Protein AF-A0A956AUW5-F1 (afdb_monomer_lite)

Foldseek 3Di:
DFDDDDQFQWAWFFFDDDDDDDDDDDDDDDDDDDDDDDDDQPDDAAPQQKKKWAFPDPCSVVLVVVFFAFPADPVVRRITIGRGDPVSQVVSCPDNGTPDIGHPDDDDQAFADEWLQLVVVPLVVDDADPQPPQVQAAEEEEEALAACQPFPQCVPAAEEEDEFVPADDRNDRLQFPSNQVCFQAARAPPPGHFYGHSRNRRHHYYYYHQQHDNLSPDGDLVSVLVSLVVCVVVPHQEYEEADWDQDDDPVSLVSLVVCLVVRHAAEYEQFFQQEAGGTPPQQRLSYAYEFEADSVRHGDSRTHDYPSHDYYGHDPPGGGDGNQADWDQDRNDTHGHHYANQGHDDDADAAEDECEQQQAAALAARHEYEHEDDDDAPLSSVVSPVVNNHSIYMYTYPDPDDDDHHNPPHHHD

pLDDT: mean 78.19, std 21.6, range [20.88, 98.81]

Radius of gyration: 26.13 Å; chains: 1; bounding box: 59×57×76 Å

Structure (mmCIF, N/CA/C/O backbone):
data_AF-A0A956AUW5-F1
#
_entry.id   AF-A0A956AUW5-F1
#
loop_
_atom_site.group_PDB
_atom_site.id
_atom_site.type_symbol
_atom_site.label_atom_id
_atom_site.label_alt_id
_atom_site.label_comp_id
_atom_site.label_asym_id
_atom_site.label_entity_id
_atom_site.label_seq_id
_atom_site.pdbx_PDB_ins_code
_atom_site.Cartn_x
_atom_site.Cartn_y
_atom_site.Cartn_z
_atom_site.occupancy
_atom_site.B_iso_or_equiv
_atom_site.auth_seq_id
_atom_site.auth_comp_id
_atom_site.auth_asym_id
_atom_site.auth_atom_id
_atom_site.pdbx_PDB_model_num
ATOM 1 N N . MET A 1 1 ? 17.689 7.899 -35.435 1.00 27.19 1 MET A N 1
ATOM 2 C CA . MET A 1 1 ? 16.551 8.410 -34.655 1.00 27.19 1 MET A CA 1
ATOM 3 C C . MET A 1 1 ? 16.415 7.560 -33.418 1.00 27.19 1 MET A C 1
ATOM 5 O O . MET A 1 1 ? 16.235 6.358 -33.545 1.00 27.19 1 MET A O 1
ATOM 9 N N . SER A 1 2 ? 16.498 8.203 -32.266 1.00 30.31 2 SER A N 1
ATOM 10 C CA . SER A 1 2 ? 16.198 7.709 -30.937 1.00 30.31 2 SER A CA 1
ATOM 11 C C . SER A 1 2 ? 17.126 6.643 -30.362 1.00 30.31 2 SER A C 1
ATOM 13 O O . SER A 1 2 ? 17.173 5.496 -30.790 1.00 30.31 2 SER A O 1
ATOM 15 N N . ARG A 1 3 ? 17.816 7.025 -29.286 1.00 22.05 3 ARG A N 1
ATOM 16 C CA . ARG A 1 3 ? 18.393 6.113 -28.298 1.00 22.05 3 ARG A CA 1
ATOM 17 C C . ARG A 1 3 ? 17.275 5.458 -27.451 1.00 22.05 3 ARG A C 1
ATOM 19 O O . ARG A 1 3 ? 16.301 6.133 -27.139 1.00 22.05 3 ARG A O 1
ATOM 26 N N . ARG A 1 4 ? 17.566 4.233 -26.964 1.00 26.16 4 ARG A N 1
ATOM 27 C CA . ARG A 1 4 ? 17.075 3.506 -25.746 1.00 26.16 4 ARG A CA 1
ATOM 28 C C . ARG A 1 4 ? 15.766 2.668 -25.885 1.00 26.16 4 ARG A C 1
ATOM 30 O O . ARG A 1 4 ? 15.121 2.791 -26.920 1.00 26.16 4 ARG A O 1
ATOM 37 N N . PRO A 1 5 ? 15.339 1.845 -24.885 1.00 29.98 5 PRO A N 1
ATOM 38 C CA . PRO A 1 5 ? 15.997 1.390 -23.666 1.00 29.98 5 PRO A CA 1
ATOM 39 C C . PRO A 1 5 ? 16.138 -0.144 -23.554 1.00 29.98 5 PRO A C 1
ATOM 41 O O . PRO A 1 5 ? 15.321 -0.926 -24.034 1.00 29.98 5 PRO A O 1
ATOM 44 N N . ALA A 1 6 ? 17.149 -0.519 -22.775 1.00 23.06 6 ALA A N 1
ATOM 45 C CA . ALA A 1 6 ? 17.311 -1.765 -22.034 1.00 23.06 6 ALA A CA 1
ATOM 46 C C . ALA A 1 6 ? 16.151 -2.016 -21.049 1.00 23.06 6 ALA A C 1
ATOM 48 O O . ALA A 1 6 ? 15.722 -1.088 -20.369 1.00 23.06 6 ALA A O 1
ATOM 49 N N . MET A 1 7 ? 15.670 -3.246 -20.864 1.00 25.44 7 MET A N 1
ATOM 50 C CA . MET A 1 7 ? 14.680 -3.527 -19.810 1.00 25.44 7 MET A CA 1
ATOM 51 C C . MET A 1 7 ? 15.384 -3.779 -18.464 1.00 25.44 7 MET A C 1
ATOM 53 O O . MET A 1 7 ? 15.451 -4.898 -17.966 1.00 25.44 7 MET A O 1
ATOM 57 N N . PHE A 1 8 ? 15.927 -2.709 -17.877 1.00 26.61 8 PHE A N 1
ATOM 58 C CA . PHE A 1 8 ? 16.282 -2.654 -16.459 1.00 26.61 8 PHE A CA 1
ATOM 59 C C . PHE A 1 8 ? 14.992 -2.612 -15.627 1.00 26.61 8 PHE A C 1
ATOM 61 O O . PHE A 1 8 ? 14.163 -1.725 -15.835 1.00 26.61 8 PHE A O 1
ATOM 68 N N . ARG A 1 9 ? 14.827 -3.517 -14.654 1.00 27.12 9 ARG A N 1
ATOM 69 C CA . ARG A 1 9 ? 14.049 -3.181 -13.453 1.00 27.12 9 ARG A CA 1
ATOM 70 C C . ARG A 1 9 ? 15.006 -2.471 -12.508 1.00 27.12 9 ARG A C 1
ATOM 72 O O . ARG A 1 9 ? 15.821 -3.090 -11.826 1.00 27.12 9 ARG A O 1
ATOM 79 N N . SER A 1 10 ? 14.969 -1.154 -12.607 1.00 28.70 10 SER A N 1
ATOM 80 C CA . SER A 1 10 ? 15.685 -0.231 -11.748 1.00 28.70 10 SER A CA 1
ATOM 81 C C . SER A 1 10 ? 14.867 -0.006 -10.477 1.00 28.70 10 SER A C 1
ATOM 83 O O . SER A 1 10 ? 13.642 -0.011 -10.516 1.00 28.70 10 SER A O 1
ATOM 85 N N . VAL A 1 11 ? 15.533 0.202 -9.351 1.00 35.88 11 VAL A N 1
ATOM 86 C CA . VAL A 1 11 ? 14.944 0.784 -8.147 1.00 35.88 11 VAL A CA 1
ATOM 87 C C . VAL A 1 11 ? 15.495 2.201 -8.046 1.00 35.88 11 VAL A C 1
ATOM 89 O O . VAL A 1 11 ? 16.714 2.398 -8.072 1.00 35.88 11 VAL A O 1
ATOM 92 N N . LEU A 1 12 ? 14.607 3.190 -8.036 1.00 39.38 12 LEU A N 1
ATOM 93 C CA . LEU A 1 12 ? 14.953 4.606 -8.023 1.00 39.38 12 LEU A CA 1
ATOM 94 C C . LEU A 1 12 ? 15.006 5.114 -6.590 1.00 39.38 12 LEU A C 1
ATOM 96 O O . LEU A 1 12 ? 14.048 4.970 -5.838 1.00 39.38 12 LEU A O 1
ATOM 100 N N . VAL A 1 13 ? 16.111 5.754 -6.233 1.00 41.97 13 VAL A N 1
ATOM 101 C CA . VAL A 1 13 ? 16.242 6.481 -4.976 1.00 41.97 13 VAL A CA 1
ATOM 102 C C . VAL A 1 13 ? 16.483 7.945 -5.320 1.00 41.97 13 VAL A C 1
ATOM 104 O O . VAL A 1 13 ? 17.524 8.293 -5.891 1.00 41.97 13 VAL A O 1
ATOM 107 N N . PHE A 1 14 ? 15.502 8.805 -5.029 1.00 37.84 14 PHE A N 1
ATOM 108 C CA . PHE A 1 14 ? 15.699 10.248 -5.135 1.00 37.84 14 PHE A CA 1
ATOM 109 C C . PHE A 1 14 ? 16.420 10.758 -3.891 1.00 37.84 14 PHE A C 1
ATOM 111 O O . PHE A 1 14 ? 16.099 10.362 -2.773 1.00 37.84 14 PHE A O 1
ATOM 118 N N . ALA A 1 15 ? 17.371 11.660 -4.117 1.00 28.61 15 ALA A N 1
ATOM 119 C CA . ALA A 1 15 ? 17.938 12.514 -3.091 1.00 28.61 15 ALA A CA 1
ATOM 120 C C . ALA A 1 15 ? 17.665 13.977 -3.488 1.00 28.61 15 ALA A C 1
ATOM 122 O O . ALA A 1 15 ? 18.017 14.418 -4.584 1.00 28.61 15 ALA A O 1
ATOM 123 N N . GLY A 1 16 ? 16.938 14.690 -2.641 1.00 24.23 16 GLY A N 1
ATOM 124 C CA . GLY A 1 16 ? 16.482 16.061 -2.757 1.00 24.23 16 GLY A CA 1
ATOM 125 C C . GLY A 1 16 ? 17.543 17.120 -2.452 1.00 24.23 16 GLY A C 1
ATOM 126 O O . GLY A 1 16 ? 18.650 16.880 -1.977 1.00 24.23 16 GLY A O 1
ATOM 127 N N . ALA A 1 17 ? 17.163 18.342 -2.818 1.00 25.41 17 ALA A N 1
ATOM 128 C CA . ALA A 1 17 ? 18.013 19.489 -3.096 1.00 25.41 17 ALA A CA 1
ATOM 129 C C . ALA A 1 17 ? 18.776 20.077 -1.896 1.00 25.41 17 ALA A C 1
ATOM 131 O O . ALA A 1 17 ? 18.229 20.234 -0.805 1.00 25.41 17 ALA A O 1
ATOM 132 N N . LEU A 1 18 ? 19.988 20.583 -2.161 1.00 22.67 18 LEU A N 1
ATOM 133 C CA . LEU A 1 18 ? 20.572 21.660 -1.357 1.00 22.67 18 LEU A CA 1
ATOM 134 C C . LEU A 1 18 ? 20.241 23.036 -1.967 1.00 22.67 18 LEU A C 1
ATOM 136 O O . LEU A 1 18 ? 20.344 23.207 -3.185 1.00 22.67 18 LEU A O 1
ATOM 140 N N . PRO A 1 19 ? 19.890 24.038 -1.138 1.00 28.72 19 PRO A N 1
ATOM 141 C CA . PRO A 1 19 ? 19.728 25.416 -1.581 1.00 28.72 19 PRO A CA 1
ATOM 142 C C . PRO A 1 19 ? 21.114 26.033 -1.780 1.00 28.72 19 PRO A C 1
ATOM 144 O O . PRO A 1 19 ? 22.026 25.659 -1.052 1.00 28.72 19 PRO A O 1
ATOM 147 N N . LEU A 1 20 ? 21.275 26.991 -2.701 1.00 21.88 20 LEU A N 1
ATOM 148 C CA . LEU A 1 20 ? 22.154 28.160 -2.527 1.00 21.88 20 LEU A CA 1
ATOM 149 C C . LEU A 1 20 ? 22.080 29.119 -3.735 1.00 21.88 20 LEU A C 1
ATOM 151 O O . LEU A 1 20 ? 22.385 28.760 -4.864 1.00 21.88 20 LEU A O 1
ATOM 155 N N . LEU A 1 21 ? 21.702 30.357 -3.404 1.00 21.53 21 LEU A N 1
ATOM 156 C CA . LEU A 1 21 ? 22.228 31.644 -3.878 1.00 21.53 21 LEU A CA 1
ATOM 157 C C . LEU A 1 21 ? 22.344 31.961 -5.389 1.00 21.53 21 LEU A C 1
ATOM 159 O O . LEU A 1 21 ? 23.197 31.459 -6.108 1.00 21.53 21 LEU A O 1
ATOM 163 N N . ASN A 1 22 ? 21.546 32.966 -5.772 1.00 24.69 22 ASN A N 1
ATOM 164 C CA . ASN A 1 22 ? 21.741 33.994 -6.805 1.00 24.69 22 ASN A CA 1
ATOM 165 C C . ASN A 1 22 ? 23.095 34.016 -7.551 1.00 24.69 22 ASN A C 1
ATOM 167 O O . ASN A 1 22 ? 24.115 34.390 -6.973 1.00 24.69 22 ASN A O 1
ATOM 171 N N . ALA A 1 23 ? 23.040 33.844 -8.875 1.00 22.95 23 ALA A N 1
ATOM 172 C CA . ALA A 1 23 ? 23.852 34.611 -9.822 1.00 22.95 23 ALA A CA 1
ATOM 173 C C . ALA A 1 23 ? 23.195 34.603 -11.216 1.00 22.95 23 ALA A C 1
ATOM 175 O O . ALA A 1 23 ? 23.062 33.559 -11.850 1.00 22.95 23 ALA A O 1
ATOM 176 N N . CYS A 1 24 ? 22.783 35.783 -11.681 1.00 20.88 24 CYS A N 1
ATOM 177 C CA . CYS A 1 24 ? 22.437 36.053 -13.074 1.00 20.88 24 CYS A CA 1
ATOM 178 C C . CYS A 1 24 ? 23.688 35.966 -13.954 1.00 20.88 24 CYS A C 1
ATOM 180 O O . CYS A 1 24 ? 24.671 36.611 -13.600 1.00 20.88 24 CYS A O 1
ATOM 182 N N . ILE A 1 25 ? 23.610 35.321 -15.124 1.00 23.69 25 ILE A N 1
ATOM 183 C CA . ILE A 1 25 ? 24.287 35.760 -16.359 1.00 23.69 25 ILE A CA 1
ATOM 184 C C . ILE A 1 25 ? 23.356 35.449 -17.542 1.00 23.69 25 ILE A C 1
ATOM 186 O O . ILE A 1 25 ? 22.810 34.352 -17.647 1.00 23.69 25 ILE A O 1
ATOM 190 N N . GLU A 1 26 ? 23.145 36.471 -18.371 1.00 22.06 26 GLU A N 1
ATOM 191 C CA . GLU A 1 26 ? 22.309 36.493 -19.571 1.00 22.06 26 GLU A CA 1
ATOM 192 C C . GLU A 1 26 ? 22.902 35.711 -20.757 1.00 22.06 26 GLU A C 1
ATOM 194 O O . GLU A 1 26 ? 24.049 35.272 -20.761 1.00 22.06 26 GLU A O 1
ATOM 199 N N . ALA A 1 27 ? 22.031 35.552 -21.751 1.00 24.25 27 ALA A N 1
ATOM 200 C CA . ALA A 1 27 ? 22.087 34.730 -22.947 1.00 24.25 27 ALA A CA 1
ATOM 201 C C . ALA A 1 27 ? 23.272 34.947 -23.901 1.00 24.25 27 ALA A C 1
ATOM 203 O O . ALA A 1 27 ? 23.741 36.062 -24.086 1.00 24.25 27 ALA A O 1
ATOM 204 N N . GLU A 1 28 ? 23.561 33.899 -24.679 1.00 22.52 28 GLU A N 1
ATOM 205 C CA . GLU A 1 28 ? 23.775 34.029 -26.124 1.00 22.52 28 GLU A CA 1
ATOM 206 C C . GLU A 1 28 ? 23.342 32.738 -26.839 1.00 22.52 28 GLU A C 1
ATOM 208 O O . GLU A 1 28 ? 23.790 31.634 -26.533 1.00 22.52 28 GLU A O 1
ATOM 213 N N . SER A 1 29 ? 22.421 32.879 -27.789 1.00 27.06 29 SER A N 1
ATOM 214 C CA . SER A 1 29 ? 22.029 31.844 -28.748 1.00 27.06 29 SER A CA 1
ATOM 215 C C . SER A 1 29 ? 22.921 31.900 -29.989 1.00 27.06 29 SER A C 1
ATOM 217 O O . SER A 1 29 ? 23.161 32.999 -30.495 1.00 27.06 29 SER A O 1
ATOM 219 N N . PRO A 1 30 ? 23.248 30.746 -30.595 1.00 24.50 30 PRO A N 1
ATOM 220 C CA . PRO A 1 30 ? 23.106 30.657 -32.043 1.00 24.50 30 PRO A CA 1
ATOM 221 C C . PRO A 1 30 ? 22.332 29.415 -32.518 1.00 24.50 30 PRO A C 1
ATOM 223 O O . PRO A 1 30 ? 22.262 28.371 -31.877 1.00 24.50 30 PRO A O 1
ATOM 226 N N . THR A 1 31 ? 21.720 29.629 -33.676 1.00 23.36 31 THR A N 1
ATOM 227 C CA . THR A 1 31 ? 20.804 28.841 -34.513 1.00 23.36 31 THR A CA 1
ATOM 228 C C . THR A 1 31 ? 21.364 27.481 -35.005 1.00 23.36 31 THR A C 1
ATOM 230 O O . THR A 1 31 ? 22.554 27.208 -34.860 1.00 23.36 31 THR A O 1
ATOM 233 N N . PRO A 1 32 ? 20.512 26.598 -35.578 1.00 28.56 32 PRO A N 1
ATOM 234 C CA . PRO A 1 32 ? 20.684 25.147 -35.553 1.00 28.56 32 PRO A CA 1
ATOM 235 C C . PRO A 1 32 ? 21.574 24.610 -36.677 1.00 28.56 32 PRO A C 1
ATOM 237 O O . PRO A 1 32 ? 21.431 24.992 -37.838 1.00 28.56 32 PRO A O 1
ATOM 240 N N . ALA A 1 33 ? 22.404 23.623 -36.345 1.00 23.14 33 ALA A N 1
ATOM 241 C CA . ALA A 1 33 ? 22.992 22.705 -37.311 1.00 23.14 33 ALA A CA 1
ATOM 242 C C . ALA A 1 33 ? 22.365 21.317 -37.114 1.00 23.14 33 ALA A C 1
ATOM 244 O O . ALA A 1 33 ? 22.513 20.695 -36.063 1.00 23.14 33 ALA A O 1
ATOM 245 N N . GLN A 1 34 ? 21.630 20.853 -38.124 1.00 34.41 34 GLN A N 1
ATOM 246 C CA . GLN A 1 34 ? 21.229 19.456 -38.255 1.00 34.41 34 GLN A CA 1
ATOM 247 C C . GLN A 1 34 ? 22.477 18.611 -38.545 1.00 34.41 34 GLN A C 1
ATOM 249 O O . GLN A 1 34 ? 23.068 18.794 -39.606 1.00 34.41 34 GLN A O 1
ATOM 254 N N . THR A 1 35 ? 22.839 17.662 -37.673 1.00 23.09 35 THR A N 1
ATOM 255 C CA . THR A 1 35 ? 23.679 16.510 -38.055 1.00 23.09 35 THR A CA 1
ATOM 256 C C . THR A 1 35 ? 23.318 15.247 -37.271 1.00 23.09 35 THR A C 1
ATOM 258 O O . THR A 1 35 ? 23.319 15.240 -36.044 1.00 23.09 35 THR A O 1
ATOM 261 N N . ASP A 1 36 ? 23.016 14.218 -38.061 1.00 25.23 36 ASP A N 1
ATOM 262 C CA . ASP A 1 36 ? 23.008 12.767 -37.862 1.00 25.23 36 ASP A CA 1
ATOM 263 C C . ASP A 1 36 ? 22.809 12.129 -36.480 1.00 25.23 36 ASP A C 1
ATOM 265 O O . ASP A 1 36 ? 23.633 12.166 -35.568 1.00 25.23 36 ASP A O 1
ATOM 269 N N . GLU A 1 37 ? 21.731 11.354 -36.429 1.00 27.80 37 GLU A N 1
ATOM 270 C CA . GLU A 1 37 ? 21.385 10.405 -35.390 1.00 27.80 37 GLU A CA 1
ATOM 271 C C . GLU A 1 37 ? 21.903 8.988 -35.708 1.00 27.80 37 GLU A C 1
ATOM 273 O O . GLU A 1 37 ? 21.171 8.169 -36.268 1.00 27.80 37 GLU A O 1
ATOM 278 N N . ALA A 1 38 ? 23.131 8.661 -35.300 1.00 29.50 38 ALA A N 1
ATOM 279 C CA . ALA A 1 38 ? 23.615 7.279 -35.227 1.00 29.50 38 ALA A CA 1
ATOM 280 C C . ALA A 1 38 ? 24.816 7.175 -34.272 1.00 29.50 38 ALA A C 1
ATOM 282 O O . ALA A 1 38 ? 25.916 7.532 -34.666 1.00 29.50 38 ALA A O 1
ATOM 283 N N . GLN A 1 39 ? 24.603 6.717 -33.025 1.00 29.05 39 GLN A N 1
ATOM 284 C CA . GLN A 1 39 ? 25.587 6.028 -32.153 1.00 29.05 39 GLN A CA 1
ATOM 285 C C . GLN A 1 39 ? 25.052 5.896 -30.708 1.00 29.05 39 GLN A C 1
ATOM 287 O O . GLN A 1 39 ? 25.113 6.831 -29.902 1.00 29.05 39 GLN A O 1
ATOM 292 N N . SER A 1 40 ? 24.504 4.722 -30.363 1.00 29.62 40 SER A N 1
ATOM 293 C CA . SER A 1 40 ? 24.137 4.353 -28.977 1.00 29.62 40 SER A CA 1
ATOM 294 C C . SER A 1 40 ? 23.908 2.841 -28.776 1.00 29.62 40 SER A C 1
ATOM 296 O O . SER A 1 40 ? 23.081 2.446 -27.959 1.00 29.62 40 SER A O 1
ATOM 298 N N . GLY A 1 41 ? 24.613 1.984 -29.517 1.00 30.50 41 GLY A N 1
ATOM 299 C CA . GLY A 1 41 ? 24.552 0.519 -29.380 1.00 30.50 41 GLY A CA 1
ATOM 300 C C . GLY A 1 41 ? 25.679 -0.056 -28.519 1.00 30.50 41 GLY A C 1
ATOM 301 O O . GLY A 1 41 ? 26.307 -1.037 -28.911 1.00 30.50 41 GLY A O 1
ATOM 302 N N . LEU A 1 42 ? 26.006 0.576 -27.391 1.00 31.67 42 LEU A N 1
ATOM 303 C CA . LEU A 1 42 ? 27.076 0.100 -26.517 1.00 31.67 42 LEU A CA 1
ATOM 304 C C . LEU A 1 42 ? 26.478 -0.779 -25.403 1.00 31.67 42 LEU A C 1
ATOM 306 O O . LEU A 1 42 ? 25.759 -0.284 -24.545 1.00 31.67 42 LEU A O 1
ATOM 310 N N . THR A 1 43 ? 26.807 -2.078 -25.485 1.00 42.78 43 THR A N 1
ATOM 311 C CA . THR A 1 43 ? 26.937 -3.066 -24.385 1.00 42.78 43 THR A CA 1
ATOM 312 C C . THR A 1 43 ? 25.712 -3.762 -23.769 1.00 42.78 43 THR A C 1
ATOM 314 O O . THR A 1 43 ? 25.741 -4.044 -22.578 1.00 42.78 43 THR A O 1
ATOM 317 N N . GLU A 1 44 ? 24.698 -4.175 -24.535 1.00 49.09 44 GLU A N 1
ATOM 318 C CA . GLU A 1 44 ? 23.820 -5.272 -24.065 1.00 49.09 44 GLU A CA 1
ATOM 319 C C . GLU A 1 44 ? 24.264 -6.626 -24.642 1.00 49.09 44 GLU A C 1
ATOM 321 O O . GLU A 1 44 ? 24.450 -6.759 -25.861 1.00 49.09 44 GLU A O 1
ATOM 326 N N . THR A 1 45 ? 24.475 -7.607 -23.756 1.00 59.09 45 THR A N 1
ATOM 327 C CA . THR A 1 45 ? 24.715 -9.021 -24.076 1.00 59.09 45 THR A CA 1
ATOM 328 C C . THR A 1 45 ? 23.445 -9.835 -23.820 1.00 59.09 45 THR A C 1
ATOM 330 O O . THR A 1 45 ? 22.725 -9.598 -22.853 1.00 59.09 45 THR A O 1
ATOM 333 N N . SER A 1 46 ? 23.137 -10.777 -24.712 1.00 61.19 46 SER A N 1
ATOM 334 C CA . SER A 1 46 ? 21.966 -11.642 -24.600 1.00 61.19 46 SER A CA 1
ATOM 335 C C . SER A 1 46 ? 22.315 -12.875 -23.753 1.00 61.19 46 SER A C 1
ATOM 337 O O . SER A 1 46 ? 23.276 -13.565 -24.099 1.00 61.19 46 SER A O 1
ATOM 339 N N . PRO A 1 47 ? 21.564 -13.207 -22.682 1.00 57.59 47 PRO A N 1
ATOM 340 C CA . PRO A 1 47 ? 21.856 -14.364 -21.825 1.00 57.59 47 PRO A CA 1
ATOM 341 C C . PRO A 1 47 ? 21.840 -15.719 -22.547 1.00 57.59 47 PRO A C 1
ATOM 343 O O . PRO A 1 47 ? 22.439 -16.677 -22.069 1.00 57.59 47 PRO A O 1
ATOM 346 N N . ASP A 1 48 ? 21.142 -15.817 -23.680 1.00 73.88 48 ASP A N 1
ATOM 347 C CA . ASP A 1 48 ? 21.121 -16.995 -24.555 1.00 73.88 48 ASP A CA 1
ATOM 348 C C . ASP A 1 48 ? 21.844 -16.746 -25.891 1.00 73.88 48 ASP A C 1
ATOM 350 O O . ASP A 1 48 ? 21.779 -17.567 -26.802 1.00 73.88 48 ASP A O 1
ATOM 354 N N . GLY A 1 49 ? 22.557 -15.624 -26.019 1.00 82.81 49 GLY A N 1
ATOM 355 C CA . GLY A 1 49 ? 23.327 -15.270 -27.207 1.00 82.81 49 GLY A CA 1
ATOM 356 C C . GLY A 1 49 ? 22.471 -14.966 -28.437 1.00 82.81 49 GLY A C 1
ATOM 357 O O . GLY A 1 49 ? 22.987 -15.054 -29.551 1.00 82.81 49 GLY A O 1
ATOM 358 N N . ARG A 1 50 ? 21.170 -14.682 -28.278 1.00 87.25 50 ARG A N 1
ATOM 359 C CA . ARG A 1 50 ? 20.244 -14.410 -29.387 1.00 87.25 50 ARG A CA 1
ATOM 360 C C . ARG A 1 50 ? 20.078 -12.911 -29.658 1.00 87.25 50 ARG A C 1
ATOM 362 O O . ARG A 1 50 ? 19.820 -12.130 -28.741 1.00 87.25 50 ARG A O 1
ATOM 369 N N . TYR A 1 51 ? 20.199 -12.528 -30.926 1.00 90.06 51 TYR A N 1
ATOM 370 C CA . TYR A 1 51 ? 20.212 -11.142 -31.395 1.00 90.06 51 TYR A CA 1
ATOM 371 C C . TYR A 1 51 ? 19.394 -10.961 -32.672 1.00 90.06 51 TYR A C 1
ATOM 373 O O . TYR A 1 51 ? 19.246 -11.891 -33.467 1.00 90.06 51 TYR A O 1
ATOM 381 N N . ILE A 1 52 ? 18.936 -9.734 -32.900 1.00 89.69 52 ILE A N 1
ATOM 382 C CA . ILE A 1 52 ? 18.396 -9.265 -34.175 1.00 89.69 52 ILE A CA 1
ATOM 383 C C . ILE A 1 52 ? 19.463 -8.392 -34.846 1.00 89.69 52 ILE A C 1
ATOM 385 O O . ILE A 1 52 ? 19.998 -7.465 -34.235 1.00 89.69 52 ILE A O 1
ATOM 389 N N . VAL A 1 53 ? 19.789 -8.698 -36.103 1.00 93.56 53 VAL A N 1
ATOM 390 C CA . VAL A 1 53 ? 20.785 -7.988 -36.917 1.00 93.56 53 VAL A CA 1
ATOM 391 C C . VAL A 1 53 ? 20.087 -7.346 -38.107 1.00 93.56 53 VAL A C 1
ATOM 393 O O . VAL A 1 53 ? 19.717 -8.040 -39.054 1.00 93.56 53 VAL A O 1
ATOM 396 N N . GLY A 1 54 ? 19.913 -6.027 -38.062 1.00 91.94 54 GLY A N 1
ATOM 397 C CA . GLY A 1 54 ? 19.339 -5.245 -39.155 1.00 91.94 54 GLY A CA 1
ATOM 398 C C . GLY A 1 54 ? 20.379 -4.876 -40.206 1.00 91.94 54 GLY A C 1
ATOM 399 O O . GLY A 1 54 ? 21.516 -4.534 -39.879 1.00 91.94 54 GLY A O 1
ATOM 400 N N . TYR A 1 55 ? 20.010 -4.918 -41.481 1.00 93.81 55 TYR A N 1
ATOM 401 C CA . TYR A 1 55 ? 20.913 -4.638 -42.595 1.00 93.81 55 TYR A CA 1
ATOM 402 C C . TYR A 1 55 ? 20.852 -3.170 -43.008 1.00 93.81 55 TYR A C 1
ATOM 404 O O . TYR A 1 55 ? 19.775 -2.606 -43.173 1.00 93.81 55 TYR A O 1
ATOM 412 N N . ALA A 1 56 ? 22.012 -2.565 -43.258 1.00 86.88 56 ALA A N 1
ATOM 413 C CA . ALA A 1 56 ? 22.084 -1.221 -43.830 1.00 86.88 56 ALA A CA 1
ATOM 414 C C . ALA A 1 56 ? 21.927 -1.231 -45.359 1.00 86.88 56 ALA A C 1
ATOM 416 O O . ALA A 1 56 ? 21.540 -0.231 -45.958 1.00 86.88 56 ALA A O 1
ATOM 417 N N . ASN A 1 57 ? 22.259 -2.348 -46.012 1.00 90.56 57 ASN A N 1
ATOM 418 C CA . ASN A 1 57 ? 22.242 -2.479 -47.466 1.00 90.56 57 ASN A CA 1
ATOM 419 C C . ASN A 1 57 ? 22.141 -3.954 -47.904 1.00 90.56 57 ASN A C 1
ATOM 421 O O . ASN A 1 57 ? 22.095 -4.868 -47.078 1.00 90.56 57 ASN A O 1
ATOM 425 N N . SER A 1 58 ? 22.154 -4.199 -49.218 1.00 88.25 58 SER A N 1
ATOM 426 C CA . SER A 1 58 ? 22.046 -5.541 -49.814 1.00 88.25 58 SER A CA 1
ATOM 427 C C . SER A 1 58 ? 23.144 -6.524 -49.381 1.00 88.25 58 SER A C 1
ATOM 429 O O . SER A 1 58 ? 22.935 -7.733 -49.445 1.00 88.25 58 SER A O 1
ATOM 431 N N . ASN A 1 59 ? 24.297 -6.031 -48.918 1.00 90.75 59 ASN A N 1
ATOM 432 C CA . ASN A 1 59 ? 25.412 -6.852 -48.441 1.00 90.75 59 ASN A CA 1
ATOM 433 C C . ASN A 1 59 ? 25.301 -7.185 -46.944 1.00 90.75 59 ASN A C 1
ATOM 435 O O . ASN A 1 59 ? 26.034 -8.048 -46.449 1.00 90.75 59 ASN A O 1
ATOM 439 N N . GLY A 1 60 ? 24.392 -6.528 -46.216 1.00 89.38 60 GLY A N 1
ATOM 440 C CA . GLY A 1 60 ? 24.192 -6.725 -44.779 1.00 89.38 60 GLY A CA 1
ATOM 441 C C . GLY A 1 60 ? 23.786 -8.146 -44.432 1.00 89.38 60 GLY A C 1
ATOM 442 O O . GLY A 1 60 ? 24.311 -8.717 -43.483 1.00 89.38 60 GLY A O 1
ATOM 443 N N . ARG A 1 61 ? 22.967 -8.770 -45.281 1.00 91.00 61 ARG A N 1
ATOM 444 C CA . ARG A 1 61 ? 22.549 -10.164 -45.117 1.00 91.00 61 ARG A CA 1
ATOM 445 C C . ARG A 1 61 ? 23.713 -11.147 -45.125 1.00 91.00 61 ARG A C 1
ATOM 447 O O . ARG A 1 61 ? 23.852 -11.952 -44.211 1.00 91.00 61 ARG A O 1
ATOM 454 N N . ALA A 1 62 ? 24.565 -11.068 -46.145 1.00 91.12 62 ALA A N 1
ATOM 455 C CA . ALA A 1 62 ? 25.738 -11.935 -46.250 1.00 91.12 62 ALA A CA 1
ATOM 456 C C . ALA A 1 62 ? 26.740 -11.661 -45.117 1.00 91.12 62 ALA A C 1
ATOM 458 O O . ALA A 1 62 ? 27.340 -12.587 -44.579 1.00 91.12 62 ALA A O 1
ATOM 459 N N . THR A 1 63 ? 26.872 -10.390 -44.726 1.00 90.38 63 THR A N 1
ATOM 460 C CA . THR A 1 63 ? 27.724 -9.958 -43.612 1.00 90.38 63 THR A CA 1
ATOM 461 C C . THR A 1 63 ? 27.240 -10.535 -42.276 1.00 90.38 63 THR A C 1
ATOM 463 O O . THR A 1 63 ? 28.047 -11.061 -41.516 1.00 90.38 63 THR A O 1
ATOM 466 N N . ALA A 1 64 ? 25.933 -10.483 -42.004 1.00 88.38 64 ALA A N 1
ATOM 467 C CA . ALA A 1 64 ? 25.329 -11.040 -40.798 1.00 88.38 64 ALA A CA 1
ATOM 468 C C . ALA A 1 64 ? 25.478 -12.568 -40.766 1.00 88.38 64 ALA A C 1
ATOM 470 O O . ALA A 1 64 ? 25.989 -13.113 -39.791 1.00 88.38 64 ALA A O 1
ATOM 471 N N . ALA A 1 65 ? 25.146 -13.246 -41.871 1.00 88.81 65 ALA A N 1
ATOM 472 C CA . ALA A 1 65 ? 25.258 -14.700 -42.006 1.00 88.81 65 ALA A CA 1
ATOM 473 C C . ALA A 1 65 ? 26.687 -15.236 -41.793 1.00 88.81 65 ALA A C 1
ATOM 475 O O . ALA A 1 65 ? 26.854 -16.362 -41.336 1.00 88.81 65 ALA A O 1
ATOM 476 N N . ALA A 1 66 ? 27.717 -14.443 -42.102 1.00 89.50 66 ALA A N 1
ATOM 477 C CA . ALA A 1 66 ? 29.113 -14.817 -41.877 1.00 89.50 66 ALA A CA 1
ATOM 478 C C . ALA A 1 66 ? 29.566 -14.673 -40.411 1.00 89.50 66 ALA A C 1
ATOM 480 O O . ALA A 1 66 ? 30.609 -15.208 -40.039 1.00 89.50 66 ALA A O 1
ATOM 481 N N . ALA A 1 67 ? 28.813 -13.943 -39.587 1.00 87.31 67 ALA A N 1
ATOM 482 C CA . ALA A 1 67 ? 29.203 -13.571 -38.229 1.00 87.31 67 ALA A CA 1
ATOM 483 C C . ALA A 1 67 ? 28.566 -14.440 -37.129 1.00 87.31 67 ALA A C 1
ATOM 485 O O . ALA A 1 67 ? 28.945 -14.326 -35.964 1.00 87.31 67 ALA A O 1
ATOM 486 N N . GLY A 1 68 ? 27.624 -15.319 -37.476 1.00 89.50 68 GLY A N 1
ATOM 487 C CA . GLY A 1 68 ? 27.029 -16.265 -36.536 1.00 89.50 68 GLY A CA 1
ATOM 488 C C . GLY A 1 68 ? 25.974 -17.160 -37.175 1.00 89.50 68 GLY A C 1
ATOM 489 O O . GLY A 1 68 ? 25.834 -17.219 -38.395 1.00 89.50 68 GLY A O 1
ATOM 490 N N . GLN A 1 69 ? 25.220 -17.875 -36.345 1.00 93.44 69 GLN A N 1
ATOM 491 C CA . GLN A 1 69 ? 24.198 -18.804 -36.814 1.00 93.44 69 GLN A CA 1
ATOM 492 C C . GLN A 1 69 ? 22.878 -18.069 -37.045 1.00 93.44 69 GLN A C 1
ATOM 494 O O . GLN A 1 69 ? 22.270 -17.576 -36.098 1.00 93.44 69 GLN A O 1
ATOM 499 N N . VAL A 1 70 ? 22.395 -18.044 -38.288 1.00 92.69 70 VAL A N 1
ATOM 500 C CA . VAL A 1 70 ? 21.056 -17.521 -38.595 1.00 92.69 70 VAL A CA 1
ATOM 501 C C . VAL A 1 70 ? 20.004 -18.503 -38.083 1.00 92.69 70 VAL A C 1
ATOM 503 O O . VAL A 1 70 ? 20.032 -19.682 -38.432 1.00 92.69 70 VAL A O 1
ATOM 506 N N . LEU A 1 71 ? 19.076 -18.013 -37.263 1.00 90.94 71 LEU A N 1
ATOM 507 C CA . LEU A 1 71 ? 17.908 -18.762 -36.804 1.00 90.94 71 LEU A CA 1
ATOM 508 C C . LEU A 1 71 ? 16.767 -18.635 -37.814 1.00 90.94 71 LEU A C 1
ATOM 510 O O . LEU A 1 71 ? 16.245 -19.641 -38.287 1.00 90.94 71 LEU A O 1
ATOM 514 N N . PHE A 1 72 ? 16.395 -17.402 -38.165 1.00 93.31 72 PHE A N 1
ATOM 515 C CA . PHE A 1 72 ? 15.410 -17.105 -39.206 1.00 93.31 72 PHE A CA 1
ATOM 516 C C . PHE A 1 72 ? 15.529 -15.656 -39.688 1.00 93.31 72 PHE A C 1
ATOM 518 O O . PHE A 1 72 ? 16.195 -14.827 -39.072 1.00 93.31 72 PHE A O 1
ATOM 525 N N . GLU A 1 73 ? 14.868 -15.356 -40.804 1.00 93.69 73 GLU A N 1
ATOM 526 C CA . GLU A 1 73 ? 14.877 -14.034 -41.432 1.00 93.69 73 GLU A CA 1
ATOM 527 C C . GLU A 1 73 ? 13.610 -13.244 -41.099 1.00 93.69 73 GLU A C 1
ATOM 529 O O . GLU A 1 73 ? 12.513 -13.799 -41.014 1.00 93.69 73 GLU A O 1
ATOM 534 N N . LEU A 1 74 ? 13.756 -11.925 -41.011 1.00 86.56 74 LEU A N 1
ATOM 535 C CA . LEU A 1 74 ? 12.687 -10.935 -40.939 1.00 86.56 74 LEU A CA 1
ATOM 536 C C . LEU A 1 74 ? 12.675 -10.141 -42.259 1.00 86.56 74 LEU A C 1
ATOM 538 O O . LEU A 1 74 ? 13.116 -8.990 -42.298 1.00 86.56 74 LEU A O 1
ATOM 542 N N . PRO A 1 75 ? 12.205 -10.733 -43.376 1.00 85.31 75 PRO A N 1
ATOM 543 C CA . PRO A 1 75 ? 12.390 -10.169 -44.716 1.00 85.31 75 PRO A CA 1
ATOM 544 C C . PRO A 1 75 ? 11.722 -8.801 -44.896 1.00 85.31 75 PRO A C 1
ATOM 546 O O . PRO A 1 75 ? 12.288 -7.928 -45.546 1.00 85.31 75 PRO A O 1
ATOM 549 N N . ASN A 1 76 ? 10.569 -8.579 -44.259 1.00 86.62 76 ASN A N 1
ATOM 550 C CA . ASN A 1 76 ? 9.860 -7.294 -44.299 1.00 86.62 76 ASN A CA 1
ATOM 551 C C . ASN A 1 76 ? 10.565 -6.188 -43.498 1.00 86.62 76 ASN A C 1
ATOM 553 O O . ASN A 1 76 ? 10.223 -5.018 -43.640 1.00 86.62 76 ASN A O 1
ATOM 557 N N . HIS A 1 77 ? 11.527 -6.559 -42.654 1.00 86.56 77 HIS A N 1
ATOM 558 C CA . HIS A 1 77 ? 12.266 -5.651 -41.782 1.00 86.56 77 HIS A CA 1
ATOM 559 C C . HIS A 1 77 ? 13.755 -5.585 -42.139 1.00 86.56 77 HIS A C 1
ATOM 561 O O . HIS A 1 77 ? 14.502 -4.881 -41.471 1.00 86.56 77 HIS A O 1
ATOM 567 N N . GLY A 1 78 ? 14.190 -6.302 -43.185 1.00 89.81 78 GLY A N 1
ATOM 568 C CA . GLY A 1 78 ? 15.588 -6.324 -43.609 1.00 89.81 78 GLY A CA 1
ATOM 569 C C . GLY A 1 78 ? 16.538 -6.753 -42.490 1.00 89.81 78 GLY A C 1
ATOM 570 O O . GLY A 1 78 ? 17.555 -6.097 -42.284 1.00 89.81 78 GLY A O 1
ATOM 571 N N . ALA A 1 79 ? 16.195 -7.808 -41.747 1.00 94.62 79 ALA A N 1
ATOM 572 C CA . ALA A 1 79 ? 16.982 -8.272 -40.609 1.00 94.62 79 ALA A CA 1
ATOM 573 C C . ALA A 1 79 ? 17.028 -9.804 -40.513 1.00 94.62 79 ALA A C 1
ATOM 575 O O . ALA A 1 79 ? 16.118 -10.482 -40.989 1.00 94.62 79 ALA A O 1
ATOM 576 N N . SER A 1 80 ? 18.047 -10.339 -39.836 1.00 94.50 80 SER A N 1
ATOM 577 C CA . SER A 1 80 ? 18.085 -11.736 -39.377 1.00 94.50 80 SER A CA 1
ATOM 578 C C . SER A 1 80 ? 17.963 -11.813 -37.866 1.00 94.50 80 SER A C 1
ATOM 580 O O . SER A 1 80 ? 18.530 -10.990 -37.151 1.00 94.50 80 SER A O 1
ATOM 582 N N . VAL A 1 81 ? 17.331 -12.874 -37.379 1.00 94.44 81 VAL A N 1
ATOM 583 C CA . VAL A 1 81 ? 17.453 -13.319 -35.991 1.00 94.44 81 VAL A CA 1
ATOM 584 C C . VAL A 1 81 ? 18.536 -14.387 -35.931 1.00 94.44 81 VAL A C 1
ATOM 586 O O . VAL A 1 81 ? 18.515 -15.336 -36.717 1.00 94.44 81 VAL A O 1
ATOM 589 N N . MET A 1 82 ? 19.515 -14.225 -35.043 1.00 92.06 82 MET A N 1
ATOM 590 C CA . MET A 1 82 ? 20.753 -15.003 -35.055 1.00 92.06 82 MET A CA 1
ATOM 591 C C . MET A 1 82 ? 21.254 -15.329 -33.650 1.00 92.06 82 MET A C 1
ATOM 593 O O . MET A 1 82 ? 21.071 -14.537 -32.727 1.00 92.06 82 MET A O 1
ATOM 597 N N . HIS A 1 83 ? 21.969 -16.445 -33.510 1.00 92.62 83 HIS A N 1
ATOM 598 C CA . HIS A 1 83 ? 22.924 -16.605 -32.419 1.00 92.62 83 HIS A CA 1
ATOM 599 C C . HIS A 1 83 ? 24.269 -16.009 -32.820 1.00 92.62 83 HIS A C 1
ATOM 601 O O . HIS A 1 83 ? 24.849 -16.400 -33.839 1.00 92.62 83 HIS A O 1
ATOM 607 N N . LEU A 1 84 ? 24.770 -15.079 -32.010 1.00 85.44 84 LEU A N 1
ATOM 608 C CA . LEU A 1 84 ? 26.059 -14.431 -32.226 1.00 85.44 84 LEU A CA 1
ATOM 609 C C . LEU A 1 84 ? 26.987 -14.723 -31.045 1.00 85.44 84 LEU A C 1
ATOM 611 O O . LEU A 1 84 ? 26.566 -14.575 -29.899 1.00 85.44 84 LEU A O 1
ATOM 615 N N . PRO A 1 85 ? 28.252 -15.094 -31.292 1.00 81.25 85 PRO A N 1
ATOM 616 C CA . PRO A 1 85 ? 29.243 -15.122 -30.232 1.00 81.25 85 PRO A CA 1
ATOM 617 C C . PRO A 1 85 ? 29.630 -13.687 -29.836 1.00 81.25 85 PRO A C 1
ATOM 619 O O . PRO A 1 85 ? 29.687 -12.799 -30.688 1.00 81.25 85 PRO A O 1
ATOM 622 N N . ASP A 1 86 ? 29.962 -13.458 -28.563 1.00 71.50 86 ASP A N 1
ATOM 623 C CA . ASP A 1 86 ? 30.206 -12.108 -28.018 1.00 71.50 86 ASP A CA 1
ATOM 624 C C . ASP A 1 86 ? 31.246 -11.295 -28.808 1.00 71.50 86 ASP A C 1
ATOM 626 O O . ASP A 1 86 ? 31.102 -10.087 -29.004 1.00 71.50 86 ASP A O 1
ATOM 630 N N . HIS A 1 87 ? 32.277 -11.963 -29.333 1.00 77.94 87 HIS A N 1
ATOM 631 C CA . HIS A 1 87 ? 33.322 -11.320 -30.132 1.00 77.94 87 HIS A CA 1
ATOM 632 C C . HIS A 1 87 ? 32.819 -10.797 -31.492 1.00 77.94 87 HIS A C 1
ATOM 634 O O . HIS A 1 87 ? 33.403 -9.860 -32.038 1.00 77.94 87 HIS A O 1
ATOM 640 N N . ALA A 1 88 ? 31.735 -11.359 -32.037 1.00 82.19 88 ALA A N 1
ATOM 641 C CA . ALA A 1 88 ? 31.154 -10.939 -33.310 1.00 82.19 88 ALA A CA 1
ATOM 642 C C . ALA A 1 88 ? 30.288 -9.676 -33.179 1.00 82.19 88 ALA A C 1
ATOM 644 O O . ALA A 1 88 ? 30.104 -8.957 -34.162 1.00 82.19 88 ALA A O 1
ATOM 645 N N . LEU A 1 89 ? 29.801 -9.355 -31.975 1.00 77.75 89 LEU A N 1
ATOM 646 C CA . LEU A 1 89 ? 28.923 -8.203 -31.742 1.00 77.75 89 LEU A CA 1
ATOM 647 C C . LEU A 1 89 ? 29.608 -6.885 -32.089 1.00 77.75 89 LEU A C 1
ATOM 649 O O . LEU A 1 89 ? 29.039 -6.061 -32.799 1.00 77.75 89 LEU A O 1
ATOM 653 N N . ASN A 1 90 ? 30.846 -6.695 -31.629 1.00 78.00 90 ASN A N 1
ATOM 654 C CA . ASN A 1 90 ? 31.600 -5.473 -31.907 1.00 78.00 90 ASN A CA 1
ATOM 655 C C . ASN A 1 90 ? 31.995 -5.374 -33.385 1.00 78.00 90 ASN A C 1
ATOM 657 O O . ASN A 1 90 ? 32.002 -4.281 -33.944 1.00 78.00 90 ASN A O 1
ATOM 661 N N . ALA A 1 91 ? 32.288 -6.505 -34.032 1.00 83.06 91 ALA A N 1
ATOM 662 C CA . ALA A 1 91 ? 32.592 -6.531 -35.458 1.00 83.06 91 ALA A CA 1
ATOM 663 C C . ALA A 1 91 ? 31.365 -6.149 -36.301 1.00 83.06 91 ALA A C 1
ATOM 665 O O . ALA A 1 91 ? 31.483 -5.329 -37.207 1.00 83.06 91 ALA A O 1
ATOM 666 N N . LEU A 1 92 ? 30.186 -6.686 -35.973 1.00 84.25 92 LEU A N 1
ATOM 667 C CA . LEU A 1 92 ? 28.937 -6.370 -36.666 1.00 84.25 92 LEU A CA 1
ATOM 668 C C . LEU A 1 92 ? 28.464 -4.939 -36.399 1.00 84.25 92 LEU A C 1
ATOM 670 O O . LEU A 1 92 ? 28.098 -4.249 -37.343 1.00 84.25 92 LEU A O 1
ATOM 674 N N . ARG A 1 93 ? 28.525 -4.461 -35.150 1.00 82.56 93 ARG A N 1
ATOM 675 C CA . ARG A 1 93 ? 28.141 -3.083 -34.783 1.00 82.56 93 ARG A CA 1
ATOM 676 C C . ARG A 1 93 ? 28.968 -2.015 -35.502 1.00 82.56 93 ARG A C 1
ATOM 678 O O . ARG A 1 93 ? 28.475 -0.915 -35.717 1.00 82.56 93 ARG A O 1
ATOM 685 N N . ASN A 1 94 ? 30.205 -2.343 -35.870 1.00 82.62 94 ASN A N 1
ATOM 686 C CA . ASN A 1 94 ? 31.108 -1.450 -36.595 1.00 82.62 94 ASN A CA 1
ATOM 687 C C . ASN A 1 94 ? 31.125 -1.708 -38.114 1.00 82.62 94 ASN A C 1
ATOM 689 O O . ASN A 1 94 ? 31.905 -1.078 -38.829 1.00 82.62 94 ASN A O 1
ATOM 693 N N . ASN A 1 95 ? 30.317 -2.644 -38.625 1.00 88.31 95 ASN A N 1
ATOM 694 C CA . ASN A 1 95 ? 30.326 -2.999 -40.039 1.00 88.31 95 ASN A CA 1
ATOM 695 C C . ASN A 1 95 ? 29.380 -2.087 -40.846 1.00 88.31 95 ASN A C 1
ATOM 697 O O . ASN A 1 95 ? 28.193 -2.031 -40.534 1.00 88.31 95 ASN A O 1
ATOM 701 N N . PRO A 1 96 ? 29.843 -1.447 -41.937 1.00 89.25 96 PRO A N 1
ATOM 702 C CA . PRO A 1 96 ? 29.030 -0.512 -42.726 1.00 89.25 96 PRO A CA 1
ATOM 703 C C . PRO A 1 96 ? 27.835 -1.157 -43.449 1.00 89.25 96 PRO A C 1
ATOM 705 O O . PRO A 1 96 ? 26.970 -0.447 -43.958 1.00 89.25 96 PRO A O 1
ATOM 708 N N . ASN A 1 97 ? 27.772 -2.489 -43.523 1.00 91.25 97 ASN A N 1
ATOM 709 C CA . ASN A 1 97 ? 26.637 -3.211 -44.097 1.00 91.25 97 ASN A CA 1
ATOM 710 C C . ASN A 1 97 ? 25.546 -3.543 -43.068 1.00 91.25 97 ASN A C 1
ATOM 712 O O . ASN A 1 97 ? 24.478 -4.022 -43.450 1.00 91.25 97 ASN A O 1
ATOM 716 N N . ILE A 1 98 ? 25.791 -3.298 -41.781 1.00 92.75 98 ILE A N 1
ATOM 717 C CA . ILE A 1 98 ? 24.880 -3.603 -40.678 1.00 92.75 98 ILE A CA 1
ATOM 718 C C . ILE A 1 98 ? 24.326 -2.291 -40.128 1.00 92.75 98 ILE A C 1
ATOM 720 O O . ILE A 1 98 ? 25.074 -1.382 -39.790 1.00 92.75 98 ILE A O 1
ATOM 724 N N . ALA A 1 99 ? 23.001 -2.188 -40.066 1.00 81.00 99 ALA A N 1
ATOM 725 C CA . ALA A 1 99 ? 22.316 -1.013 -39.540 1.00 81.00 99 ALA A CA 1
ATOM 726 C C . ALA A 1 99 ? 22.290 -1.026 -38.008 1.00 81.00 99 ALA A C 1
ATOM 728 O O . ALA A 1 99 ? 22.493 0.007 -37.375 1.00 81.00 99 ALA A O 1
ATOM 729 N N . TYR A 1 100 ? 22.036 -2.193 -37.411 1.00 81.62 100 TYR A N 1
ATOM 730 C CA . TYR A 1 100 ? 21.998 -2.365 -35.962 1.00 81.62 100 TYR A CA 1
ATOM 731 C C . TYR A 1 100 ? 22.173 -3.832 -35.557 1.00 81.62 100 TYR A C 1
ATOM 733 O O . TYR A 1 100 ? 21.937 -4.750 -36.343 1.00 81.62 100 TYR A O 1
ATOM 741 N N . VAL A 1 101 ? 22.569 -4.031 -34.299 1.00 84.44 101 VAL A N 1
ATOM 742 C CA . VAL A 1 101 ? 22.572 -5.327 -33.611 1.00 84.44 101 VAL A CA 1
ATOM 743 C C . VAL A 1 101 ? 21.962 -5.118 -32.230 1.00 84.44 101 VAL A C 1
ATOM 745 O O . VAL A 1 101 ? 22.527 -4.372 -31.423 1.00 84.44 101 VAL A O 1
ATOM 748 N N . GLU A 1 102 ? 20.843 -5.777 -31.953 1.00 81.81 102 GLU A N 1
ATOM 749 C CA . GLU A 1 102 ? 20.097 -5.673 -30.692 1.00 81.81 102 GLU A CA 1
ATOM 750 C C . GLU A 1 102 ? 19.785 -7.053 -30.107 1.00 81.81 102 GLU A C 1
ATOM 752 O O . GLU A 1 102 ? 19.810 -8.056 -30.819 1.00 81.81 102 GLU A O 1
ATOM 757 N N . VAL A 1 103 ? 19.529 -7.121 -28.802 1.00 82.12 103 VAL A N 1
ATOM 758 C CA . VAL A 1 103 ? 19.115 -8.366 -28.139 1.00 82.12 103 VAL A CA 1
ATOM 759 C C . VAL A 1 103 ? 17.718 -8.761 -28.626 1.00 82.12 103 VAL A C 1
ATOM 761 O O . VAL A 1 103 ? 16.821 -7.921 -28.673 1.00 82.12 103 VAL A O 1
ATOM 764 N N . ASP A 1 104 ? 17.510 -10.041 -28.951 1.00 78.88 104 ASP A N 1
ATOM 765 C CA . ASP A 1 104 ? 16.164 -10.551 -29.243 1.00 78.88 104 ASP A CA 1
ATOM 766 C C . ASP A 1 104 ? 15.381 -10.718 -27.928 1.00 78.88 104 ASP A C 1
ATOM 768 O O . ASP A 1 104 ? 15.572 -11.675 -27.173 1.00 78.88 104 ASP A O 1
ATOM 772 N N . ALA A 1 105 ? 14.552 -9.724 -27.605 1.00 60.19 105 ALA A N 1
ATOM 773 C CA . ALA A 1 105 ? 13.901 -9.618 -26.306 1.00 60.19 105 ALA A CA 1
ATOM 774 C C . ALA A 1 105 ? 12.824 -10.698 -26.093 1.00 60.19 105 ALA A C 1
ATOM 776 O O . ALA A 1 105 ? 11.856 -10.811 -26.849 1.00 60.19 105 ALA A O 1
ATOM 777 N N . ARG A 1 106 ? 12.931 -11.436 -24.980 1.00 52.03 106 ARG A N 1
ATOM 778 C CA . ARG A 1 106 ? 11.903 -12.396 -24.548 1.00 52.03 106 ARG A CA 1
ATOM 779 C C . ARG A 1 106 ? 10.579 -11.685 -24.249 1.00 52.03 106 ARG A C 1
ATOM 781 O O . ARG A 1 106 ? 10.553 -10.593 -23.681 1.00 52.03 106 ARG A O 1
ATOM 788 N N . ARG A 1 107 ? 9.468 -12.342 -24.580 1.00 43.94 107 ARG A N 1
ATOM 789 C CA . ARG A 1 107 ? 8.108 -11.930 -24.207 1.00 43.94 107 ARG A CA 1
ATOM 790 C C . ARG A 1 107 ? 7.485 -13.018 -23.338 1.00 43.94 107 ARG A C 1
ATOM 792 O O . ARG A 1 107 ? 7.675 -14.200 -23.614 1.00 43.94 107 ARG A O 1
ATOM 799 N N . TYR A 1 108 ? 6.753 -12.610 -22.308 1.00 39.00 108 TYR A N 1
ATOM 800 C CA . TYR A 1 108 ? 6.039 -13.502 -21.396 1.00 39.00 108 TYR A CA 1
ATOM 801 C C . TYR A 1 108 ? 4.533 -13.219 -21.497 1.00 39.00 108 TYR A C 1
ATOM 803 O O . TYR A 1 108 ? 4.163 -12.071 -21.754 1.00 39.00 108 TYR A O 1
ATOM 811 N N . PRO A 1 109 ? 3.661 -14.224 -21.315 1.00 28.78 109 PRO A N 1
ATOM 812 C CA . PRO A 1 109 ? 2.232 -13.976 -21.164 1.00 28.78 109 PRO A CA 1
ATOM 813 C C . PRO A 1 109 ? 1.986 -13.137 -19.901 1.00 28.78 109 PRO A C 1
ATOM 815 O O . PRO A 1 109 ? 2.532 -13.437 -18.841 1.00 28.78 109 PRO A O 1
ATOM 818 N N . MET A 1 110 ? 1.181 -12.080 -20.016 1.00 40.12 110 MET A N 1
ATOM 819 C CA . MET A 1 110 ? 0.665 -11.340 -18.862 1.00 40.12 110 MET A CA 1
ATOM 820 C C . MET A 1 110 ? -0.523 -12.129 -18.312 1.00 40.12 110 MET A C 1
ATOM 822 O O . MET A 1 110 ? -1.479 -12.369 -19.046 1.00 40.12 110 MET A O 1
ATOM 826 N N . ALA A 1 111 ? -0.430 -12.585 -17.068 1.00 55.59 111 ALA A N 1
ATOM 827 C CA . ALA A 1 111 ? -1.506 -13.284 -16.382 1.00 55.59 111 ALA A CA 1
ATOM 828 C C . ALA A 1 111 ? -1.727 -12.639 -15.013 1.00 55.59 111 ALA A C 1
ATOM 830 O O . ALA A 1 111 ? -0.764 -12.290 -14.327 1.00 55.59 111 ALA A O 1
ATOM 831 N N . GLU A 1 112 ? -2.996 -12.504 -14.637 1.00 74.06 112 GLU A N 1
ATOM 832 C CA . GLU A 1 112 ? -3.422 -12.214 -13.268 1.00 74.06 112 GLU A CA 1
ATOM 833 C C . GLU A 1 112 ? -2.743 -13.198 -12.306 1.00 74.06 112 GLU A C 1
ATOM 835 O O . GLU A 1 112 ? -2.725 -14.412 -12.537 1.00 74.06 112 GLU A O 1
ATOM 840 N N . THR A 1 113 ? -2.135 -12.673 -11.247 1.00 77.12 113 THR A N 1
ATOM 841 C CA . THR A 1 113 ? -1.418 -13.471 -10.250 1.00 77.12 113 THR A CA 1
ATOM 842 C C . THR A 1 113 ? -2.184 -13.457 -8.941 1.00 77.12 113 THR A C 1
ATOM 844 O O . THR A 1 113 ? -2.477 -12.393 -8.414 1.00 77.12 113 THR A O 1
ATOM 847 N N . SER A 1 114 ? -2.448 -14.625 -8.355 1.00 83.88 114 SER A N 1
ATOM 848 C CA . SER A 1 114 ? -2.986 -14.687 -6.994 1.00 83.88 114 SER A CA 1
ATOM 849 C C . SER A 1 114 ? -1.852 -14.562 -5.972 1.00 83.88 114 SER A C 1
ATOM 851 O O . SER A 1 114 ? -1.014 -15.468 -5.916 1.00 83.88 114 SER A O 1
ATOM 853 N N . PRO A 1 115 ? -1.795 -13.498 -5.143 1.00 83.94 115 PRO A N 1
ATOM 854 C CA . PRO A 1 115 ? -0.829 -13.424 -4.050 1.00 83.94 115 PRO A CA 1
ATOM 855 C C . PRO A 1 115 ? -0.984 -14.612 -3.092 1.00 83.94 115 PRO A C 1
ATOM 857 O O . PRO A 1 115 ? -2.098 -15.085 -2.858 1.00 83.94 115 PRO A O 1
ATOM 860 N N . TYR A 1 116 ? 0.122 -15.078 -2.497 1.00 81.81 116 TYR A N 1
ATOM 861 C CA . TYR A 1 116 ? 0.120 -16.267 -1.625 1.00 81.81 116 TYR A CA 1
ATOM 862 C C . TYR A 1 116 ? -0.871 -16.143 -0.455 1.00 81.81 116 TYR A C 1
ATOM 864 O O . TYR A 1 116 ? -1.485 -17.126 -0.036 1.00 81.81 116 TYR A O 1
ATOM 872 N N . GLY A 1 117 ? -1.052 -14.915 0.046 1.00 88.25 117 GLY A N 1
ATOM 873 C CA . GLY A 1 117 ? -1.927 -14.625 1.171 1.00 88.25 117 GLY A CA 1
ATOM 874 C C . GLY A 1 117 ? -3.399 -14.938 0.903 1.00 88.25 117 GLY A C 1
ATOM 875 O O . GLY A 1 117 ? -4.096 -15.310 1.840 1.00 88.25 117 GLY A O 1
ATOM 876 N N . ILE A 1 118 ? -3.854 -14.876 -0.356 1.00 91.06 118 ILE A N 1
ATOM 877 C CA . ILE A 1 118 ? -5.248 -15.155 -0.741 1.00 91.06 118 ILE A CA 1
ATOM 878 C C . ILE A 1 118 ? -5.645 -16.585 -0.368 1.00 91.06 118 ILE A C 1
ATOM 880 O O . ILE A 1 118 ? -6.659 -16.785 0.298 1.00 91.06 118 ILE A O 1
ATOM 884 N N . GLY A 1 119 ? -4.815 -17.569 -0.726 1.00 91.62 119 GLY A N 1
ATOM 885 C CA . GLY A 1 119 ? -5.055 -18.969 -0.364 1.00 91.62 119 GLY A CA 1
ATOM 886 C C . GLY A 1 119 ? -4.843 -19.238 1.128 1.00 91.62 119 GLY A C 1
ATOM 887 O O . GLY A 1 119 ? -5.555 -20.043 1.725 1.00 91.62 119 GLY A O 1
ATOM 888 N N . MET A 1 120 ? -3.905 -18.530 1.766 1.00 92.38 120 MET A N 1
ATOM 889 C CA . MET A 1 120 ? -3.619 -18.691 3.197 1.00 92.38 120 MET A CA 1
ATOM 890 C C . MET A 1 120 ? -4.794 -18.267 4.085 1.00 92.38 120 MET A C 1
ATOM 892 O O . MET A 1 120 ? -5.074 -18.923 5.086 1.00 92.38 120 MET A O 1
ATOM 896 N N . VAL A 1 121 ? -5.511 -17.207 3.697 1.00 95.38 121 VAL A N 1
ATOM 897 C CA . VAL A 1 121 ? -6.748 -16.770 4.367 1.00 95.38 121 VAL A CA 1
ATOM 898 C C . VAL A 1 121 ? -8.004 -17.428 3.784 1.00 95.38 121 VAL A C 1
ATOM 900 O O . VAL A 1 121 ? -9.114 -17.057 4.159 1.00 95.38 121 VAL A O 1
ATOM 903 N N . GLN A 1 122 ? -7.836 -18.402 2.879 1.00 93.81 122 GLN A N 1
ATOM 904 C CA . GLN A 1 122 ? -8.909 -19.169 2.233 1.00 93.81 122 GLN A CA 1
ATOM 905 C C . GLN A 1 122 ? -9.927 -18.299 1.477 1.00 93.81 122 GLN A C 1
ATOM 907 O O . GLN A 1 122 ? -11.084 -18.688 1.307 1.00 93.81 122 GLN A O 1
ATOM 912 N N . ALA A 1 123 ? -9.520 -17.113 1.015 1.00 90.94 123 ALA A N 1
ATOM 913 C CA . ALA A 1 123 ? -10.405 -16.208 0.283 1.00 90.94 123 ALA A CA 1
ATOM 914 C C . ALA A 1 123 ? -10.855 -16.809 -1.060 1.00 90.94 123 ALA A C 1
ATOM 916 O O . ALA A 1 123 ? -11.986 -16.594 -1.487 1.00 90.94 123 ALA A O 1
ATOM 917 N N . ASP A 1 124 ? -10.009 -17.632 -1.677 1.00 86.81 124 ASP A N 1
ATOM 918 C CA . ASP A 1 124 ? -10.292 -18.403 -2.892 1.00 86.81 124 ASP A CA 1
ATOM 919 C C . ASP A 1 124 ? -11.363 -19.495 -2.703 1.00 86.81 124 ASP A C 1
ATOM 921 O O . ASP A 1 124 ? -11.926 -19.993 -3.679 1.00 86.81 124 ASP A O 1
ATOM 925 N N . GLN A 1 125 ? -11.676 -19.855 -1.455 1.00 89.69 125 GLN A N 1
ATOM 926 C CA . GLN A 1 125 ? -12.713 -20.833 -1.111 1.00 89.69 125 GLN A CA 1
ATOM 927 C C . GLN A 1 125 ? -14.068 -20.179 -0.825 1.00 89.69 125 GLN A C 1
ATOM 929 O O . GLN A 1 125 ? -15.086 -20.874 -0.742 1.00 89.69 125 GLN A O 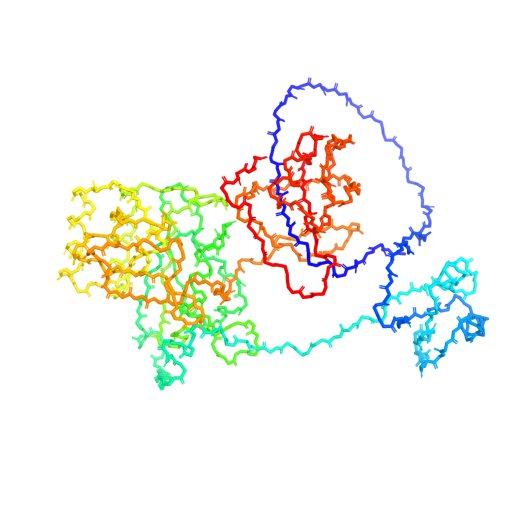1
ATOM 934 N N . VAL A 1 126 ? -14.106 -18.852 -0.671 1.00 84.62 126 VAL A N 1
ATOM 935 C CA . VAL A 1 126 ? -15.344 -18.110 -0.438 1.00 84.62 126 VAL A CA 1
ATOM 936 C C . VAL A 1 126 ? -16.026 -17.859 -1.786 1.00 84.62 126 VAL A C 1
ATOM 938 O O . VAL A 1 126 ? -15.423 -17.261 -2.678 1.00 84.62 126 VAL A O 1
ATOM 941 N N . PRO A 1 127 ? -17.292 -18.280 -1.974 1.00 74.31 127 PRO A N 1
ATOM 942 C CA . PRO A 1 127 ? -18.012 -18.003 -3.209 1.00 74.31 127 PRO A CA 1
ATOM 943 C C . PRO A 1 127 ? -18.070 -16.502 -3.491 1.00 74.31 127 PRO A C 1
ATOM 945 O O . PRO A 1 127 ? -18.302 -15.702 -2.581 1.00 74.31 127 PRO A O 1
ATOM 948 N N . ALA A 1 128 ? -17.922 -16.125 -4.762 1.00 68.50 128 ALA A N 1
ATOM 949 C CA . ALA A 1 128 ? -18.065 -14.735 -5.173 1.00 68.50 128 ALA A CA 1
ATOM 950 C C . ALA A 1 128 ? -19.412 -14.172 -4.691 1.00 68.50 128 ALA A C 1
ATOM 952 O O . ALA A 1 128 ? -20.460 -14.814 -4.831 1.00 68.50 128 ALA A O 1
ATOM 953 N N . ALA A 1 129 ? -19.379 -12.965 -4.118 1.00 66.62 129 ALA A N 1
ATOM 954 C CA . ALA A 1 129 ? -20.597 -12.281 -3.712 1.00 66.62 129 ALA A CA 1
ATOM 955 C C . ALA A 1 129 ? -21.540 -12.148 -4.926 1.00 66.62 129 ALA A C 1
ATOM 957 O O . ALA A 1 129 ? -21.070 -11.846 -6.027 1.00 66.62 129 ALA A O 1
ATOM 958 N N . PRO A 1 130 ? -22.862 -12.355 -4.760 1.00 59.31 130 PRO A N 1
ATOM 959 C CA . PRO A 1 130 ? -23.813 -12.152 -5.844 1.00 59.31 130 PRO A CA 1
ATOM 960 C C . PRO A 1 130 ? -23.639 -10.754 -6.440 1.00 59.31 130 PRO A C 1
ATOM 962 O O . PRO A 1 130 ? -23.452 -9.788 -5.698 1.00 59.31 130 PRO A O 1
ATOM 965 N N . ALA A 1 131 ? -23.733 -10.633 -7.766 1.00 53.69 131 ALA A N 1
ATOM 966 C CA . ALA A 1 131 ? -23.659 -9.356 -8.472 1.00 53.69 131 ALA A CA 1
ATOM 967 C C . ALA A 1 131 ? -24.842 -8.444 -8.073 1.00 53.69 131 ALA A C 1
ATOM 969 O O . ALA A 1 131 ? -25.873 -8.402 -8.736 1.00 53.69 131 ALA A O 1
ATOM 970 N N . GLY A 1 132 ? -24.717 -7.751 -6.941 1.00 49.81 132 GLY A N 1
ATOM 971 C CA . GLY A 1 132 ? -25.772 -6.961 -6.299 1.00 49.81 132 GLY A CA 1
ATOM 972 C C . GLY A 1 132 ? -25.598 -5.451 -6.445 1.00 49.81 132 GLY A C 1
ATOM 973 O O . GLY A 1 132 ? -26.051 -4.705 -5.577 1.00 49.81 132 GLY A O 1
ATOM 974 N N . GLY A 1 133 ? -24.901 -4.994 -7.493 1.00 59.44 133 GLY A N 1
ATOM 975 C CA . GLY A 1 133 ? -24.545 -3.583 -7.675 1.00 59.44 133 GLY A CA 1
ATOM 976 C C . GLY A 1 133 ? -23.825 -2.973 -6.460 1.00 59.44 133 GLY A C 1
ATOM 977 O O . GLY A 1 133 ? -23.415 -3.663 -5.528 1.00 59.44 133 GLY A O 1
ATOM 978 N N . ASP A 1 134 ? -23.685 -1.649 -6.434 1.00 61.69 134 ASP A N 1
ATOM 979 C CA . ASP A 1 134 ? -22.935 -0.964 -5.367 1.00 61.69 134 ASP A CA 1
ATOM 980 C C . ASP A 1 134 ? -23.640 -0.966 -4.006 1.00 61.69 134 ASP A C 1
ATOM 982 O O . ASP A 1 134 ? -22.998 -0.742 -2.979 1.00 61.69 134 ASP A O 1
ATOM 986 N N . ALA A 1 135 ? -24.956 -1.202 -3.982 1.00 61.62 135 ALA A N 1
ATOM 987 C CA . ALA A 1 135 ? -25.758 -1.242 -2.761 1.00 61.62 135 ALA A CA 1
ATOM 988 C C . ALA A 1 135 ? -25.601 -2.560 -1.983 1.00 61.62 135 ALA A C 1
ATOM 990 O O . ALA A 1 135 ? -25.765 -2.557 -0.765 1.00 61.62 135 ALA A O 1
ATOM 991 N N . GLY A 1 136 ? -25.255 -3.661 -2.662 1.00 71.88 136 GLY A N 1
ATOM 992 C CA . GLY A 1 136 ? -24.983 -4.957 -2.033 1.00 71.88 136 GLY A CA 1
ATOM 993 C C . GLY A 1 136 ? -23.568 -5.103 -1.463 1.00 71.88 136 GLY A C 1
ATOM 994 O O . GLY A 1 136 ? -23.295 -6.085 -0.781 1.00 71.88 136 GLY A O 1
ATOM 995 N N . ARG A 1 137 ? -22.669 -4.142 -1.728 1.00 85.25 137 ARG A N 1
ATOM 996 C CA . ARG A 1 137 ? -21.258 -4.193 -1.317 1.00 85.25 137 ARG A CA 1
ATOM 997 C C . ARG A 1 137 ? -21.029 -3.577 0.060 1.00 85.25 137 ARG A C 1
ATOM 999 O O . ARG A 1 137 ? -21.414 -2.430 0.319 1.00 85.25 137 ARG A O 1
ATOM 1006 N N . THR A 1 138 ? -20.309 -4.298 0.915 1.00 91.88 138 THR A N 1
ATOM 1007 C CA . THR A 1 138 ? -19.858 -3.782 2.213 1.00 91.88 138 THR A CA 1
ATOM 1008 C C . THR A 1 138 ? -18.880 -2.635 1.987 1.00 91.88 138 THR A C 1
ATOM 1010 O O . THR A 1 138 ? -17.924 -2.757 1.223 1.00 91.88 138 THR A O 1
ATOM 1013 N N . LYS A 1 139 ? -19.114 -1.488 2.630 1.00 95.31 139 LYS A N 1
ATOM 1014 C CA . LYS A 1 139 ? -18.189 -0.358 2.533 1.00 95.31 139 LYS A CA 1
ATOM 1015 C C . LYS A 1 139 ? -17.036 -0.547 3.518 1.00 95.31 139 LYS A C 1
ATOM 1017 O O . LYS A 1 139 ? -17.269 -0.571 4.728 1.00 95.31 139 LYS A O 1
ATOM 1022 N N . VAL A 1 140 ? -15.823 -0.644 2.983 1.00 98.06 140 VAL A N 1
ATOM 1023 C CA . VAL A 1 140 ? -14.570 -0.664 3.742 1.00 98.06 140 VAL A CA 1
ATOM 1024 C C . VAL A 1 140 ? -13.926 0.710 3.622 1.00 98.06 140 VAL A C 1
ATOM 1026 O O . VAL A 1 140 ? -13.737 1.215 2.516 1.00 98.06 140 VAL A O 1
ATOM 1029 N N . CYS A 1 141 ? -13.628 1.332 4.756 1.00 98.50 141 CYS A N 1
ATOM 1030 C CA . CYS A 1 141 ? -12.860 2.564 4.803 1.00 98.50 141 CYS A CA 1
ATOM 1031 C C . CYS A 1 141 ? -11.381 2.236 5.024 1.00 98.50 141 CYS A C 1
ATOM 1033 O O . CYS A 1 141 ? -11.067 1.453 5.917 1.00 98.50 141 CYS A O 1
ATOM 1035 N N . ILE A 1 142 ? -10.485 2.826 4.243 1.00 98.69 142 ILE A N 1
ATOM 1036 C CA . ILE A 1 142 ? -9.036 2.662 4.389 1.00 98.69 142 ILE A CA 1
ATOM 1037 C C . ILE A 1 142 ? -8.473 4.010 4.823 1.00 98.69 142 ILE A C 1
ATOM 1039 O O . ILE A 1 142 ? -8.564 4.978 4.068 1.00 98.69 142 ILE A O 1
ATOM 1043 N N . ILE A 1 143 ? -7.929 4.077 6.037 1.00 98.44 143 ILE A N 1
ATOM 1044 C CA . ILE A 1 143 ? -7.281 5.279 6.567 1.00 98.44 143 ILE A CA 1
ATOM 1045 C C . ILE A 1 143 ? -5.771 5.107 6.396 1.00 98.44 143 ILE A C 1
ATOM 1047 O O . ILE A 1 143 ? -5.150 4.371 7.159 1.00 98.44 143 ILE A O 1
ATOM 1051 N N . ASP A 1 144 ? -5.197 5.740 5.371 1.00 97.38 144 ASP A N 1
ATOM 1052 C CA . ASP A 1 144 ? -3.820 5.457 4.941 1.00 97.38 144 ASP A CA 1
ATOM 1053 C C . ASP A 1 144 ? -3.206 6.623 4.128 1.00 97.38 144 ASP A C 1
ATOM 1055 O O . ASP A 1 144 ? -3.544 7.789 4.341 1.00 97.38 144 ASP A O 1
ATOM 1059 N N . SER A 1 145 ? -2.287 6.350 3.203 1.00 93.75 145 SER A N 1
ATOM 1060 C CA . SER A 1 145 ? -1.589 7.322 2.361 1.00 93.75 145 SER A CA 1
ATOM 1061 C C . SER A 1 145 ? -2.345 7.727 1.102 1.00 93.75 145 SER A C 1
ATOM 1063 O O . SER A 1 145 ? -1.848 8.542 0.332 1.00 93.75 145 SER A O 1
ATOM 1065 N N . GLY A 1 146 ? -3.563 7.233 0.896 1.00 95.00 146 GLY A N 1
ATOM 1066 C CA . GLY A 1 146 ? -4.357 7.498 -0.300 1.00 95.00 146 GLY A CA 1
ATOM 1067 C C . GLY A 1 146 ? -4.458 6.278 -1.210 1.00 95.00 146 GLY A C 1
ATOM 1068 O O . GLY A 1 146 ? -4.251 5.148 -0.782 1.00 95.00 146 GLY A O 1
ATOM 1069 N N . LEU A 1 147 ? -4.834 6.521 -2.461 1.00 94.62 147 LEU A N 1
ATOM 1070 C CA . LEU A 1 147 ? -4.954 5.520 -3.508 1.00 94.62 147 LEU A CA 1
ATOM 1071 C C . LEU A 1 147 ? -4.520 6.104 -4.851 1.00 94.62 147 LEU A C 1
ATOM 1073 O O . LEU A 1 147 ? -5.010 7.159 -5.247 1.00 94.62 147 LEU A O 1
ATOM 1077 N N . ALA A 1 148 ? -3.712 5.374 -5.614 1.00 91.25 148 ALA A N 1
ATOM 1078 C CA . ALA A 1 148 ? -3.526 5.620 -7.039 1.00 91.25 148 ALA A CA 1
ATOM 1079 C C . ALA A 1 148 ? -4.811 5.254 -7.801 1.00 91.25 148 ALA A C 1
ATOM 1081 O O . ALA A 1 148 ? -4.941 4.171 -8.366 1.00 91.25 148 ALA A O 1
ATOM 1082 N N . ALA A 1 149 ? -5.798 6.153 -7.799 1.00 84.81 149 ALA A N 1
ATOM 1083 C CA . ALA A 1 149 ? -7.151 5.850 -8.275 1.00 84.81 149 ALA A CA 1
ATOM 1084 C C . ALA A 1 149 ? -7.231 5.502 -9.775 1.00 84.81 149 ALA A C 1
ATOM 1086 O O . ALA A 1 149 ? -8.226 4.935 -10.217 1.00 84.81 149 ALA A O 1
ATOM 1087 N N . ALA A 1 150 ? -6.202 5.851 -10.554 1.00 83.69 150 ALA A N 1
ATOM 1088 C CA . ALA A 1 150 ? -6.090 5.519 -11.974 1.00 83.69 150 ALA A CA 1
ATOM 1089 C C . ALA A 1 150 ? -5.436 4.149 -12.248 1.00 83.69 150 ALA A C 1
ATOM 1091 O O . ALA A 1 150 ? -5.268 3.797 -13.414 1.00 83.69 150 ALA A O 1
ATOM 1092 N N . HIS A 1 151 ? -5.047 3.397 -11.213 1.00 84.31 151 HIS A N 1
ATOM 1093 C CA . HIS A 1 151 ? -4.449 2.071 -11.365 1.00 84.31 151 HIS A CA 1
ATOM 1094 C C . HIS A 1 151 ? -5.438 1.115 -12.050 1.00 84.31 151 HIS A C 1
ATOM 1096 O O . HIS A 1 151 ? -6.601 0.994 -11.656 1.00 84.31 151 HIS A O 1
ATOM 1102 N N . GLU A 1 152 ? -4.965 0.431 -13.085 1.00 81.62 152 GLU A N 1
ATOM 1103 C CA . GLU A 1 152 ? -5.754 -0.409 -13.985 1.00 81.62 152 GLU A CA 1
ATOM 1104 C C . GLU A 1 152 ? -6.455 -1.561 -13.257 1.00 81.62 152 GLU A C 1
ATOM 1106 O O . GLU A 1 152 ? -7.570 -1.943 -13.607 1.00 81.62 152 GLU A O 1
ATOM 1111 N N . ASP A 1 153 ? -5.837 -2.051 -12.186 1.00 84.38 153 ASP A N 1
ATOM 1112 C CA . ASP A 1 153 ? -6.337 -3.166 -11.379 1.00 84.38 153 ASP A CA 1
ATOM 1113 C C . ASP A 1 153 ? -7.456 -2.779 -10.386 1.00 84.38 153 ASP A C 1
ATOM 1115 O O . ASP A 1 153 ? -7.993 -3.620 -9.669 1.00 84.38 153 ASP A O 1
ATOM 1119 N N . PHE A 1 154 ? -7.851 -1.498 -10.361 1.00 88.69 154 PHE A N 1
ATOM 1120 C CA . PHE A 1 154 ? -9.064 -1.019 -9.685 1.00 88.69 154 PHE A CA 1
ATOM 1121 C C . PHE A 1 154 ? -10.183 -0.642 -10.662 1.00 88.69 154 PHE A C 1
ATOM 1123 O O . PHE A 1 154 ? -11.230 -0.138 -10.243 1.00 88.69 154 PHE A O 1
ATOM 1130 N N . ALA A 1 155 ? -10.002 -0.867 -11.967 1.00 85.62 155 ALA A N 1
ATOM 1131 C CA . ALA A 1 155 ? -10.993 -0.493 -12.966 1.00 85.62 155 ALA A CA 1
ATOM 1132 C C . ALA A 1 155 ? -12.347 -1.180 -12.702 1.00 85.62 155 ALA A C 1
ATOM 1134 O O . ALA A 1 155 ? -12.465 -2.402 -12.696 1.00 85.62 155 ALA A O 1
ATOM 1135 N N . GLY A 1 156 ? -13.394 -0.375 -12.498 1.00 84.56 156 GLY A N 1
ATOM 1136 C CA . GLY A 1 156 ? -14.747 -0.864 -12.206 1.00 84.56 156 GLY A CA 1
ATOM 1137 C C . GLY A 1 156 ? -15.025 -1.172 -10.728 1.00 84.56 156 GLY A C 1
ATOM 1138 O O . GLY A 1 156 ? -16.173 -1.473 -10.389 1.00 84.56 156 GLY A O 1
ATOM 1139 N N . LEU A 1 157 ? -14.032 -1.044 -9.840 1.00 89.38 157 LEU A N 1
ATOM 1140 C CA . LEU A 1 157 ? -14.248 -1.064 -8.396 1.00 89.38 157 LEU A CA 1
ATOM 1141 C C . LEU A 1 157 ? -14.852 0.281 -7.942 1.00 89.38 157 LEU A C 1
ATOM 1143 O O . LEU A 1 157 ? -14.300 1.337 -8.259 1.00 89.38 157 LEU A O 1
ATOM 1147 N N . PRO A 1 158 ? -15.959 0.300 -7.177 1.00 92.00 158 PRO A N 1
ATOM 1148 C CA . PRO A 1 158 ? -16.498 1.545 -6.644 1.00 92.00 158 PRO A CA 1
ATOM 1149 C C . PRO A 1 158 ? -15.588 2.076 -5.537 1.00 92.00 158 PRO A C 1
ATOM 1151 O O . PRO A 1 158 ? -15.519 1.511 -4.440 1.00 92.00 158 PRO A O 1
ATOM 1154 N N . VAL A 1 159 ? -14.917 3.188 -5.827 1.00 94.75 159 VAL A N 1
ATOM 1155 C CA . VAL A 1 159 ? -14.030 3.879 -4.893 1.00 94.75 159 VAL A CA 1
ATOM 1156 C C . VAL A 1 159 ? -14.466 5.332 -4.728 1.00 94.75 159 VAL A C 1
ATOM 1158 O O . VAL A 1 159 ? -14.791 6.029 -5.686 1.00 94.75 159 VAL A O 1
ATOM 1161 N N . SER A 1 160 ? -14.464 5.790 -3.484 1.00 96.81 160 SER A N 1
ATOM 1162 C CA . SER A 1 160 ? -14.636 7.191 -3.095 1.00 96.81 160 SER A CA 1
ATOM 1163 C C . SER A 1 160 ? -13.528 7.573 -2.115 1.00 96.81 160 SER A C 1
ATOM 1165 O O . SER A 1 160 ? -12.833 6.689 -1.618 1.00 96.81 160 SER A O 1
ATOM 1167 N N . GLY A 1 161 ? -13.375 8.852 -1.783 1.00 96.94 161 GLY A N 1
ATOM 1168 C CA . GLY A 1 161 ? -12.431 9.222 -0.736 1.00 96.94 161 GLY A CA 1
ATOM 1169 C C . GLY A 1 161 ? -12.523 10.660 -0.258 1.00 96.94 161 GLY A C 1
ATOM 1170 O O . GLY A 1 161 ? -13.268 11.474 -0.809 1.00 96.94 161 GLY A O 1
ATOM 1171 N N . SER A 1 162 ? -11.762 10.923 0.799 1.00 96.88 162 SER A N 1
ATOM 1172 C CA . SER A 1 162 ? -11.678 12.175 1.544 1.00 96.88 162 SER A CA 1
ATOM 1173 C C . SER A 1 162 ? -10.230 12.455 1.951 1.00 96.88 162 SER A C 1
ATOM 1175 O O . SER A 1 162 ? -9.420 11.540 2.104 1.00 96.88 162 SER A O 1
ATOM 1177 N N . ASN A 1 163 ? -9.912 13.727 2.176 1.00 93.56 163 ASN A N 1
ATOM 1178 C CA . ASN A 1 163 ? -8.571 14.163 2.564 1.00 93.56 163 ASN A CA 1
ATOM 1179 C C . ASN A 1 163 ? -8.610 14.714 3.981 1.00 93.56 163 ASN A C 1
ATOM 1181 O O . ASN A 1 163 ? -9.491 15.523 4.290 1.00 93.56 163 ASN A O 1
ATOM 1185 N N . ASN A 1 164 ? -7.612 14.387 4.794 1.00 90.00 164 ASN A N 1
ATOM 1186 C CA . ASN A 1 164 ? -7.364 15.167 5.992 1.00 90.00 164 ASN A CA 1
ATOM 1187 C C . ASN A 1 164 ? -6.663 16.489 5.658 1.00 90.00 164 ASN A C 1
ATOM 1189 O O . ASN A 1 164 ? -6.050 16.680 4.604 1.00 90.00 164 ASN A O 1
ATOM 1193 N N . ALA A 1 165 ? -6.746 17.441 6.585 1.00 85.69 165 ALA A N 1
ATOM 1194 C CA . ALA A 1 165 ? -6.038 18.704 6.446 1.00 85.69 165 ALA A CA 1
ATOM 1195 C C . ALA A 1 165 ? -4.522 18.456 6.324 1.00 85.69 165 ALA A C 1
ATOM 1197 O O . ALA A 1 165 ? -3.922 17.811 7.179 1.00 85.69 165 ALA A O 1
ATOM 1198 N N . GLY A 1 166 ? -3.912 18.975 5.255 1.00 83.44 166 GLY A N 1
ATOM 1199 C CA . GLY A 1 166 ? -2.470 18.862 5.008 1.00 83.44 166 GLY A CA 1
ATOM 1200 C C . GLY A 1 166 ? -2.004 17.534 4.404 1.00 83.44 166 GLY A C 1
ATOM 1201 O O . GLY A 1 166 ? -0.826 17.417 4.087 1.00 83.44 166 GLY A O 1
ATOM 1202 N N . SER A 1 167 ? -2.894 16.559 4.184 1.00 85.44 167 SER A N 1
ATOM 1203 C CA . SER A 1 167 ? -2.502 15.256 3.634 1.00 85.44 167 SER A CA 1
ATOM 1204 C C . SER A 1 167 ? -2.325 15.264 2.112 1.00 85.44 167 SER A C 1
ATOM 1206 O O . SER A 1 167 ? -1.651 14.398 1.570 1.00 85.44 167 SER A O 1
ATOM 1208 N N . GLY A 1 168 ? -2.930 16.220 1.403 1.00 89.12 168 GLY A N 1
ATOM 1209 C CA . GLY A 1 168 ? -3.042 16.186 -0.060 1.00 89.12 168 GLY A CA 1
ATOM 1210 C C . GLY A 1 168 ? -4.242 15.360 -0.536 1.00 89.12 168 GLY A C 1
ATOM 1211 O O . GLY A 1 168 ? -5.089 14.971 0.268 1.00 89.12 168 GLY A O 1
ATOM 1212 N N . ALA A 1 169 ? -4.346 15.134 -1.847 1.00 92.62 169 ALA A N 1
ATOM 1213 C CA . ALA A 1 169 ? -5.507 14.485 -2.454 1.00 92.62 169 ALA A CA 1
ATOM 1214 C C . ALA A 1 169 ? -5.512 12.962 -2.232 1.00 92.62 169 ALA A C 1
ATOM 1216 O O . ALA A 1 169 ? -4.494 12.300 -2.391 1.00 92.62 169 ALA A O 1
ATOM 1217 N N . TRP A 1 170 ? -6.666 12.393 -1.880 1.00 95.69 170 TRP A N 1
ATOM 1218 C CA . TRP A 1 170 ? -6.820 10.972 -1.558 1.00 95.69 170 TRP A CA 1
ATOM 1219 C C . TRP A 1 170 ? -6.574 10.069 -2.755 1.00 95.69 170 TRP A C 1
ATOM 1221 O O . TRP A 1 170 ? -6.176 8.928 -2.571 1.00 95.69 170 TRP A O 1
ATOM 1231 N N . ASN A 1 171 ? -6.824 10.572 -3.961 1.00 93.19 171 ASN A N 1
ATOM 1232 C CA . ASN A 1 171 ? -6.643 9.865 -5.222 1.00 93.19 171 ASN A CA 1
ATOM 1233 C C . ASN A 1 171 ? -5.231 10.040 -5.810 1.00 93.19 171 ASN A C 1
ATOM 1235 O O . ASN A 1 171 ? -5.014 9.700 -6.974 1.00 93.19 171 ASN A O 1
ATOM 1239 N N . ASP A 1 172 ? -4.311 10.603 -5.026 1.00 88.06 172 ASP A N 1
ATOM 1240 C CA . ASP A 1 172 ? -2.906 10.795 -5.361 1.00 88.06 172 ASP A CA 1
ATOM 1241 C C . ASP A 1 172 ? -2.035 10.214 -4.238 1.00 88.06 172 ASP A C 1
ATOM 1243 O O . ASP A 1 172 ? -1.777 10.842 -3.203 1.00 88.06 172 ASP A O 1
ATOM 1247 N N . ASP A 1 173 ? -1.645 8.953 -4.404 1.00 87.19 173 ASP A N 1
ATOM 1248 C CA . ASP A 1 173 ? -0.826 8.228 -3.440 1.00 87.19 173 ASP A CA 1
ATOM 1249 C C . ASP A 1 173 ? 0.645 8.251 -3.846 1.00 87.19 173 ASP A C 1
ATOM 1251 O O . ASP A 1 173 ? 1.126 7.381 -4.564 1.00 87.19 173 ASP A O 1
ATOM 1255 N N . LEU A 1 174 ? 1.363 9.263 -3.363 1.00 80.38 174 LEU A N 1
ATOM 1256 C CA . LEU A 1 174 ? 2.791 9.442 -3.636 1.00 80.38 174 LEU A CA 1
ATOM 1257 C C . LEU A 1 174 ? 3.690 8.443 -2.892 1.00 80.38 174 LEU A C 1
ATOM 1259 O O . LEU A 1 174 ? 4.867 8.327 -3.213 1.00 80.38 174 LEU A O 1
ATOM 1263 N N . CYS A 1 175 ? 3.151 7.768 -1.881 1.00 80.75 175 CYS A N 1
ATOM 1264 C CA . CYS A 1 175 ? 3.880 6.837 -1.023 1.00 80.75 175 CYS A CA 1
ATOM 1265 C C . CYS A 1 175 ? 3.622 5.374 -1.407 1.00 80.75 175 CYS A C 1
ATOM 1267 O O . CYS A 1 175 ? 4.487 4.509 -1.276 1.00 80.75 175 CYS A O 1
ATOM 1269 N N . GLY A 1 176 ? 2.418 5.090 -1.896 1.00 84.00 176 GLY A N 1
ATOM 1270 C CA . GLY A 1 176 ? 2.010 3.797 -2.429 1.00 84.00 176 GLY A CA 1
ATOM 1271 C C . GLY A 1 176 ? 1.581 2.755 -1.410 1.00 84.00 176 GLY A C 1
ATOM 1272 O O . GLY A 1 176 ? 1.054 1.713 -1.802 1.00 84.00 176 GLY A O 1
ATOM 1273 N N . HIS A 1 177 ? 1.739 3.036 -0.120 1.00 88.38 177 HIS A N 1
ATOM 1274 C CA . HIS A 1 177 ? 1.324 2.134 0.946 1.00 88.38 177 HIS A CA 1
ATOM 1275 C C . HIS A 1 177 ? -0.199 1.910 0.951 1.00 88.38 177 HIS A C 1
ATOM 1277 O O . HIS A 1 177 ? -0.659 0.770 0.895 1.00 88.38 177 HIS A O 1
ATOM 1283 N N . GLY A 1 178 ? -0.997 2.977 0.898 1.00 93.88 178 GLY A N 1
ATOM 1284 C CA . GLY A 1 178 ? -2.457 2.894 0.857 1.00 93.88 178 GLY A CA 1
ATOM 1285 C C . GLY A 1 178 ? -2.982 2.198 -0.399 1.00 93.88 178 GLY A C 1
ATOM 1286 O O . GLY A 1 178 ? -3.926 1.410 -0.325 1.00 93.88 178 GLY A O 1
ATOM 1287 N N . THR A 1 179 ? -2.321 2.400 -1.540 1.00 93.69 179 THR A N 1
ATOM 1288 C CA . THR A 1 179 ? -2.611 1.671 -2.782 1.00 93.69 179 THR A CA 1
ATOM 1289 C C . THR A 1 179 ? -2.345 0.174 -2.639 1.00 93.69 179 THR A C 1
ATOM 1291 O O . THR A 1 179 ? -3.169 -0.635 -3.064 1.00 93.69 179 THR A O 1
ATOM 1294 N N . HIS A 1 180 ? -1.248 -0.214 -1.988 1.00 91.31 180 HIS A N 1
ATOM 1295 C CA . HIS A 1 180 ? -0.921 -1.615 -1.702 1.00 91.31 180 HIS A CA 1
ATOM 1296 C C . HIS A 1 180 ? -1.927 -2.271 -0.753 1.00 91.31 180 HIS A C 1
ATOM 1298 O O . HIS A 1 180 ? -2.430 -3.369 -1.032 1.00 91.31 180 HIS A O 1
ATOM 1304 N N . VAL A 1 181 ? -2.324 -1.561 0.302 1.00 95.56 181 VAL A N 1
ATOM 1305 C CA . VAL A 1 181 ? -3.379 -2.000 1.224 1.00 95.56 181 VAL A CA 1
ATOM 1306 C C . VAL A 1 181 ? -4.710 -2.185 0.487 1.00 95.56 181 VAL A C 1
ATOM 1308 O O . VAL A 1 181 ? -5.363 -3.220 0.636 1.00 95.56 181 VAL A O 1
ATOM 1311 N N . ALA A 1 182 ? -5.104 -1.230 -0.359 1.00 96.88 182 ALA A N 1
ATOM 1312 C CA . ALA A 1 182 ? -6.342 -1.308 -1.130 1.00 96.88 182 ALA A CA 1
ATOM 1313 C C . ALA A 1 182 ? -6.366 -2.496 -2.103 1.00 96.88 182 ALA A C 1
ATOM 1315 O O . ALA A 1 182 ? -7.393 -3.171 -2.204 1.00 96.88 182 ALA A O 1
ATOM 1316 N N . GLY A 1 183 ? -5.245 -2.794 -2.768 1.00 94.50 183 GLY A N 1
ATOM 1317 C CA . GLY A 1 183 ? -5.128 -3.952 -3.657 1.00 94.50 183 GLY A CA 1
ATOM 1318 C C . GLY A 1 183 ? -5.298 -5.276 -2.923 1.00 94.50 183 GLY A C 1
ATOM 1319 O O . GLY A 1 183 ? -6.062 -6.133 -3.362 1.00 94.50 183 GLY A O 1
ATOM 1320 N N . THR A 1 184 ? -4.696 -5.397 -1.739 1.00 94.56 184 THR A N 1
ATOM 1321 C CA . THR A 1 184 ? -4.807 -6.600 -0.902 1.00 94.56 184 THR A CA 1
ATOM 1322 C C . THR A 1 184 ? -6.266 -6.867 -0.529 1.00 94.56 184 THR A C 1
ATOM 1324 O O . THR A 1 184 ? -6.718 -8.011 -0.504 1.00 94.56 184 THR A O 1
ATOM 1327 N N . ILE A 1 185 ? -7.042 -5.809 -0.286 1.00 96.56 185 ILE A N 1
ATOM 1328 C CA . ILE A 1 185 ? -8.461 -5.918 0.057 1.00 96.56 185 ILE A CA 1
ATOM 1329 C C . ILE A 1 185 ? -9.318 -6.189 -1.189 1.00 96.56 185 ILE A C 1
ATOM 1331 O O . ILE A 1 185 ? -10.217 -7.029 -1.127 1.00 96.56 185 ILE A O 1
ATOM 1335 N N . ALA A 1 186 ? -9.092 -5.477 -2.298 1.00 95.00 186 ALA A N 1
ATOM 1336 C CA . ALA A 1 186 ? -10.092 -5.369 -3.362 1.00 95.00 186 ALA A CA 1
ATOM 1337 C C . ALA A 1 186 ? -9.559 -5.229 -4.801 1.00 95.00 186 ALA A C 1
ATOM 1339 O O . ALA A 1 186 ? -10.340 -4.823 -5.663 1.00 95.00 186 ALA A O 1
ATOM 1340 N N . ALA A 1 187 ? -8.292 -5.554 -5.094 1.00 91.31 187 ALA A N 1
ATOM 1341 C CA . ALA A 1 187 ? -7.821 -5.619 -6.484 1.00 91.31 187 ALA A CA 1
ATOM 1342 C C . ALA A 1 187 ? -8.730 -6.531 -7.320 1.00 91.31 187 ALA A C 1
ATOM 1344 O O . ALA A 1 187 ? -9.140 -7.598 -6.852 1.00 91.31 187 ALA A O 1
ATOM 1345 N N . VAL A 1 188 ? -9.119 -6.069 -8.506 1.00 89.81 188 VAL A N 1
ATOM 1346 C CA . VAL A 1 188 ? -10.224 -6.645 -9.278 1.00 89.81 188 VAL A CA 1
ATOM 1347 C C . VAL A 1 188 ? -9.873 -8.047 -9.770 1.00 89.81 188 VAL A C 1
ATOM 1349 O O . VAL A 1 188 ? -8.889 -8.240 -10.463 1.00 89.81 188 VAL A O 1
ATOM 1352 N N . SER A 1 189 ? -10.744 -9.019 -9.487 1.00 87.38 189 SER A N 1
ATOM 1353 C CA . SER A 1 189 ? -10.566 -10.386 -9.987 1.00 87.38 189 SER A CA 1
ATOM 1354 C C . SER A 1 189 ? -11.080 -10.571 -11.414 1.00 87.38 189 SER A C 1
ATOM 1356 O O . SER A 1 189 ? -12.165 -10.082 -11.749 1.00 87.38 189 SER A O 1
ATOM 1358 N N . GLY A 1 190 ? -10.375 -11.371 -12.215 1.00 82.31 190 GLY A N 1
ATOM 1359 C CA . GLY A 1 190 ? -10.834 -11.865 -13.514 1.00 82.31 190 GLY A CA 1
ATOM 1360 C C . GLY A 1 190 ? -10.662 -10.873 -14.664 1.00 82.31 190 GLY A C 1
ATOM 1361 O O . GLY A 1 190 ? -11.278 -11.044 -15.717 1.00 82.31 190 GLY A O 1
ATOM 1362 N N . ASN A 1 191 ? -9.845 -9.833 -14.477 1.00 78.62 191 ASN A N 1
ATOM 1363 C CA . ASN A 1 191 ? -9.486 -8.860 -15.515 1.00 78.62 191 ASN A CA 1
ATOM 1364 C C . ASN A 1 191 ? -8.255 -9.298 -16.346 1.00 78.62 191 ASN A C 1
ATOM 1366 O O . ASN A 1 191 ? -7.957 -8.678 -17.368 1.00 78.62 191 ASN A O 1
ATOM 1370 N N . GLY A 1 192 ? -7.569 -10.376 -15.943 1.00 74.81 192 GLY A N 1
ATOM 1371 C CA . GLY A 1 192 ? -6.413 -10.940 -16.645 1.00 74.81 192 GLY A CA 1
ATOM 1372 C C . GLY A 1 192 ? -5.100 -10.170 -16.460 1.00 74.81 192 GLY A C 1
ATOM 1373 O O . GLY A 1 192 ? -4.135 -10.456 -17.170 1.00 74.81 192 GLY A O 1
ATOM 1374 N N . ILE A 1 193 ? -5.045 -9.215 -15.532 1.00 78.12 193 ILE A N 1
ATOM 1375 C CA . ILE A 1 193 ? -3.869 -8.391 -15.232 1.00 78.12 193 ILE A CA 1
ATOM 1376 C C . ILE A 1 193 ? -3.613 -8.367 -13.720 1.00 78.12 193 ILE A C 1
ATOM 1378 O O . ILE A 1 193 ? -4.431 -8.849 -12.951 1.00 78.12 193 ILE A O 1
ATOM 1382 N N . GLY A 1 194 ? -2.466 -7.831 -13.300 1.00 80.12 194 GLY A N 1
ATOM 1383 C CA . GLY A 1 194 ? -2.226 -7.493 -11.895 1.00 80.12 194 GLY A CA 1
ATOM 1384 C C . GLY A 1 194 ? -2.397 -8.650 -10.905 1.00 80.12 194 GLY A C 1
ATOM 1385 O O . GLY A 1 194 ? -1.870 -9.751 -11.112 1.00 80.12 194 GLY A O 1
ATOM 1386 N N . VAL A 1 195 ? -3.079 -8.350 -9.802 1.00 86.00 195 VAL A N 1
ATOM 1387 C CA . VAL A 1 195 ? -3.328 -9.248 -8.674 1.00 86.00 195 VAL A CA 1
ATOM 1388 C C . VAL A 1 195 ? -4.814 -9.342 -8.342 1.00 86.00 195 VAL A C 1
ATOM 1390 O O . VAL A 1 195 ? -5.622 -8.535 -8.776 1.00 86.00 195 VAL A O 1
ATOM 1393 N N . VAL A 1 196 ? -5.171 -10.295 -7.481 1.00 89.19 196 VAL A N 1
ATOM 1394 C CA . VAL A 1 196 ? -6.518 -10.389 -6.910 1.00 89.19 196 VAL A CA 1
ATOM 1395 C C . VAL A 1 196 ? -6.524 -10.022 -5.427 1.00 89.19 196 VAL A C 1
ATOM 1397 O O . VAL A 1 196 ? -5.646 -10.447 -4.673 1.00 89.19 196 VAL A O 1
ATOM 1400 N N . GLY A 1 197 ? -7.520 -9.240 -5.008 1.00 92.69 197 GLY A N 1
ATOM 1401 C CA . GLY A 1 197 ? -7.765 -8.923 -3.601 1.00 92.69 197 GLY A CA 1
ATOM 1402 C C . GLY A 1 197 ? -8.545 -10.015 -2.864 1.00 92.69 197 GLY A C 1
ATOM 1403 O O . GLY A 1 197 ? -9.077 -10.945 -3.464 1.00 92.69 197 GL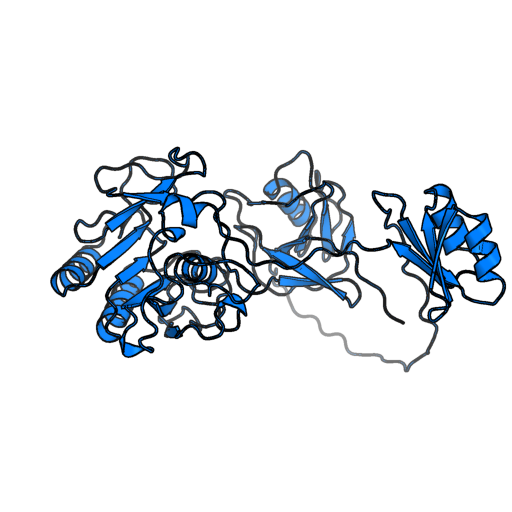Y A O 1
ATOM 1404 N N . VAL A 1 198 ? -8.670 -9.879 -1.543 1.00 94.81 198 VAL A N 1
ATOM 1405 C CA . VAL A 1 198 ? -9.447 -10.805 -0.696 1.00 94.81 198 VAL A CA 1
ATOM 1406 C C . VAL A 1 198 ? -10.949 -10.752 -0.999 1.00 94.81 198 VAL A C 1
ATOM 1408 O O . VAL A 1 198 ? -11.630 -11.773 -0.960 1.00 94.81 198 VAL A O 1
ATOM 1411 N N . ALA A 1 199 ? -11.491 -9.567 -1.288 1.00 92.06 199 ALA A N 1
ATOM 1412 C CA . ALA A 1 199 ? -12.931 -9.339 -1.407 1.00 92.06 199 ALA A CA 1
ATOM 1413 C C . ALA A 1 199 ? -13.328 -8.515 -2.656 1.00 92.06 199 ALA A C 1
ATOM 1415 O O . ALA A 1 199 ? -14.170 -7.616 -2.560 1.00 92.06 199 ALA A O 1
ATOM 1416 N N . PRO A 1 200 ? -12.803 -8.837 -3.853 1.00 86.75 200 PRO A N 1
ATOM 1417 C CA . PRO A 1 200 ? -12.773 -7.966 -5.037 1.00 86.75 200 PRO A CA 1
ATOM 1418 C C . PRO A 1 200 ? -14.150 -7.526 -5.549 1.00 86.75 200 PRO A C 1
ATOM 1420 O O . PRO A 1 200 ? -14.293 -6.484 -6.181 1.00 86.75 200 PRO A O 1
ATOM 1423 N N . GLN A 1 201 ? -15.190 -8.316 -5.280 1.00 81.69 201 GLN A N 1
ATOM 1424 C CA . GLN A 1 201 ? -16.559 -8.045 -5.729 1.00 81.69 201 GLN A CA 1
ATOM 1425 C C . GLN A 1 201 ? -17.523 -7.766 -4.570 1.00 81.69 201 GLN A C 1
ATOM 1427 O O . GLN A 1 201 ? -18.628 -7.270 -4.803 1.00 81.69 201 GLN A O 1
ATOM 1432 N N . ALA A 1 202 ? -17.107 -8.059 -3.334 1.00 87.31 202 ALA A N 1
ATOM 1433 C CA . ALA A 1 202 ? -17.936 -7.976 -2.135 1.00 87.31 202 ALA A CA 1
ATOM 1434 C C . ALA A 1 202 ? -17.847 -6.611 -1.438 1.00 87.31 202 ALA A C 1
ATOM 1436 O O . ALA A 1 202 ? -18.725 -6.273 -0.638 1.00 87.31 202 ALA A O 1
ATOM 1437 N N . VAL A 1 203 ? -16.813 -5.818 -1.742 1.00 92.75 203 VAL A N 1
ATOM 1438 C CA . VAL A 1 203 ? -16.582 -4.525 -1.094 1.00 92.75 203 VAL A CA 1
ATOM 1439 C C . VAL A 1 203 ? -16.576 -3.356 -2.067 1.00 92.75 203 VAL A C 1
ATOM 1441 O O . VAL A 1 203 ? -16.371 -3.494 -3.269 1.00 92.75 203 VAL A O 1
ATOM 1444 N N . ARG A 1 204 ? -16.814 -2.177 -1.503 1.00 94.00 204 ARG A N 1
ATOM 1445 C CA . ARG A 1 204 ? -16.531 -0.873 -2.105 1.00 94.00 204 ARG A CA 1
ATOM 1446 C C . ARG A 1 204 ? -15.656 -0.087 -1.142 1.00 94.00 204 ARG A C 1
ATOM 1448 O O . ARG A 1 204 ? -15.811 -0.240 0.074 1.00 94.00 204 ARG A O 1
ATOM 1455 N N . LEU A 1 205 ? -14.775 0.755 -1.666 1.00 96.81 205 LEU A N 1
ATOM 1456 C CA . LEU A 1 205 ? -13.769 1.432 -0.853 1.00 96.81 205 LEU A CA 1
ATOM 1457 C C . LEU A 1 205 ? -14.125 2.901 -0.600 1.00 96.81 205 LEU A C 1
ATOM 1459 O O . LEU A 1 205 ? -14.656 3.605 -1.466 1.00 96.81 205 LEU A O 1
ATOM 1463 N N . HIS A 1 206 ? -13.811 3.370 0.604 1.00 98.06 206 HIS A N 1
ATOM 1464 C CA . HIS A 1 206 ? -13.687 4.789 0.914 1.00 98.06 206 HIS A CA 1
ATOM 1465 C C . HIS A 1 206 ? -12.279 5.062 1.441 1.00 98.06 206 HIS A C 1
ATOM 1467 O O . HIS A 1 206 ? -11.892 4.514 2.465 1.00 98.06 206 HIS A O 1
ATOM 1473 N N . ILE A 1 207 ? -11.503 5.880 0.744 1.00 98.50 207 ILE A N 1
ATOM 1474 C CA . ILE A 1 207 ? -10.113 6.167 1.098 1.00 98.50 207 ILE A CA 1
ATOM 1475 C C . ILE A 1 207 ? -10.065 7.462 1.900 1.00 98.50 207 ILE A C 1
ATOM 1477 O O . ILE A 1 207 ? -10.548 8.486 1.428 1.00 98.50 207 ILE A O 1
ATOM 1481 N N . VAL A 1 208 ? -9.468 7.444 3.088 1.00 98.06 208 VAL A N 1
ATOM 1482 C CA . VAL A 1 208 ? -9.177 8.657 3.858 1.00 98.06 208 VAL A CA 1
ATOM 1483 C C . VAL A 1 208 ? -7.671 8.814 3.960 1.00 98.06 208 VAL A C 1
ATOM 1485 O O . VAL A 1 208 ? -7.001 8.059 4.661 1.00 98.06 208 VAL A O 1
ATOM 1488 N N . LYS A 1 209 ? -7.127 9.794 3.235 1.00 96.88 209 LYS A N 1
ATOM 1489 C CA . LYS A 1 209 ? -5.687 10.055 3.246 1.00 96.88 209 LYS A CA 1
ATOM 1490 C C . LYS A 1 209 ? -5.308 10.829 4.507 1.00 96.88 209 LYS A C 1
ATOM 1492 O O . LYS A 1 209 ? -5.807 11.932 4.720 1.00 96.88 209 LYS A O 1
ATOM 1497 N N . VAL A 1 210 ? -4.426 10.259 5.325 1.00 94.56 210 VAL A N 1
ATOM 1498 C CA . VAL A 1 210 ? -3.933 10.844 6.588 1.00 94.56 210 VAL A CA 1
ATOM 1499 C C . VAL A 1 210 ? -2.426 11.043 6.613 1.00 94.56 210 VAL A C 1
ATOM 1501 O O . VAL A 1 210 ? -1.952 11.911 7.349 1.00 94.56 210 VAL A O 1
ATOM 1504 N N . PHE A 1 211 ? -1.690 10.284 5.800 1.00 87.50 211 PHE A N 1
ATOM 1505 C CA . PHE A 1 211 ? -0.269 10.500 5.564 1.00 87.50 211 PHE A CA 1
ATOM 1506 C C . PHE A 1 211 ? -0.088 11.401 4.345 1.00 87.50 211 PHE A C 1
ATOM 1508 O O . PHE A 1 211 ? -0.604 11.115 3.262 1.00 87.50 211 PHE A O 1
ATOM 1515 N N . GLY A 1 212 ? 0.604 12.521 4.543 1.00 75.69 212 GLY A N 1
ATOM 1516 C CA . GLY A 1 212 ? 1.039 13.398 3.459 1.00 75.69 212 GLY A CA 1
ATOM 1517 C C . GLY A 1 212 ? 2.412 12.996 2.926 1.00 75.69 212 GLY A C 1
ATOM 1518 O O . GLY A 1 212 ? 3.110 12.197 3.543 1.00 75.69 212 GLY A O 1
ATOM 1519 N N . GLY A 1 213 ? 2.801 13.589 1.796 1.00 70.12 213 GLY A N 1
ATOM 1520 C CA . GLY A 1 213 ? 4.107 13.342 1.183 1.00 70.12 213 GLY A CA 1
ATOM 1521 C C . GLY A 1 213 ? 4.250 11.937 0.594 1.00 70.12 213 GLY A C 1
ATOM 1522 O O . GLY A 1 213 ? 3.290 11.170 0.522 1.00 70.12 213 GLY A O 1
ATOM 1523 N N . ALA A 1 214 ? 5.454 11.630 0.122 1.00 67.50 214 ALA A N 1
ATOM 1524 C CA . ALA A 1 214 ? 5.802 10.322 -0.429 1.00 67.50 214 ALA A CA 1
ATOM 1525 C C . ALA A 1 214 ? 6.495 9.403 0.590 1.00 67.50 214 ALA A C 1
ATOM 1527 O O . ALA A 1 214 ? 6.605 8.207 0.358 1.00 67.50 214 ALA A O 1
ATOM 1528 N N . ASP A 1 215 ? 6.966 9.955 1.708 1.00 66.06 215 ASP A N 1
ATOM 1529 C CA . ASP A 1 215 ? 7.644 9.212 2.772 1.00 66.06 215 ASP A CA 1
ATOM 1530 C C . ASP A 1 215 ? 6.667 8.556 3.759 1.00 66.06 215 ASP A C 1
ATOM 1532 O O . ASP A 1 215 ? 7.074 7.698 4.537 1.00 66.06 215 ASP A O 1
ATOM 1536 N N . CYS A 1 216 ? 5.389 8.958 3.749 1.00 75.75 216 CYS A N 1
ATOM 1537 C CA . CYS A 1 216 ? 4.374 8.493 4.695 1.00 75.75 216 CYS A CA 1
ATOM 1538 C C . CYS A 1 216 ? 4.772 8.630 6.173 1.00 75.75 216 CYS A C 1
ATOM 1540 O O . CYS A 1 216 ? 4.317 7.854 7.011 1.00 75.75 216 CYS A O 1
ATOM 1542 N N . ALA A 1 217 ? 5.623 9.598 6.519 1.00 74.25 217 ALA A N 1
ATOM 1543 C CA . ALA A 1 217 ? 6.401 9.496 7.751 1.00 74.25 217 ALA A CA 1
ATOM 1544 C C . ALA A 1 217 ? 5.556 9.408 9.035 1.00 74.25 217 ALA A C 1
ATOM 1546 O O . ALA A 1 217 ? 5.857 8.609 9.922 1.00 74.25 217 ALA A O 1
ATOM 1547 N N . TRP A 1 218 ? 4.529 10.252 9.177 1.00 85.12 218 TRP A N 1
ATOM 1548 C CA . TRP A 1 218 ? 3.702 10.291 10.384 1.00 85.12 218 TRP A CA 1
ATOM 1549 C C . TRP A 1 218 ? 2.371 11.028 10.168 1.00 85.12 218 TRP A C 1
ATOM 1551 O O . TRP A 1 218 ? 2.198 11.801 9.227 1.00 85.12 218 TRP A O 1
ATOM 1561 N N . THR A 1 219 ? 1.423 10.811 11.083 1.00 88.25 219 THR A N 1
ATOM 1562 C CA . THR A 1 219 ? 0.178 11.583 11.210 1.00 88.25 219 THR A CA 1
ATOM 1563 C C . THR A 1 219 ? -0.181 11.745 12.690 1.00 88.25 219 THR A C 1
ATOM 1565 O O . THR A 1 219 ? 0.328 11.013 13.541 1.00 88.25 219 THR A O 1
ATOM 1568 N N . TYR A 1 220 ? -1.026 12.718 13.036 1.00 93.62 220 TYR A N 1
ATOM 1569 C CA . TYR A 1 220 ? -1.448 12.922 14.427 1.00 93.62 220 TYR A CA 1
ATOM 1570 C C . TYR A 1 220 ? -2.625 12.014 14.796 1.00 93.62 220 TYR A C 1
ATOM 1572 O O . TYR A 1 220 ? -3.532 11.810 13.993 1.00 93.62 220 TYR A O 1
ATOM 1580 N N . SER A 1 221 ? -2.709 11.586 16.058 1.00 90.31 221 SER A N 1
ATOM 1581 C CA . SER A 1 221 ? -3.883 10.851 16.566 1.00 90.31 221 SER A CA 1
ATOM 1582 C C . SER A 1 221 ? -5.190 11.640 16.419 1.00 90.31 221 SER A C 1
ATOM 1584 O O . SER A 1 221 ? -6.239 11.066 16.156 1.00 90.31 221 SER A O 1
ATOM 1586 N N . SER A 1 222 ? -5.155 12.976 16.494 1.00 90.88 222 SER A N 1
ATOM 1587 C CA . SER A 1 222 ? -6.323 13.817 16.186 1.00 90.88 222 SER A CA 1
ATOM 1588 C C . SER A 1 222 ? -6.747 13.740 14.716 1.00 90.88 222 SER A C 1
ATOM 1590 O O . SER A 1 222 ? -7.936 13.811 14.420 1.00 90.88 222 SER A O 1
ATOM 1592 N N . SER A 1 223 ? -5.788 13.575 13.801 1.00 91.56 223 SER A N 1
ATOM 1593 C CA . SER A 1 223 ? -6.063 13.347 12.379 1.00 91.56 223 SER A CA 1
ATOM 1594 C C . SER A 1 223 ? -6.665 11.959 12.169 1.00 91.56 223 SER A C 1
ATOM 1596 O O . SER A 1 223 ? -7.615 11.823 11.403 1.00 91.56 223 SER A O 1
ATOM 1598 N N . LEU A 1 224 ? -6.188 10.950 12.903 1.00 93.81 224 LEU A N 1
ATOM 1599 C CA . LEU A 1 224 ? -6.780 9.614 12.880 1.00 93.81 224 LEU A CA 1
ATOM 1600 C C . LEU A 1 224 ? -8.229 9.612 13.393 1.00 93.81 224 LEU A C 1
ATOM 1602 O O . LEU A 1 224 ? -9.097 9.031 12.749 1.00 93.81 224 LEU A O 1
ATOM 1606 N N . VAL A 1 225 ? -8.518 10.327 14.485 1.00 95.19 225 VAL A N 1
ATOM 1607 C CA . VAL A 1 225 ? -9.894 10.504 14.988 1.00 95.19 225 VAL A CA 1
ATOM 1608 C C . VAL A 1 225 ? -10.783 11.198 13.954 1.00 95.19 225 VAL A C 1
ATOM 1610 O O . VAL A 1 225 ? -11.862 10.702 13.654 1.00 95.19 225 VAL A O 1
ATOM 1613 N N . ALA A 1 226 ? -10.321 12.289 13.337 1.00 93.44 226 ALA A N 1
ATOM 1614 C CA . ALA A 1 226 ? -11.096 12.966 12.293 1.00 93.44 226 ALA A CA 1
ATOM 1615 C C . ALA A 1 226 ? -11.353 12.064 11.070 1.00 93.44 226 ALA A C 1
ATOM 1617 O O . ALA A 1 226 ? -12.417 12.128 10.457 1.00 93.44 226 ALA A O 1
ATOM 1618 N N . ALA A 1 227 ? -10.395 11.204 10.717 1.00 97.25 227 ALA A N 1
ATOM 1619 C CA . ALA A 1 227 ? -10.558 10.238 9.637 1.00 97.25 227 ALA A CA 1
ATOM 1620 C C . ALA A 1 227 ? -11.569 9.134 9.990 1.00 97.25 227 ALA A C 1
ATOM 1622 O O . ALA A 1 227 ? -12.363 8.738 9.135 1.00 97.25 227 ALA A O 1
ATOM 1623 N N . LEU A 1 228 ? -11.583 8.680 11.247 1.00 97.88 228 LEU A N 1
ATOM 1624 C CA . LEU A 1 228 ? -12.584 7.746 11.762 1.00 97.88 228 LEU A CA 1
ATOM 1625 C C . LEU A 1 228 ? -14.000 8.332 11.648 1.00 97.88 228 LEU A C 1
ATOM 1627 O O . LEU A 1 228 ? -14.875 7.673 11.083 1.00 97.88 228 LEU A O 1
ATOM 1631 N N . ASP A 1 229 ? -14.192 9.590 12.059 1.00 96.62 229 ASP A N 1
ATOM 1632 C CA . ASP A 1 229 ? -15.477 10.294 11.940 1.00 96.62 229 ASP A CA 1
ATOM 1633 C C . ASP A 1 229 ? -15.957 10.345 10.475 1.00 96.62 229 ASP A C 1
ATOM 1635 O O . ASP A 1 229 ? -17.136 10.138 10.173 1.00 96.62 229 ASP A O 1
ATOM 1639 N N . VAL A 1 230 ? -15.036 10.581 9.531 1.00 97.12 230 VAL A N 1
ATOM 1640 C CA . VAL A 1 230 ? -15.328 10.557 8.089 1.00 97.12 230 VAL A CA 1
ATOM 1641 C C . VAL A 1 230 ? -15.758 9.162 7.633 1.00 97.12 230 VAL A C 1
ATOM 1643 O O . VAL A 1 230 ? -16.720 9.042 6.868 1.00 97.12 230 VAL A O 1
ATOM 1646 N N . CYS A 1 231 ? -15.087 8.104 8.090 1.00 97.81 231 CYS A N 1
ATOM 1647 C CA . CYS A 1 231 ? -15.464 6.730 7.769 1.00 97.81 231 CYS A CA 1
ATOM 1648 C C . CYS A 1 231 ? -16.875 6.388 8.277 1.00 97.81 231 CYS A C 1
ATOM 1650 O O . CYS A 1 231 ? -17.676 5.816 7.526 1.00 97.81 231 CYS A O 1
ATOM 1652 N N . GLU A 1 232 ? -17.207 6.777 9.511 1.00 96.44 232 GLU A N 1
ATOM 1653 C CA . GLU A 1 232 ? -18.536 6.589 10.103 1.00 96.44 232 GLU A CA 1
ATOM 1654 C C . GLU A 1 232 ? -19.614 7.365 9.343 1.00 96.44 232 GLU A C 1
ATOM 1656 O O . GLU A 1 232 ? -20.624 6.786 8.932 1.00 96.44 232 GLU A O 1
ATOM 1661 N N . ALA A 1 233 ? -19.375 8.650 9.064 1.00 95.25 233 ALA A N 1
ATOM 1662 C CA . ALA A 1 233 ? -20.303 9.500 8.321 1.00 95.25 233 ALA A CA 1
ATOM 1663 C C . ALA A 1 233 ? -20.563 8.984 6.895 1.00 95.25 233 ALA A C 1
ATOM 1665 O O . ALA A 1 233 ? -21.663 9.129 6.360 1.00 95.25 233 ALA A O 1
ATOM 1666 N N . ASN A 1 234 ? -19.572 8.329 6.285 1.00 93.94 234 ASN A N 1
ATOM 1667 C CA . ASN A 1 234 ? -19.715 7.684 4.983 1.00 93.94 234 ASN A CA 1
ATOM 1668 C C . ASN A 1 234 ? -20.394 6.305 5.053 1.00 93.94 234 ASN A C 1
ATOM 1670 O O . ASN A 1 234 ? -20.606 5.678 4.009 1.00 93.94 234 ASN A O 1
ATOM 1674 N N . GLY A 1 235 ? -20.764 5.821 6.240 1.00 94.62 235 GLY A N 1
ATOM 1675 C CA . GLY A 1 235 ? -21.458 4.550 6.434 1.00 94.62 235 GLY A CA 1
ATOM 1676 C C . GLY A 1 235 ? -20.569 3.332 6.195 1.00 94.62 235 GLY A C 1
ATOM 1677 O O . GLY A 1 235 ? -21.056 2.307 5.704 1.00 94.62 235 GLY A O 1
ATOM 1678 N N . ALA A 1 236 ? -19.268 3.447 6.475 1.00 96.94 236 ALA A N 1
ATOM 1679 C CA . ALA A 1 236 ? -18.377 2.296 6.495 1.00 96.94 236 ALA A CA 1
ATOM 1680 C C . ALA A 1 236 ? -18.844 1.265 7.534 1.00 96.94 236 ALA A C 1
ATOM 1682 O O . ALA A 1 236 ? -19.491 1.599 8.526 1.00 96.94 236 ALA A O 1
ATOM 1683 N N . LYS A 1 237 ? -18.543 -0.010 7.280 1.00 97.25 237 LYS A N 1
ATOM 1684 C CA . LYS A 1 237 ? -18.754 -1.109 8.238 1.00 97.25 237 LYS A CA 1
ATOM 1685 C C . LYS A 1 237 ? -17.447 -1.649 8.793 1.00 97.25 237 LYS A C 1
ATOM 1687 O O . LYS A 1 237 ? -17.429 -2.164 9.902 1.00 97.25 237 LYS A O 1
ATOM 1692 N N . VAL A 1 238 ? -16.369 -1.476 8.038 1.00 98.50 238 VAL A N 1
ATOM 1693 C CA . VAL A 1 238 ? -15.012 -1.845 8.429 1.00 98.50 238 VAL A CA 1
ATOM 1694 C C . VAL A 1 238 ? -14.112 -0.640 8.205 1.00 98.50 238 VAL A C 1
ATOM 1696 O O . VAL A 1 238 ? -14.254 0.044 7.188 1.00 98.50 238 VAL A O 1
ATOM 1699 N N . VAL A 1 239 ? -13.195 -0.393 9.134 1.00 98.62 239 VAL A N 1
ATOM 1700 C CA . VAL A 1 239 ? -12.092 0.556 8.975 1.00 98.62 239 VAL A CA 1
ATOM 1701 C C . VAL A 1 239 ? -10.788 -0.220 9.045 1.00 98.62 239 VAL A C 1
ATOM 1703 O O . VAL A 1 239 ? -10.550 -0.920 10.023 1.00 98.62 239 VAL A O 1
ATOM 1706 N N . SER A 1 240 ? -9.957 -0.089 8.018 1.00 98.62 240 SER A N 1
ATOM 1707 C CA . SER A 1 240 ? -8.624 -0.684 7.950 1.00 98.62 240 SER A CA 1
ATOM 1708 C C . SER A 1 240 ? -7.566 0.393 8.155 1.00 98.62 240 SER A C 1
ATOM 1710 O O . SER A 1 240 ? -7.600 1.428 7.486 1.00 98.62 240 SER A O 1
ATOM 1712 N N . MET A 1 241 ? -6.637 0.139 9.075 1.00 98.31 241 MET A N 1
ATOM 1713 C CA . MET A 1 241 ? -5.576 1.062 9.480 1.00 98.31 241 MET A CA 1
ATOM 1714 C C . MET A 1 241 ? -4.239 0.324 9.547 1.00 98.31 241 MET A C 1
ATOM 1716 O O . MET A 1 241 ? -3.876 -0.256 10.572 1.00 98.31 241 MET A O 1
ATOM 1720 N N . SER A 1 242 ? -3.467 0.367 8.468 1.00 94.94 242 SER A N 1
ATOM 1721 C CA . SER A 1 242 ? -2.120 -0.215 8.434 1.00 94.94 242 SER A CA 1
ATOM 1722 C C . SER A 1 242 ? -1.095 0.767 9.014 1.00 94.94 242 SER A C 1
ATOM 1724 O O . SER A 1 242 ? -0.136 1.167 8.369 1.00 94.94 242 SER A O 1
ATOM 1726 N N . LEU A 1 243 ? -1.336 1.210 10.248 1.00 90.88 243 LEU A N 1
ATOM 1727 C CA . LEU A 1 243 ? -0.563 2.244 10.931 1.00 90.88 243 LEU A CA 1
ATOM 1728 C C . LEU A 1 243 ? -0.514 1.995 12.436 1.00 90.88 243 LEU A C 1
ATOM 1730 O O . LEU A 1 243 ? -1.287 1.204 12.980 1.00 90.88 243 LEU A O 1
ATOM 1734 N N . GLY A 1 244 ? 0.378 2.705 13.122 1.00 92.06 244 GLY A N 1
ATOM 1735 C CA . GLY A 1 244 ? 0.467 2.629 14.569 1.00 92.06 244 GLY A CA 1
ATOM 1736 C C . GLY A 1 244 ? 1.393 3.667 15.192 1.00 92.06 244 GLY A C 1
ATOM 1737 O O . GLY A 1 244 ? 2.138 4.364 14.506 1.00 92.06 244 GLY A O 1
ATOM 1738 N N . GLY A 1 245 ? 1.346 3.755 16.517 1.00 87.75 245 GLY A N 1
ATOM 1739 C CA . GLY A 1 245 ? 2.179 4.642 17.315 1.00 87.75 245 GLY A CA 1
ATOM 1740 C C . GLY A 1 245 ? 2.327 4.157 18.755 1.00 87.75 245 GLY A C 1
ATOM 1741 O O . GLY A 1 245 ? 1.488 3.442 19.296 1.00 87.75 245 GLY A O 1
ATOM 1742 N N . SER A 1 246 ? 3.408 4.568 19.412 1.00 90.44 246 SER A N 1
ATOM 1743 C CA . SER A 1 246 ? 3.771 4.082 20.752 1.00 90.44 246 SER A CA 1
ATOM 1744 C C . SER A 1 246 ? 2.961 4.704 21.896 1.00 90.44 246 SER A C 1
ATOM 1746 O O . SER A 1 246 ? 3.020 4.230 23.033 1.00 90.44 246 SER A O 1
ATOM 1748 N N . THR A 1 247 ? 2.225 5.788 21.629 1.00 91.56 247 THR A N 1
ATOM 1749 C CA . THR A 1 247 ? 1.588 6.608 22.665 1.00 91.56 247 THR A CA 1
ATOM 1750 C C . THR A 1 247 ? 0.074 6.485 22.621 1.00 91.56 247 THR A C 1
ATOM 1752 O O . THR A 1 247 ? -0.559 6.830 21.631 1.00 91.56 247 THR A O 1
ATOM 1755 N N . LYS A 1 248 ? -0.505 6.070 23.749 1.00 93.56 248 LYS A N 1
ATOM 1756 C CA . LYS A 1 248 ? -1.951 6.022 23.959 1.00 93.56 248 LYS A CA 1
ATOM 1757 C C . LYS A 1 248 ? -2.543 7.432 24.045 1.00 93.56 248 LYS A C 1
ATOM 1759 O O . LYS A 1 248 ? -2.076 8.250 24.837 1.00 93.56 248 LYS A O 1
ATOM 1764 N N . SER A 1 249 ? -3.642 7.681 23.339 1.00 95.94 249 SER A N 1
ATOM 1765 C CA . SER A 1 249 ? -4.458 8.893 23.473 1.00 95.94 249 SER A CA 1
ATOM 1766 C C . SER A 1 249 ? -5.836 8.576 24.063 1.00 95.94 249 SER A C 1
ATOM 1768 O O . SER A 1 249 ? -6.505 7.634 23.642 1.00 95.94 249 SER A O 1
ATOM 1770 N N . ARG A 1 250 ? -6.281 9.368 25.051 1.00 94.06 250 ARG A N 1
ATOM 1771 C CA . ARG A 1 250 ? -7.621 9.219 25.656 1.00 94.06 250 ARG A CA 1
ATOM 1772 C C . ARG A 1 250 ? -8.729 9.600 24.674 1.00 94.06 250 ARG A C 1
ATOM 1774 O O . ARG A 1 250 ? -9.769 8.955 24.648 1.00 94.06 250 ARG A O 1
ATOM 1781 N N . THR A 1 251 ? -8.517 10.660 23.897 1.00 88.44 251 THR A N 1
ATOM 1782 C CA . THR A 1 251 ? -9.488 11.109 22.890 1.00 88.44 251 THR A CA 1
ATOM 1783 C C . THR A 1 251 ? -9.647 10.059 21.799 1.00 88.44 251 THR A C 1
ATOM 1785 O O . THR A 1 251 ? -10.767 9.727 21.436 1.00 88.44 251 THR A O 1
ATOM 1788 N N . GLU A 1 252 ? -8.529 9.496 21.344 1.00 93.81 252 GLU A N 1
ATOM 1789 C CA . GLU A 1 252 ? -8.505 8.439 20.334 1.00 93.81 252 GLU A CA 1
ATOM 1790 C C . GLU A 1 252 ? -9.179 7.157 20.834 1.00 93.81 252 GLU A C 1
ATOM 1792 O O . GLU A 1 252 ? -10.063 6.636 20.164 1.00 93.81 252 GLU A O 1
ATOM 1797 N N . GLU A 1 253 ? -8.869 6.712 22.057 1.00 97.31 253 GLU A N 1
ATOM 1798 C CA . GLU A 1 253 ? -9.530 5.555 22.680 1.00 97.31 253 GLU A CA 1
ATOM 1799 C C . GLU A 1 253 ? -11.050 5.734 22.765 1.00 97.31 253 GLU A C 1
ATOM 1801 O O . GLU A 1 253 ? -11.815 4.829 22.437 1.00 97.31 253 GLU A O 1
ATOM 1806 N N . ASN A 1 254 ? -11.500 6.914 23.201 1.00 93.12 254 ASN A N 1
ATOM 1807 C CA . ASN A 1 254 ? -12.923 7.214 23.305 1.00 93.12 254 ASN A CA 1
ATOM 1808 C C . ASN A 1 254 ? -13.610 7.201 21.935 1.00 93.12 254 ASN A C 1
ATOM 1810 O O . ASN A 1 254 ? -14.739 6.723 21.853 1.00 93.12 254 ASN A O 1
ATOM 1814 N N . ALA A 1 255 ? -12.945 7.698 20.889 1.00 94.94 255 ALA A N 1
ATOM 1815 C CA . ALA A 1 255 ? -13.474 7.691 19.529 1.00 94.94 255 ALA A CA 1
ATOM 1816 C C . ALA A 1 255 ? -13.616 6.257 18.992 1.00 94.94 255 ALA A C 1
ATOM 1818 O O . ALA A 1 255 ? -14.704 5.874 18.572 1.00 94.94 255 ALA A O 1
ATOM 1819 N N . PHE A 1 256 ? -12.581 5.416 19.118 1.00 98.38 256 PHE A N 1
ATOM 1820 C CA . PHE A 1 256 ? -12.666 4.009 18.700 1.00 98.38 256 PHE A CA 1
ATOM 1821 C C . PHE A 1 256 ? -13.715 3.219 19.489 1.00 98.38 256 PHE A C 1
ATOM 1823 O O . PHE A 1 256 ? -14.465 2.439 18.905 1.00 98.38 256 PHE A O 1
ATOM 1830 N N . ASN A 1 257 ? -13.850 3.471 20.795 1.00 97.12 257 ASN A N 1
ATOM 1831 C CA . ASN A 1 257 ? -14.914 2.865 21.597 1.00 97.12 257 ASN A CA 1
ATOM 1832 C C . ASN A 1 257 ? -16.312 3.288 21.121 1.00 97.12 257 ASN A C 1
ATOM 1834 O O . ASN A 1 257 ? -17.230 2.470 21.119 1.00 97.12 257 ASN A O 1
ATOM 1838 N N . GLN A 1 258 ? -16.500 4.555 20.741 1.00 96.81 258 GLN A N 1
ATOM 1839 C CA . GLN A 1 258 ? -17.776 5.045 20.210 1.00 96.81 258 GLN A CA 1
ATOM 1840 C C . GLN A 1 258 ? -18.094 4.408 18.857 1.00 96.81 258 GLN A C 1
ATOM 1842 O O . GLN A 1 258 ? -19.181 3.853 18.708 1.00 96.81 258 GLN A O 1
ATOM 1847 N N . ALA A 1 259 ? -17.129 4.396 17.937 1.00 96.50 259 ALA A N 1
ATOM 1848 C CA . ALA A 1 259 ? -17.272 3.790 16.620 1.00 96.50 259 ALA A CA 1
ATOM 1849 C C . ALA A 1 259 ? -17.597 2.289 16.699 1.00 96.50 259 ALA A C 1
ATOM 1851 O O . ALA A 1 259 ? -18.528 1.805 16.051 1.00 96.50 259 ALA A O 1
ATOM 1852 N N . TRP A 1 260 ? -16.893 1.553 17.565 1.00 97.75 260 TRP A N 1
ATOM 1853 C CA . TRP A 1 260 ? -17.183 0.145 17.843 1.00 97.75 260 TRP A CA 1
ATOM 1854 C C . TRP A 1 260 ? -18.612 -0.061 18.357 1.00 97.75 260 TRP A C 1
ATOM 1856 O O . TRP A 1 260 ? -19.362 -0.884 17.832 1.00 97.75 260 TRP A O 1
ATOM 1866 N N . ASN A 1 261 ? -19.034 0.733 19.347 1.00 97.19 261 ASN A N 1
ATOM 1867 C CA . ASN A 1 261 ? -20.389 0.657 19.900 1.00 97.19 261 ASN A CA 1
ATOM 1868 C C . ASN A 1 261 ? -21.475 1.055 18.884 1.00 97.19 261 ASN A C 1
ATOM 1870 O O . ASN A 1 261 ? -22.620 0.622 19.015 1.00 97.19 261 ASN A O 1
ATOM 1874 N N . ALA A 1 262 ? -21.129 1.846 17.866 1.00 95.69 262 ALA A N 1
ATOM 1875 C CA . ALA A 1 262 ? -21.996 2.179 16.737 1.00 95.69 262 ALA A CA 1
ATOM 1876 C C . ALA A 1 262 ? -22.050 1.073 15.657 1.00 95.69 262 ALA A C 1
ATOM 1878 O O . ALA A 1 262 ? -22.791 1.196 14.677 1.00 95.69 262 ALA A O 1
ATOM 1879 N N . GLY A 1 263 ? -21.315 -0.029 15.842 1.00 96.19 263 GLY A N 1
ATOM 1880 C CA . GLY A 1 263 ? -21.306 -1.188 14.948 1.00 96.19 263 GLY A CA 1
ATOM 1881 C C . GLY A 1 263 ? -20.283 -1.103 13.815 1.00 96.19 263 GLY A C 1
ATOM 1882 O O . GLY A 1 263 ? -20.445 -1.792 12.805 1.00 96.19 263 GLY A O 1
ATOM 1883 N N . LEU A 1 264 ? -19.263 -0.254 13.953 1.00 97.81 264 LEU A N 1
ATOM 1884 C CA . LEU A 1 264 ? -18.085 -0.261 13.091 1.00 97.81 264 LEU A CA 1
ATOM 1885 C C . LEU A 1 264 ? -17.093 -1.325 13.576 1.00 97.81 264 LEU A C 1
ATOM 1887 O O . LEU A 1 264 ? -16.944 -1.515 14.778 1.00 97.81 264 LEU A O 1
ATOM 1891 N N . LEU A 1 265 ? -16.389 -1.984 12.653 1.00 98.50 265 LEU A N 1
ATOM 1892 C CA . LEU A 1 265 ? -15.256 -2.864 12.953 1.00 98.50 265 LEU A CA 1
ATOM 1893 C C . LEU A 1 265 ? -13.935 -2.156 12.602 1.00 98.50 265 LEU A C 1
ATOM 1895 O O . LEU A 1 265 ? -13.573 -2.118 11.422 1.00 98.50 265 LEU A O 1
ATOM 1899 N N . PRO A 1 266 ? -13.208 -1.580 13.575 1.00 98.50 266 PRO A N 1
ATOM 1900 C CA . PRO A 1 266 ? -11.869 -1.053 13.358 1.00 98.50 266 PRO A CA 1
ATOM 1901 C C . PRO A 1 266 ? -10.839 -2.183 13.406 1.00 98.50 266 PRO A C 1
ATOM 1903 O O . PRO A 1 266 ? -10.864 -3.014 14.311 1.00 98.50 266 PRO A O 1
ATOM 1906 N N . ILE A 1 267 ? -9.915 -2.190 12.452 1.00 98.81 267 ILE A N 1
ATOM 1907 C CA . ILE A 1 267 ? -8.831 -3.166 12.334 1.00 98.81 267 ILE A CA 1
ATOM 1908 C C . ILE A 1 267 ? -7.526 -2.394 12.166 1.00 98.81 267 ILE A C 1
ATOM 1910 O O . ILE A 1 267 ? -7.453 -1.498 11.320 1.00 98.81 267 ILE A O 1
ATOM 1914 N N . ALA A 1 268 ? -6.503 -2.728 12.953 1.00 98.44 268 ALA A N 1
ATOM 1915 C CA . ALA A 1 268 ? -5.201 -2.080 12.863 1.00 98.44 268 ALA A CA 1
ATOM 1916 C C . ALA A 1 268 ? -4.020 -3.047 13.007 1.00 98.44 268 ALA A C 1
ATOM 1918 O O . ALA A 1 268 ? -4.113 -4.094 13.650 1.00 98.44 268 ALA A O 1
ATOM 1919 N N . ALA A 1 269 ? -2.886 -2.667 12.419 1.00 95.06 269 ALA A N 1
ATOM 1920 C CA . ALA A 1 269 ? -1.650 -3.436 12.500 1.00 95.06 269 ALA A CA 1
ATOM 1921 C C . ALA A 1 269 ? -1.077 -3.443 13.929 1.00 95.06 269 ALA A C 1
ATOM 1923 O O . ALA A 1 269 ? -0.928 -2.396 14.563 1.00 95.06 269 ALA A O 1
ATOM 1924 N N . ALA A 1 270 ? -0.679 -4.621 14.417 1.00 95.56 270 ALA A N 1
ATOM 1925 C CA . ALA A 1 270 ? -0.118 -4.798 15.757 1.00 95.56 270 ALA A CA 1
ATOM 1926 C C . ALA A 1 270 ? 1.178 -3.996 15.983 1.00 95.56 270 ALA A C 1
ATOM 1928 O O . ALA A 1 270 ? 1.498 -3.675 17.128 1.00 95.56 270 ALA A O 1
ATOM 1929 N N . GLY A 1 271 ? 1.902 -3.656 14.911 1.00 90.00 271 GLY A N 1
ATOM 1930 C CA . GLY A 1 271 ? 3.141 -2.871 14.892 1.00 90.00 271 GLY A CA 1
ATOM 1931 C C . GLY A 1 271 ? 4.357 -3.676 14.421 1.00 90.00 271 GLY A C 1
ATOM 1932 O O . GLY A 1 271 ? 4.332 -4.906 14.437 1.00 90.00 271 GLY A O 1
ATOM 1933 N N . ASN A 1 272 ? 5.425 -2.965 14.038 1.00 86.31 272 ASN A N 1
ATOM 1934 C CA . ASN A 1 272 ? 6.554 -3.512 13.268 1.00 86.31 272 ASN A CA 1
ATOM 1935 C C . ASN A 1 272 ? 7.919 -3.440 13.992 1.00 86.31 272 ASN A C 1
ATOM 1937 O O . ASN A 1 272 ? 8.966 -3.516 13.356 1.00 86.31 272 ASN A O 1
ATOM 1941 N N . ASP A 1 273 ? 7.931 -3.297 15.321 1.00 85.06 273 ASP A N 1
ATOM 1942 C CA . ASP A 1 273 ? 9.170 -3.127 16.098 1.00 85.06 273 ASP A CA 1
ATOM 1943 C C . ASP A 1 273 ? 9.743 -4.440 16.685 1.00 85.06 273 ASP A C 1
ATOM 1945 O O . ASP A 1 273 ? 10.662 -4.402 17.509 1.00 85.06 273 ASP A O 1
ATOM 1949 N N . GLY A 1 274 ? 9.174 -5.603 16.342 1.00 89.19 274 GLY A N 1
ATOM 1950 C CA . GLY A 1 274 ? 9.667 -6.932 16.745 1.00 89.19 274 GLY A CA 1
ATOM 1951 C C . GLY A 1 274 ? 9.710 -7.171 18.258 1.00 89.19 274 GLY A C 1
ATOM 1952 O O . GLY A 1 274 ? 10.527 -7.944 18.757 1.00 89.19 274 GLY A O 1
ATOM 1953 N N . ASN A 1 275 ? 8.877 -6.459 19.017 1.00 92.44 275 ASN A N 1
ATOM 1954 C CA . ASN A 1 275 ? 8.897 -6.473 20.476 1.00 92.44 275 ASN A CA 1
ATOM 1955 C C . ASN A 1 275 ? 7.485 -6.645 21.066 1.00 92.44 275 ASN A C 1
ATOM 1957 O O . ASN A 1 275 ? 6.504 -6.826 20.348 1.00 92.44 275 ASN A O 1
ATOM 1961 N N . THR A 1 276 ? 7.375 -6.617 22.394 1.00 97.00 276 THR A N 1
ATOM 1962 C CA . THR A 1 276 ? 6.113 -6.864 23.111 1.00 97.00 276 THR A CA 1
ATOM 1963 C C . THR A 1 276 ? 5.392 -5.589 23.558 1.00 97.00 276 THR A C 1
ATOM 1965 O O . THR A 1 276 ? 4.540 -5.630 24.449 1.00 97.00 276 THR A O 1
ATOM 1968 N N . ARG A 1 277 ? 5.762 -4.422 23.019 1.00 95.69 277 ARG A N 1
ATOM 1969 C CA . ARG A 1 277 ? 5.105 -3.151 23.335 1.00 95.69 277 ARG A CA 1
ATOM 1970 C C . ARG A 1 277 ? 3.762 -3.067 22.616 1.00 95.69 277 ARG A C 1
ATOM 1972 O O . ARG A 1 277 ? 3.513 -3.720 21.606 1.00 95.69 277 ARG A O 1
ATOM 1979 N N . LYS A 1 278 ? 2.882 -2.250 23.188 1.00 95.81 278 LYS A N 1
ATOM 1980 C CA . LYS A 1 278 ? 1.580 -1.915 22.612 1.00 95.81 278 LYS A CA 1
ATOM 1981 C C . LYS A 1 278 ? 1.755 -0.825 21.558 1.00 95.81 278 LYS A C 1
ATOM 1983 O O . LYS A 1 278 ? 2.444 0.160 21.818 1.00 95.81 278 LYS A O 1
ATOM 1988 N N . SER A 1 279 ? 1.105 -1.005 20.413 1.00 95.12 279 SER A N 1
ATOM 1989 C CA . SER A 1 279 ? 0.929 0.016 19.374 1.00 95.12 279 SER A CA 1
ATOM 1990 C C . SER A 1 279 ? -0.526 0.466 19.342 1.00 95.12 279 SER A C 1
ATOM 1992 O O . SER A 1 279 ? -1.430 -0.355 19.481 1.00 95.12 279 SER A O 1
ATOM 1994 N N . TYR A 1 280 ? -0.762 1.758 19.167 1.00 97.12 280 TYR A N 1
ATOM 1995 C CA . TYR A 1 280 ? -2.091 2.355 19.080 1.00 97.12 280 TYR A CA 1
ATOM 1996 C C . TYR A 1 280 ? -2.337 2.866 17.656 1.00 97.12 280 TYR A C 1
ATOM 1998 O O . TYR A 1 280 ? -1.418 3.431 17.067 1.00 97.12 280 TYR A O 1
ATOM 2006 N N . PRO A 1 281 ? -3.535 2.644 17.089 1.00 98.12 281 PRO A N 1
ATOM 2007 C CA . PRO A 1 281 ? -4.763 2.266 17.791 1.00 98.12 281 PRO A CA 1
ATOM 2008 C C . PRO A 1 281 ? -4.957 0.759 18.033 1.00 98.12 281 PRO A C 1
ATOM 2010 O O . PRO A 1 281 ? -5.857 0.397 18.781 1.00 98.12 281 PRO A O 1
ATOM 2013 N N . ALA A 1 282 ? -4.118 -0.117 17.472 1.00 98.00 282 ALA A N 1
ATOM 2014 C CA . ALA A 1 282 ? -4.309 -1.574 17.523 1.00 98.00 282 ALA A CA 1
ATOM 2015 C C . ALA A 1 282 ? -4.454 -2.169 18.933 1.00 98.00 282 ALA A C 1
ATOM 2017 O O . ALA A 1 282 ? -5.086 -3.195 19.104 1.00 98.00 282 ALA A O 1
ATOM 2018 N N . SER A 1 283 ? -3.896 -1.533 19.964 1.00 98.38 283 SER A N 1
ATOM 2019 C CA . SER A 1 283 ? -3.974 -2.027 21.345 1.00 98.38 283 SER A CA 1
ATOM 2020 C C . SER A 1 283 ? -5.162 -1.475 22.145 1.00 98.38 283 SER A C 1
ATOM 2022 O O . SER A 1 283 ? -5.211 -1.654 23.366 1.00 98.38 283 SER A O 1
ATOM 2024 N N . TYR A 1 284 ? -6.095 -0.764 21.505 1.00 98.44 284 TYR A N 1
ATOM 2025 C CA . TYR A 1 284 ? -7.391 -0.451 22.103 1.00 98.44 284 TYR A CA 1
ATOM 2026 C C . TYR A 1 284 ? -8.306 -1.670 22.025 1.00 98.44 284 TYR A C 1
ATOM 2028 O O . TYR A 1 284 ? -8.410 -2.293 20.982 1.00 98.44 284 TYR A O 1
ATOM 2036 N N . ALA A 1 285 ? -9.037 -1.971 23.102 1.00 98.06 285 ALA A N 1
ATOM 2037 C CA . ALA A 1 285 ? -9.930 -3.136 23.149 1.00 98.06 285 ALA A CA 1
ATOM 2038 C C . ALA A 1 285 ? -11.088 -3.095 22.127 1.00 98.06 285 ALA A C 1
ATOM 2040 O O . ALA A 1 285 ? -11.773 -4.091 21.936 1.00 98.06 285 ALA A O 1
ATOM 2041 N N . SER A 1 286 ? -11.340 -1.933 21.521 1.00 98.38 286 SER A N 1
ATOM 2042 C CA . SER A 1 286 ? -12.332 -1.705 20.464 1.00 98.38 286 SER A CA 1
ATOM 2043 C C . SER A 1 286 ? -11.760 -1.828 19.046 1.00 98.38 286 SER A C 1
ATOM 2045 O O . SER A 1 286 ? -12.472 -1.550 18.083 1.00 98.38 286 SER A O 1
ATOM 2047 N N . VAL A 1 287 ? -10.485 -2.201 18.903 1.00 98.69 287 VAL A N 1
ATOM 2048 C CA . VAL A 1 287 ? -9.777 -2.290 17.624 1.00 98.69 287 VAL A CA 1
ATOM 2049 C C . VAL A 1 287 ? -9.166 -3.676 17.495 1.00 98.69 287 VAL A C 1
ATOM 2051 O O . VAL A 1 287 ? -8.345 -4.066 18.316 1.00 98.69 287 VAL A O 1
ATOM 2054 N N . MET A 1 288 ? -9.517 -4.381 16.423 1.00 98.75 288 MET A N 1
ATOM 2055 C CA . MET A 1 288 ? -8.944 -5.686 16.123 1.00 98.75 288 MET A CA 1
ATOM 2056 C C . MET A 1 288 ? -7.474 -5.540 15.730 1.00 98.75 288 MET A C 1
ATOM 2058 O O . MET A 1 288 ? -7.150 -4.960 14.690 1.00 98.75 288 MET A O 1
ATOM 2062 N N . SER A 1 289 ? -6.588 -6.085 16.557 1.00 98.62 289 SER A N 1
ATOM 2063 C CA . SER A 1 289 ? -5.140 -6.062 16.343 1.00 98.62 289 SER A CA 1
ATOM 2064 C C . SER A 1 289 ? -4.668 -7.244 15.496 1.00 98.62 289 SER A C 1
ATOM 2066 O O . SER A 1 289 ? -4.944 -8.402 15.829 1.00 98.62 289 SER A O 1
ATOM 2068 N N . VAL A 1 290 ? -3.919 -6.957 14.426 1.00 98.56 290 VAL A N 1
ATOM 2069 C CA . VAL A 1 290 ? -3.459 -7.958 13.449 1.00 98.56 290 VAL A CA 1
ATOM 2070 C C . VAL A 1 290 ? -1.932 -8.058 13.424 1.00 98.56 290 VAL A C 1
ATOM 2072 O O . VAL A 1 290 ? -1.245 -7.089 13.098 1.00 98.56 290 VAL A O 1
ATOM 2075 N N . ALA A 1 291 ? -1.398 -9.236 13.746 1.00 97.94 291 ALA A N 1
ATOM 2076 C CA . ALA A 1 291 ? 0.019 -9.584 13.603 1.00 97.94 291 ALA A CA 1
ATOM 2077 C C . ALA A 1 291 ? 0.364 -10.075 12.184 1.00 97.94 291 ALA A C 1
ATOM 2079 O O . ALA A 1 291 ? -0.514 -10.484 11.423 1.00 97.94 291 ALA A O 1
ATOM 2080 N N . ALA A 1 292 ? 1.653 -10.068 11.839 1.00 88.19 292 ALA A N 1
ATOM 2081 C CA . ALA A 1 292 ? 2.148 -10.475 10.524 1.00 88.19 292 ALA A CA 1
ATOM 2082 C C . ALA A 1 292 ? 2.759 -11.887 10.536 1.00 88.19 292 ALA A C 1
ATOM 2084 O O . ALA A 1 292 ? 3.582 -12.216 11.394 1.00 88.19 292 ALA A O 1
ATOM 2085 N N . LEU A 1 293 ? 2.390 -12.690 9.537 1.00 88.06 293 LEU A N 1
ATOM 2086 C CA . LEU A 1 293 ? 2.943 -14.012 9.236 1.00 88.06 293 LEU A CA 1
ATOM 2087 C C . LEU A 1 293 ? 3.688 -14.007 7.899 1.00 88.06 293 LEU A C 1
ATOM 2089 O O . LEU A 1 293 ? 3.332 -13.272 6.970 1.00 88.06 293 LEU A O 1
ATOM 2093 N N . ASP A 1 294 ? 4.685 -14.873 7.774 1.00 78.94 294 ASP A N 1
ATOM 2094 C CA . ASP A 1 294 ? 5.295 -15.196 6.490 1.00 78.94 294 ASP A CA 1
ATOM 2095 C C . ASP A 1 294 ? 4.498 -16.256 5.706 1.00 78.94 294 ASP A C 1
ATOM 2097 O O . ASP A 1 294 ? 3.422 -16.696 6.115 1.00 78.94 294 ASP A O 1
ATOM 2101 N N . ALA A 1 295 ? 5.010 -16.656 4.539 1.00 80.00 295 ALA A N 1
ATOM 2102 C CA . ALA A 1 295 ? 4.365 -17.652 3.684 1.00 80.00 295 ALA A CA 1
ATOM 2103 C C . ALA A 1 295 ? 4.348 -19.079 4.270 1.00 80.00 295 ALA A C 1
ATOM 2105 O O . ALA A 1 295 ? 3.587 -19.916 3.785 1.00 80.00 295 ALA A O 1
ATOM 2106 N N . ASN A 1 296 ? 5.154 -19.363 5.298 1.00 86.81 296 ASN A N 1
ATOM 2107 C CA . ASN A 1 296 ? 5.169 -20.645 6.004 1.00 86.81 296 ASN A CA 1
ATOM 2108 C C . ASN A 1 296 ? 4.201 -20.663 7.198 1.00 86.81 296 ASN A C 1
ATOM 2110 O O . ASN A 1 296 ? 3.968 -21.722 7.779 1.00 86.81 296 ASN A O 1
ATOM 2114 N N . GLY A 1 297 ? 3.613 -19.515 7.549 1.00 88.75 297 GLY A N 1
ATOM 2115 C CA . GLY A 1 297 ? 2.782 -19.365 8.744 1.00 88.75 297 GLY A CA 1
ATOM 2116 C C . GLY A 1 297 ? 3.580 -19.058 10.003 1.00 88.75 297 GLY A C 1
ATOM 2117 O O . GLY A 1 297 ? 3.005 -19.071 11.091 1.00 88.75 297 GLY A O 1
ATOM 2118 N N . ASP A 1 298 ? 4.869 -18.751 9.866 1.00 92.00 298 ASP A N 1
ATOM 2119 C CA . ASP A 1 298 ? 5.702 -18.323 10.977 1.00 92.00 298 ASP A CA 1
ATOM 2120 C C . ASP A 1 298 ? 5.496 -16.827 11.243 1.00 92.00 298 ASP A C 1
ATOM 2122 O O . ASP A 1 298 ? 5.276 -16.029 10.329 1.00 92.00 298 ASP A O 1
ATOM 2126 N N . ILE A 1 299 ? 5.564 -16.427 12.515 1.00 92.38 299 ILE A N 1
ATOM 2127 C CA . ILE A 1 299 ? 5.445 -15.016 12.904 1.00 92.38 299 ILE A CA 1
ATOM 2128 C C . ILE A 1 299 ? 6.630 -14.236 12.327 1.00 92.38 299 ILE A C 1
ATOM 2130 O O . ILE A 1 299 ? 7.789 -14.590 12.552 1.00 92.38 299 ILE A O 1
ATOM 2134 N N . ALA A 1 300 ? 6.340 -13.142 11.621 1.00 80.25 300 ALA A N 1
ATOM 2135 C CA . ALA A 1 300 ? 7.365 -12.275 11.058 1.00 80.25 300 ALA A CA 1
ATOM 2136 C C . ALA A 1 300 ? 8.232 -11.666 12.171 1.00 80.25 300 ALA A C 1
ATOM 2138 O O . ALA A 1 300 ? 7.717 -11.217 13.196 1.00 80.25 300 ALA A O 1
ATOM 2139 N N . SER A 1 301 ? 9.547 -11.585 11.956 1.00 81.62 301 SER A N 1
ATOM 2140 C CA . SER A 1 301 ? 10.499 -11.106 12.973 1.00 81.62 301 SER A CA 1
ATOM 2141 C C . SER A 1 301 ? 10.210 -9.686 13.475 1.00 81.62 301 SER A C 1
ATOM 2143 O O . SER A 1 301 ? 10.500 -9.373 14.627 1.00 81.62 301 SER A O 1
ATOM 2145 N N . PHE A 1 302 ? 9.621 -8.836 12.631 1.00 82.56 302 PHE A N 1
ATOM 2146 C CA . PHE A 1 302 ? 9.226 -7.471 12.974 1.00 82.56 302 PHE A CA 1
ATOM 2147 C C . PHE A 1 302 ? 7.841 -7.380 13.632 1.00 82.56 302 PHE A C 1
ATOM 2149 O O . PHE A 1 302 ? 7.513 -6.344 14.203 1.00 82.56 302 PHE A O 1
ATOM 2156 N N . SER A 1 303 ? 7.011 -8.426 13.586 1.00 87.62 303 SER A N 1
ATOM 2157 C CA . SER A 1 303 ? 5.650 -8.365 14.127 1.00 87.62 303 SER A CA 1
ATOM 2158 C C . SER A 1 303 ? 5.686 -8.188 15.644 1.00 87.62 303 SER A C 1
ATOM 2160 O O . SER A 1 303 ? 6.267 -9.010 16.358 1.00 87.62 303 SER A O 1
ATOM 2162 N N . GLN A 1 304 ? 5.028 -7.148 16.162 1.00 92.62 304 GLN A N 1
ATOM 2163 C CA . GLN A 1 304 ? 4.863 -7.008 17.607 1.00 92.62 304 GLN A CA 1
ATOM 2164 C C . GLN A 1 304 ? 3.980 -8.124 18.175 1.00 92.62 304 GLN A C 1
ATOM 2166 O O . GLN A 1 304 ? 2.989 -8.534 17.571 1.00 92.62 304 GLN A O 1
ATOM 2171 N N . GLN A 1 305 ? 4.353 -8.599 19.362 1.00 94.88 305 GLN A N 1
ATOM 2172 C CA . GLN A 1 305 ? 3.717 -9.720 20.055 1.00 94.88 305 GLN A CA 1
ATOM 2173 C C . GLN A 1 305 ? 3.322 -9.276 21.461 1.00 94.88 305 GLN A C 1
ATOM 2175 O O . GLN A 1 305 ? 4.124 -9.306 22.394 1.00 94.88 305 GLN A O 1
ATOM 2180 N N . ASN A 1 306 ? 2.088 -8.809 21.614 1.00 96.50 306 ASN A N 1
ATOM 2181 C CA . ASN A 1 306 ? 1.559 -8.335 22.889 1.00 96.50 306 ASN A CA 1
ATOM 2182 C C . ASN A 1 306 ? 0.177 -8.946 23.169 1.00 96.50 306 ASN A C 1
ATOM 2184 O O . ASN A 1 306 ? -0.417 -9.600 22.317 1.00 96.50 306 ASN A O 1
ATOM 2188 N N . ASP A 1 307 ? -0.322 -8.733 24.382 1.00 97.44 307 ASP A N 1
ATOM 2189 C CA . ASP A 1 307 ? -1.594 -9.264 24.886 1.00 97.44 307 ASP A CA 1
ATOM 2190 C C . ASP A 1 307 ? -2.846 -8.665 24.220 1.00 97.44 307 ASP A C 1
ATOM 2192 O O . ASP A 1 307 ? -3.950 -9.107 24.525 1.00 97.44 307 ASP A O 1
ATOM 2196 N N . ALA A 1 308 ? -2.698 -7.666 23.343 1.00 97.44 308 ALA A N 1
ATOM 2197 C CA . ALA A 1 308 ? -3.797 -7.094 22.569 1.00 97.44 308 ALA A CA 1
ATOM 2198 C C . ALA A 1 308 ? -3.905 -7.671 21.147 1.00 97.44 308 ALA A C 1
ATOM 2200 O O . ALA A 1 308 ? -4.876 -7.368 20.468 1.00 97.44 308 ALA A O 1
ATOM 2201 N N . VAL A 1 309 ? -2.934 -8.467 20.677 1.00 98.19 309 VAL A N 1
ATOM 2202 C CA . VAL A 1 309 ? -3.004 -9.127 19.360 1.00 98.19 309 VAL A CA 1
ATOM 2203 C C . VAL A 1 309 ? -4.143 -10.148 19.349 1.00 98.19 309 VAL A C 1
ATOM 2205 O O . VAL A 1 309 ? -4.171 -11.044 20.191 1.00 98.19 309 VAL A O 1
ATOM 2208 N N . GLU A 1 310 ? -5.055 -10.037 18.382 1.00 98.25 310 GLU A N 1
ATOM 2209 C CA . GLU A 1 310 ? -6.231 -10.914 18.276 1.00 98.25 310 GLU A CA 1
ATOM 2210 C C . GLU A 1 310 ? -6.065 -11.988 17.203 1.00 98.25 310 GLU A C 1
ATOM 2212 O O . GLU A 1 310 ? -6.408 -13.150 17.425 1.00 98.25 310 GLU A O 1
ATOM 2217 N N . ILE A 1 311 ? -5.536 -11.607 16.039 1.00 97.94 311 ILE A N 1
ATOM 2218 C CA . ILE A 1 311 ? -5.332 -12.501 14.896 1.00 97.94 311 ILE A CA 1
ATOM 2219 C C . ILE A 1 311 ? -3.982 -12.233 14.228 1.00 97.94 311 ILE A C 1
ATOM 2221 O O . ILE A 1 311 ? -3.332 -11.219 14.483 1.00 97.94 311 ILE A O 1
ATOM 2225 N N . ALA A 1 312 ? -3.569 -13.136 13.342 1.00 97.44 312 ALA A N 1
ATOM 2226 C CA . ALA A 1 312 ? -2.399 -12.956 12.495 1.00 97.44 312 ALA A CA 1
ATOM 2227 C C . ALA A 1 312 ? -2.757 -13.238 11.030 1.00 97.44 312 ALA A C 1
ATOM 2229 O O . ALA A 1 312 ? -3.600 -14.091 10.747 1.00 97.44 312 ALA A O 1
ATOM 2230 N N . ALA A 1 313 ? -2.136 -12.505 10.110 1.00 97.06 313 ALA A N 1
ATOM 2231 C CA . ALA A 1 313 ? -2.407 -12.567 8.678 1.00 97.06 313 ALA A CA 1
ATOM 2232 C C . ALA A 1 313 ? -1.101 -12.481 7.862 1.00 97.06 313 ALA A C 1
ATOM 2234 O O . ALA A 1 313 ? -0.077 -12.050 8.396 1.00 97.06 313 ALA A O 1
ATOM 2235 N N . PRO A 1 314 ? -1.108 -12.873 6.574 1.00 92.25 314 PRO A N 1
ATOM 2236 C CA . PRO A 1 314 ? 0.040 -12.716 5.680 1.00 92.25 314 PRO A CA 1
ATOM 2237 C C . PRO A 1 314 ? 0.570 -11.274 5.662 1.00 92.25 314 PRO A C 1
ATOM 2239 O O . PRO A 1 314 ? -0.180 -10.348 5.363 1.00 92.25 314 PRO A O 1
ATOM 2242 N N . GLY A 1 315 ? 1.857 -11.082 5.958 1.00 82.62 315 GLY A N 1
ATOM 2243 C CA . GLY A 1 315 ? 2.482 -9.756 6.043 1.00 82.62 315 GLY A CA 1
ATOM 2244 C C . GLY A 1 315 ? 3.935 -9.685 5.564 1.00 82.62 315 GLY A C 1
ATOM 2245 O O . GLY A 1 315 ? 4.552 -8.632 5.685 1.00 82.62 315 GLY A O 1
ATOM 2246 N N . VAL A 1 316 ? 4.499 -10.765 5.007 1.00 70.12 316 VAL A N 1
ATOM 2247 C CA . VAL A 1 3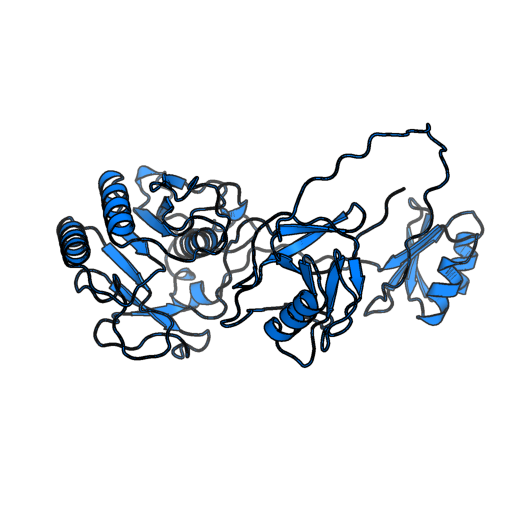16 ? 5.878 -10.792 4.484 1.00 70.12 316 VAL A CA 1
ATOM 2248 C C . VAL A 1 316 ? 5.867 -11.099 2.993 1.00 70.12 316 VAL A C 1
ATOM 2250 O O . VAL A 1 316 ? 5.428 -12.164 2.577 1.00 70.12 316 VAL A O 1
ATOM 2253 N N . GLY A 1 317 ? 6.387 -10.185 2.170 1.00 71.31 317 GLY A N 1
ATOM 2254 C CA . GLY A 1 317 ? 6.447 -10.400 0.719 1.00 71.31 317 GLY A CA 1
ATOM 2255 C C . GLY A 1 317 ? 5.066 -10.479 0.058 1.00 71.31 317 GLY A C 1
ATOM 2256 O O . GLY A 1 317 ? 4.880 -11.218 -0.908 1.00 71.31 317 GLY A O 1
ATOM 2257 N N . VAL A 1 318 ? 4.084 -9.744 0.590 1.00 78.00 318 VAL A N 1
ATOM 2258 C CA . VAL A 1 318 ? 2.724 -9.683 0.041 1.00 78.00 318 VAL A CA 1
ATOM 2259 C C . VAL A 1 318 ? 2.738 -8.863 -1.249 1.00 78.00 318 VAL A C 1
ATOM 2261 O O . VAL A 1 318 ? 3.009 -7.662 -1.236 1.00 78.00 318 VAL A O 1
ATOM 2264 N N . LEU A 1 319 ? 2.462 -9.518 -2.377 1.00 79.31 319 LEU A N 1
ATOM 2265 C CA . LEU A 1 319 ? 2.296 -8.850 -3.666 1.00 79.31 319 LEU A CA 1
ATOM 2266 C C . LEU A 1 319 ? 0.930 -8.153 -3.717 1.00 79.31 319 LEU A C 1
ATOM 2268 O O . LEU A 1 319 ? -0.074 -8.765 -3.362 1.00 79.31 319 LEU A O 1
ATOM 2272 N N . SER A 1 320 ? 0.895 -6.903 -4.175 1.00 86.06 320 SER A N 1
ATOM 2273 C CA . SER A 1 320 ? -0.335 -6.126 -4.349 1.00 86.06 320 SER A CA 1
ATOM 2274 C C . SER A 1 320 ? -0.155 -5.045 -5.425 1.00 86.06 320 SER A C 1
ATOM 2276 O O . SER A 1 320 ? 0.930 -4.907 -5.993 1.00 86.06 320 SER A O 1
ATOM 2278 N N . THR A 1 321 ? -1.208 -4.274 -5.694 1.00 84.88 321 THR A N 1
ATOM 2279 C CA . THR A 1 321 ? -1.165 -3.056 -6.515 1.00 84.88 321 THR A CA 1
ATOM 2280 C C . THR A 1 321 ? -0.261 -2.001 -5.886 1.00 84.88 321 THR A C 1
ATOM 2282 O O . THR A 1 321 ? -0.187 -1.885 -4.669 1.00 84.88 321 THR A O 1
ATOM 2285 N N . TYR A 1 322 ? 0.382 -1.169 -6.691 1.00 84.31 322 TYR A N 1
ATOM 2286 C CA . TYR A 1 322 ? 1.229 -0.076 -6.210 1.00 84.31 322 TYR A CA 1
ATOM 2287 C C . TYR A 1 322 ? 1.097 1.087 -7.200 1.00 84.31 322 TYR A C 1
ATOM 2289 O O . TYR A 1 322 ? 0.862 0.810 -8.376 1.00 84.31 322 TYR A O 1
ATOM 2297 N N . PRO A 1 323 ? 1.177 2.371 -6.794 1.00 76.12 323 PRO A N 1
ATOM 2298 C CA . PRO A 1 323 ? 1.070 3.479 -7.738 1.00 76.12 323 PRO A CA 1
ATOM 2299 C C . PRO A 1 323 ? 2.048 3.265 -8.882 1.00 76.12 323 PRO A C 1
ATOM 2301 O O . PRO A 1 323 ? 3.180 2.844 -8.639 1.00 76.12 323 PRO A O 1
ATOM 2304 N N . TYR A 1 324 ? 1.596 3.524 -10.113 1.00 62.06 324 TYR A N 1
ATOM 2305 C CA . TYR A 1 324 ? 2.419 3.360 -11.307 1.00 62.06 324 TYR A CA 1
ATOM 2306 C C . TYR A 1 324 ? 3.841 3.856 -11.057 1.00 62.06 324 TYR A C 1
ATOM 2308 O O . TYR A 1 324 ? 4.051 5.001 -10.655 1.00 62.06 324 TYR A O 1
ATOM 2316 N N . ALA A 1 325 ? 4.789 2.949 -11.277 1.00 53.53 325 ALA A N 1
ATOM 2317 C CA . ALA A 1 325 ? 6.182 3.125 -10.930 1.00 53.53 325 ALA A CA 1
ATOM 2318 C C . ALA A 1 325 ? 6.765 4.439 -11.438 1.00 53.53 325 ALA A C 1
ATOM 2320 O O . ALA A 1 325 ? 6.476 4.899 -12.548 1.00 53.53 325 ALA A O 1
ATOM 2321 N N . ASN A 1 326 ? 7.669 4.988 -10.632 1.00 59.84 326 ASN A N 1
ATOM 2322 C CA . ASN A 1 326 ? 8.487 6.123 -11.009 1.00 59.84 326 ASN A CA 1
ATOM 2323 C C . ASN A 1 326 ? 9.173 5.816 -12.345 1.00 59.84 326 ASN A C 1
ATOM 2325 O O . ASN A 1 326 ? 9.968 4.881 -12.470 1.00 59.84 326 ASN A O 1
ATOM 2329 N N . VAL A 1 327 ? 8.840 6.593 -13.373 1.00 59.91 327 VAL A N 1
ATOM 2330 C CA . VAL A 1 327 ? 9.404 6.391 -14.704 1.00 59.91 327 VAL A CA 1
ATOM 2331 C C . VAL A 1 327 ? 10.818 6.952 -14.722 1.00 59.91 327 VAL A C 1
ATOM 2333 O O . VAL A 1 327 ? 11.028 8.165 -14.747 1.00 59.91 327 VAL A O 1
ATOM 2336 N N . LEU A 1 328 ? 11.811 6.070 -14.777 1.00 66.00 328 LEU A N 1
ATOM 2337 C CA . LEU A 1 328 ? 13.177 6.465 -15.086 1.00 66.00 328 LEU A CA 1
ATOM 2338 C C . LEU A 1 328 ? 13.287 6.666 -16.595 1.00 66.00 328 LEU A C 1
ATOM 2340 O O . LEU A 1 328 ? 13.294 5.702 -17.355 1.00 66.00 328 LEU A O 1
ATOM 2344 N N . THR A 1 329 ? 13.394 7.916 -17.045 1.00 65.38 329 THR A N 1
ATOM 2345 C CA . THR A 1 329 ? 13.635 8.196 -18.466 1.00 65.38 329 THR A CA 1
ATOM 2346 C C . THR A 1 329 ? 15.120 8.347 -18.727 1.00 65.38 329 THR A C 1
ATOM 2348 O O . THR A 1 329 ? 15.789 9.269 -18.269 1.00 65.38 329 THR A O 1
ATOM 2351 N N . VAL A 1 330 ? 15.648 7.421 -19.507 1.00 69.19 330 VAL A N 1
ATOM 2352 C CA . VAL A 1 330 ? 17.063 7.281 -19.799 1.00 69.19 330 VAL A CA 1
ATOM 2353 C C . VAL A 1 330 ? 17.105 7.481 -21.315 1.00 69.19 330 VAL A C 1
ATOM 2355 O O . VAL A 1 330 ? 16.563 6.704 -22.084 1.00 69.19 330 VAL A O 1
ATOM 2358 N N . GLY A 1 331 ? 17.725 8.583 -21.756 1.00 68.69 331 GLY A N 1
ATOM 2359 C CA . GLY A 1 331 ? 18.051 8.824 -23.167 1.00 68.69 331 GLY A CA 1
ATOM 2360 C C . GLY A 1 331 ? 16.831 8.835 -24.082 1.00 68.69 331 GLY A C 1
ATOM 2361 O O . GLY A 1 331 ? 16.938 8.383 -25.213 1.00 68.69 331 GLY A O 1
ATOM 2362 N N . GLY A 1 332 ? 15.702 9.329 -23.571 1.00 60.06 332 GLY A N 1
ATOM 2363 C CA . GLY A 1 332 ? 14.429 9.397 -24.284 1.00 60.06 332 GLY A CA 1
ATOM 2364 C C . GLY A 1 332 ? 13.503 8.211 -24.049 1.00 60.06 332 GLY A C 1
ATOM 2365 O O . GLY A 1 332 ? 12.388 8.235 -24.555 1.00 60.06 332 GLY A O 1
ATOM 2366 N N . MET A 1 333 ? 13.921 7.195 -23.289 1.00 54.81 333 MET A N 1
ATOM 2367 C CA . MET A 1 333 ? 13.110 5.996 -23.124 1.00 54.81 333 MET A CA 1
ATOM 2368 C C . MET A 1 333 ? 12.889 5.619 -21.671 1.00 54.81 333 MET A C 1
ATOM 2370 O O . MET A 1 333 ? 13.774 5.745 -20.825 1.00 54.81 333 MET A O 1
ATOM 2374 N N . ALA A 1 334 ? 11.659 5.194 -21.418 1.00 59.84 334 ALA A N 1
ATOM 2375 C CA . ALA A 1 334 ? 11.121 4.931 -20.103 1.00 59.84 334 ALA A CA 1
ATOM 2376 C C . ALA A 1 334 ? 11.515 3.537 -19.609 1.00 59.84 334 ALA A C 1
ATOM 2378 O O . ALA A 1 334 ? 11.379 2.543 -20.322 1.00 59.84 334 ALA A O 1
ATOM 2379 N N . HIS A 1 335 ? 11.953 3.483 -18.360 1.00 61.97 335 HIS A N 1
ATOM 2380 C CA . HIS A 1 335 ? 12.169 2.271 -17.590 1.00 61.97 335 HIS A CA 1
ATOM 2381 C C . HIS A 1 335 ? 11.264 2.294 -16.362 1.00 61.97 335 HIS A C 1
ATOM 2383 O O . HIS A 1 335 ? 11.004 3.355 -15.790 1.00 61.97 335 HIS A O 1
ATOM 2389 N N . HIS A 1 336 ? 10.824 1.111 -15.946 1.00 56.81 336 HIS A N 1
ATOM 2390 C CA . HIS A 1 336 ? 10.077 0.942 -14.708 1.00 56.81 336 HIS A CA 1
ATOM 2391 C C . HIS A 1 336 ? 11.030 1.064 -13.517 1.00 56.81 336 HIS A C 1
ATOM 2393 O O . HIS A 1 336 ? 12.022 0.330 -13.446 1.00 56.81 336 HIS A O 1
ATOM 2399 N N . GLY A 1 337 ? 10.731 2.000 -12.619 1.00 62.28 337 GLY A N 1
ATOM 2400 C CA . GLY A 1 337 ? 11.485 2.264 -11.403 1.00 62.28 337 GLY A CA 1
ATOM 2401 C C . GLY A 1 337 ? 10.624 2.082 -10.159 1.00 62.28 337 GLY A C 1
ATOM 2402 O O . GLY A 1 337 ? 9.735 2.892 -9.920 1.00 62.28 337 GLY A O 1
ATOM 2403 N N . GLU A 1 338 ? 10.901 1.073 -9.337 1.00 62.34 338 GLU A N 1
ATOM 2404 C CA . GLU A 1 338 ? 10.276 1.005 -8.005 1.00 62.34 338 GLU A CA 1
ATOM 2405 C C . GLU A 1 338 ? 11.026 1.938 -7.049 1.00 62.34 338 GLU A C 1
ATOM 2407 O O . GLU A 1 338 ? 12.254 1.982 -7.113 1.00 62.34 338 GLU A O 1
ATOM 2412 N N . PRO A 1 339 ? 10.371 2.708 -6.174 1.00 64.94 339 PRO A N 1
ATOM 2413 C CA . PRO A 1 339 ? 11.069 3.339 -5.064 1.00 64.94 339 PRO A CA 1
ATOM 2414 C C . PRO A 1 339 ? 11.494 2.286 -4.029 1.00 64.94 339 PRO A C 1
ATOM 2416 O O . PRO A 1 339 ? 10.841 1.261 -3.845 1.00 64.94 339 PRO A O 1
ATOM 2419 N N . MET A 1 340 ? 12.608 2.539 -3.347 1.00 66.31 340 MET A N 1
ATOM 2420 C CA . MET A 1 340 ? 13.045 1.750 -2.192 1.00 66.31 340 MET A CA 1
ATOM 2421 C C . MET A 1 340 ? 12.462 2.385 -0.915 1.00 66.31 340 MET A C 1
ATOM 2423 O O . MET A 1 340 ? 12.441 3.610 -0.810 1.00 66.31 340 MET A O 1
ATOM 2427 N N . GLU A 1 341 ? 12.001 1.591 0.057 1.00 59.59 341 GLU A N 1
ATOM 2428 C CA . GLU A 1 341 ? 11.568 2.105 1.374 1.00 59.59 341 GLU A CA 1
ATOM 2429 C C . GLU A 1 341 ? 12.660 3.018 1.969 1.00 59.59 341 GLU A C 1
ATOM 2431 O O . GLU A 1 341 ? 13.819 2.615 1.980 1.00 59.59 341 GLU A O 1
ATOM 2436 N N . GLY A 1 342 ? 12.325 4.244 2.400 1.00 53.69 342 GLY A N 1
ATOM 2437 C CA . GLY A 1 342 ? 13.293 5.248 2.889 1.00 53.69 342 GLY A CA 1
ATOM 2438 C C . GLY A 1 342 ? 13.946 6.139 1.814 1.00 53.69 342 GLY A C 1
ATOM 2439 O O . GLY A 1 342 ? 14.769 7.004 2.144 1.00 53.69 342 GLY A O 1
ATOM 2440 N N . ALA A 1 343 ? 13.597 5.957 0.535 1.00 63.16 343 ALA A N 1
ATOM 2441 C CA . ALA A 1 343 ? 13.997 6.854 -0.547 1.00 63.16 343 ALA A CA 1
ATOM 2442 C C . ALA A 1 343 ? 13.349 8.242 -0.407 1.00 63.16 343 ALA A C 1
ATOM 2444 O O . ALA A 1 343 ? 12.167 8.349 -0.077 1.00 63.16 343 ALA A O 1
ATOM 2445 N N . GLY A 1 344 ? 14.100 9.302 -0.718 1.00 60.03 344 GLY A N 1
ATOM 2446 C CA . GLY A 1 344 ? 13.515 10.626 -0.908 1.00 60.03 344 GLY A CA 1
ATOM 2447 C C . GLY A 1 344 ? 12.541 10.638 -2.092 1.00 60.03 344 GLY A C 1
ATOM 2448 O O . GLY A 1 344 ? 12.511 9.719 -2.917 1.00 60.03 344 GLY A O 1
ATOM 2449 N N . SER A 1 345 ? 11.748 11.704 -2.208 1.00 61.88 345 SER A N 1
ATOM 2450 C CA . SER A 1 345 ? 10.795 11.887 -3.307 1.00 61.88 345 SER A CA 1
ATOM 2451 C C . SER A 1 345 ? 10.987 13.214 -4.013 1.00 61.88 345 SER A C 1
ATOM 2453 O O . SER A 1 345 ? 11.086 14.259 -3.368 1.00 61.88 345 SER A O 1
ATOM 2455 N N . GLY A 1 346 ? 10.966 13.194 -5.339 1.00 63.69 346 GLY A N 1
ATOM 2456 C CA . GLY A 1 346 ? 11.048 14.399 -6.147 1.00 63.69 346 GLY A CA 1
ATOM 2457 C C . GLY A 1 346 ? 11.284 14.072 -7.610 1.00 63.69 346 GLY A C 1
ATOM 2458 O O . GLY A 1 346 ? 11.207 12.923 -8.019 1.00 63.69 346 GLY A O 1
ATOM 2459 N N . ASN A 1 347 ? 11.598 15.097 -8.396 1.00 71.31 347 ASN A N 1
ATOM 2460 C CA . ASN A 1 347 ? 12.060 14.936 -9.768 1.00 71.31 347 ASN A CA 1
ATOM 2461 C C . ASN A 1 347 ? 13.514 15.389 -9.829 1.00 71.31 347 ASN A C 1
ATOM 2463 O O . ASN A 1 347 ? 13.812 16.543 -9.520 1.00 71.31 347 ASN A O 1
ATOM 2467 N N . VAL A 1 348 ? 14.410 14.503 -10.255 1.00 71.94 348 VAL A N 1
ATOM 2468 C CA . VAL A 1 348 ? 15.816 14.841 -10.494 1.00 71.94 348 VAL A CA 1
ATOM 2469 C C . VAL A 1 348 ? 16.159 14.563 -11.945 1.00 71.94 348 VAL A C 1
ATOM 2471 O O . VAL A 1 348 ? 15.739 13.564 -12.526 1.00 71.94 348 VAL A O 1
ATOM 2474 N N . ASN A 1 349 ? 16.914 15.477 -12.544 1.00 79.94 349 ASN A N 1
ATOM 2475 C CA . ASN A 1 349 ? 17.425 15.335 -13.895 1.00 79.94 349 ASN A CA 1
ATOM 2476 C C . ASN A 1 349 ? 18.932 15.565 -13.855 1.00 79.94 349 ASN A C 1
ATOM 2478 O O . ASN A 1 349 ? 19.400 16.566 -13.317 1.00 79.94 349 ASN A O 1
ATOM 2482 N N . GLY A 1 350 ? 19.688 14.629 -14.411 1.00 81.69 350 GLY A N 1
ATOM 2483 C CA . GLY A 1 350 ? 21.137 14.675 -14.392 1.00 81.69 350 GLY A CA 1
ATOM 2484 C C . GLY A 1 350 ? 21.751 13.656 -15.333 1.00 81.69 350 GLY A C 1
ATOM 2485 O O . GLY A 1 350 ? 21.101 12.718 -15.797 1.00 81.69 350 GLY A O 1
ATOM 2486 N N . ALA A 1 351 ? 23.039 13.841 -15.611 1.00 86.50 351 ALA A N 1
ATOM 2487 C CA . ALA A 1 351 ? 23.804 12.854 -16.355 1.00 86.50 351 ALA A CA 1
ATOM 2488 C C . ALA A 1 351 ? 23.938 11.563 -15.534 1.00 86.50 351 ALA A C 1
ATOM 2490 O O . ALA A 1 351 ? 24.186 11.615 -14.328 1.00 86.50 351 ALA A O 1
ATOM 2491 N N . LEU A 1 352 ? 23.821 10.413 -16.200 1.00 84.06 352 LEU A N 1
ATOM 2492 C CA . LEU A 1 352 ? 24.109 9.124 -15.577 1.00 84.06 352 LEU A CA 1
ATOM 2493 C C . LEU A 1 352 ? 25.618 8.955 -15.365 1.00 84.0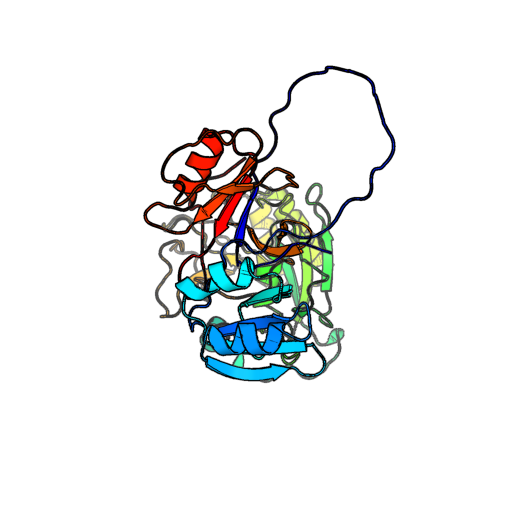6 352 LEU A C 1
ATOM 2495 O O . LEU A 1 352 ? 26.416 9.254 -16.257 1.00 84.06 352 LEU A O 1
ATOM 2499 N N . ALA A 1 353 ? 25.998 8.436 -14.205 1.00 88.38 353 ALA A N 1
ATOM 2500 C CA . ALA A 1 353 ? 27.330 7.924 -13.920 1.00 88.38 353 ALA A CA 1
ATOM 2501 C C . ALA A 1 353 ? 27.251 6.427 -13.622 1.00 88.38 353 ALA A C 1
ATOM 2503 O O . ALA A 1 353 ? 26.335 5.982 -12.936 1.00 88.38 353 ALA A O 1
ATOM 2504 N N . ASP A 1 354 ? 28.221 5.662 -14.113 1.00 89.06 354 ASP A N 1
ATOM 2505 C CA . ASP A 1 354 ? 28.389 4.267 -13.712 1.00 89.06 354 ASP A CA 1
ATOM 2506 C C . ASP A 1 354 ? 29.116 4.222 -12.362 1.00 89.06 354 ASP A C 1
ATOM 2508 O O . ASP A 1 354 ? 30.246 4.707 -12.240 1.00 89.06 354 ASP A O 1
ATOM 2512 N N . GLY A 1 355 ? 28.434 3.710 -11.339 1.00 86.12 355 GLY A N 1
ATOM 2513 C CA . GLY A 1 355 ? 28.973 3.530 -9.995 1.00 86.12 355 GLY A CA 1
ATOM 2514 C C . GLY A 1 355 ? 29.489 2.117 -9.724 1.00 86.12 355 GLY A C 1
ATOM 2515 O O . GLY A 1 355 ? 29.975 1.851 -8.621 1.00 86.12 355 GLY A O 1
ATOM 2516 N N . GLY A 1 356 ? 29.388 1.192 -10.686 1.00 89.81 356 GLY A N 1
ATOM 2517 C CA . GLY A 1 356 ? 29.699 -0.219 -10.478 1.00 89.81 356 GLY A CA 1
ATOM 2518 C C . GLY A 1 356 ? 28.880 -0.796 -9.322 1.00 89.81 356 GLY A C 1
ATOM 2519 O O . GLY A 1 356 ? 27.660 -0.677 -9.296 1.00 89.81 356 GLY A O 1
ATOM 2520 N N . LEU A 1 357 ? 29.543 -1.397 -8.331 1.00 86.81 357 LEU A N 1
ATOM 2521 C CA . LEU A 1 357 ? 28.888 -1.913 -7.121 1.00 86.81 357 LEU A CA 1
ATOM 2522 C C . LEU A 1 357 ? 28.562 -0.829 -6.075 1.00 86.81 357 LEU A C 1
ATOM 2524 O O . LEU A 1 357 ? 27.928 -1.151 -5.070 1.00 86.81 357 LEU A O 1
ATOM 2528 N N . CYS A 1 358 ? 28.993 0.421 -6.279 1.00 89.31 358 CYS A N 1
ATOM 2529 C CA . CYS A 1 358 ? 28.854 1.530 -5.327 1.00 89.31 358 CYS A CA 1
ATOM 2530 C C . CYS A 1 358 ? 29.421 1.233 -3.927 1.00 89.31 358 CYS A C 1
ATOM 2532 O O . CYS A 1 358 ? 28.866 1.668 -2.926 1.00 89.31 358 CYS A O 1
ATOM 2534 N N . THR A 1 359 ? 30.536 0.497 -3.846 1.00 87.56 359 THR A N 1
ATOM 2535 C CA . THR A 1 359 ? 31.2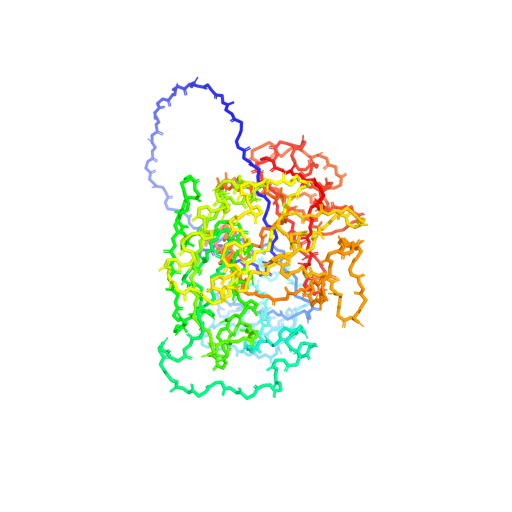06 0.159 -2.573 1.00 87.56 359 THR A CA 1
ATOM 2536 C C . THR A 1 359 ? 32.066 1.281 -1.989 1.00 87.56 359 THR A C 1
ATOM 2538 O O . THR A 1 359 ? 32.546 1.163 -0.864 1.00 87.56 359 THR A O 1
ATOM 2541 N N . ALA A 1 360 ? 32.270 2.370 -2.731 1.00 87.12 360 ALA A N 1
ATOM 2542 C CA . ALA A 1 360 ? 33.004 3.554 -2.296 1.00 87.12 360 ALA A CA 1
ATOM 2543 C C . ALA A 1 360 ? 32.439 4.806 -2.979 1.00 87.12 360 ALA A C 1
ATOM 2545 O O . ALA A 1 360 ? 31.817 4.706 -4.039 1.00 87.12 360 ALA A O 1
ATOM 2546 N N . SER A 1 361 ? 32.666 5.981 -2.389 1.00 82.25 361 SER A N 1
ATOM 2547 C CA . SER A 1 361 ? 32.256 7.252 -2.989 1.00 82.25 361 SER A CA 1
ATOM 2548 C C . SER A 1 361 ? 33.119 7.605 -4.206 1.00 82.25 361 SER A C 1
ATOM 2550 O O . SER A 1 361 ? 34.347 7.496 -4.181 1.00 82.25 361 SER A O 1
ATOM 2552 N N . GLY A 1 362 ? 32.466 8.037 -5.286 1.00 81.56 362 GLY A N 1
ATOM 2553 C CA . GLY A 1 362 ? 33.108 8.571 -6.489 1.00 81.56 362 GLY A CA 1
ATOM 2554 C C . GLY A 1 362 ? 32.898 10.078 -6.651 1.00 81.56 362 GLY A C 1
ATOM 2555 O O . GLY A 1 362 ? 32.173 10.708 -5.888 1.00 81.56 362 GLY A O 1
ATOM 2556 N N . ALA A 1 363 ? 33.510 10.678 -7.675 1.00 86.44 363 ALA A N 1
ATOM 2557 C CA . ALA A 1 363 ? 33.265 12.076 -8.043 1.00 86.44 363 ALA A CA 1
ATOM 2558 C C . ALA A 1 363 ? 31.959 12.197 -8.854 1.00 86.44 363 ALA A C 1
ATOM 2560 O O . ALA A 1 363 ? 31.976 12.283 -10.085 1.00 86.44 363 ALA A O 1
ATOM 2561 N N . TRP A 1 364 ? 30.819 12.162 -8.163 1.00 91.56 364 TRP A N 1
ATOM 2562 C CA . TRP A 1 364 ? 29.480 12.084 -8.759 1.00 91.56 364 TRP A CA 1
ATOM 2563 C C . TRP A 1 364 ? 28.628 13.339 -8.557 1.00 91.56 364 TRP A C 1
ATOM 2565 O O . TRP A 1 364 ? 27.425 13.306 -8.803 1.00 91.56 364 TRP A O 1
ATOM 2575 N N . ALA A 1 365 ? 29.255 14.451 -8.169 1.00 90.94 365 ALA A N 1
ATOM 2576 C CA . ALA A 1 365 ? 28.617 15.754 -8.014 1.00 90.94 365 ALA A CA 1
ATOM 2577 C C . ALA A 1 365 ? 27.646 16.070 -9.170 1.00 90.94 365 ALA A C 1
ATOM 2579 O O . ALA A 1 365 ? 28.056 16.148 -10.332 1.00 90.94 365 ALA A O 1
ATOM 2580 N N . GLY A 1 366 ? 26.356 16.235 -8.854 1.00 84.38 366 GLY A N 1
ATOM 2581 C CA . GLY A 1 366 ? 25.325 16.605 -9.833 1.00 84.38 366 GLY A CA 1
ATOM 2582 C C . GLY A 1 366 ? 24.870 15.480 -10.773 1.00 84.38 366 GLY A C 1
ATOM 2583 O O . GLY A 1 366 ? 24.197 15.755 -11.766 1.00 84.38 366 GLY A O 1
ATOM 2584 N N . ARG A 1 367 ? 25.248 14.221 -10.512 1.00 88.50 367 ARG A N 1
ATOM 2585 C CA . ARG A 1 367 ? 24.917 13.067 -11.366 1.00 88.50 367 ARG A CA 1
ATOM 2586 C C . ARG A 1 367 ? 23.940 12.105 -10.708 1.00 88.50 367 ARG A C 1
ATOM 2588 O O . ARG A 1 367 ? 23.851 12.032 -9.486 1.00 88.50 367 ARG A O 1
ATOM 2595 N N . ILE A 1 368 ? 23.246 11.342 -11.547 1.00 88.50 368 ILE A N 1
ATOM 2596 C CA . ILE A 1 368 ? 22.453 10.184 -11.132 1.00 88.50 368 ILE A CA 1
ATOM 2597 C C . ILE A 1 368 ? 23.356 8.954 -11.260 1.00 88.50 368 ILE A C 1
ATOM 2599 O O . ILE A 1 368 ? 23.852 8.669 -12.349 1.00 88.50 368 ILE A O 1
ATOM 2603 N N . VAL A 1 369 ? 23.619 8.244 -10.167 1.00 89.88 369 VAL A N 1
ATOM 2604 C CA . VAL A 1 369 ? 24.586 7.134 -10.148 1.00 89.88 369 VAL A CA 1
ATOM 2605 C C . VAL A 1 369 ? 23.870 5.799 -10.299 1.00 89.88 369 VAL A C 1
ATOM 2607 O O . VAL A 1 369 ? 22.923 5.516 -9.575 1.00 89.88 369 VAL A O 1
ATOM 2610 N N . LEU A 1 370 ? 24.331 4.966 -11.228 1.00 88.94 370 LEU A N 1
ATOM 2611 C CA . LEU A 1 370 ? 23.839 3.609 -11.429 1.00 88.94 370 LEU A CA 1
ATOM 2612 C C . LEU A 1 370 ? 24.668 2.628 -10.586 1.00 88.94 370 LEU A C 1
ATOM 2614 O O . LEU A 1 370 ? 25.872 2.496 -10.792 1.00 88.94 370 LEU A O 1
ATOM 2618 N N . CYS A 1 371 ? 24.014 1.935 -9.659 1.00 87.06 371 CYS A N 1
ATOM 2619 C CA . CYS A 1 371 ? 24.612 0.987 -8.727 1.00 87.06 371 CYS A CA 1
ATOM 2620 C C . CYS A 1 371 ? 24.094 -0.431 -8.993 1.00 87.06 371 CYS A C 1
ATOM 2622 O O . CYS A 1 371 ? 22.906 -0.712 -8.863 1.00 87.06 371 CYS A O 1
ATOM 2624 N N . ALA A 1 372 ? 24.982 -1.357 -9.322 1.00 84.06 372 ALA A N 1
ATOM 2625 C CA . ALA A 1 372 ? 24.647 -2.767 -9.438 1.00 84.06 372 ALA A CA 1
ATOM 2626 C C . ALA A 1 372 ? 24.425 -3.393 -8.054 1.00 84.06 372 ALA A C 1
ATOM 2628 O O . ALA A 1 372 ? 25.114 -3.062 -7.076 1.00 84.06 372 ALA A O 1
ATOM 2629 N N . ARG A 1 373 ? 23.493 -4.347 -7.971 1.00 80.38 373 ARG A N 1
ATOM 2630 C CA . ARG A 1 373 ? 23.391 -5.261 -6.827 1.00 80.38 373 ARG A CA 1
ATOM 2631 C C . ARG A 1 373 ? 24.726 -5.993 -6.599 1.00 80.38 373 ARG A C 1
ATOM 2633 O O . ARG A 1 373 ? 25.478 -6.261 -7.533 1.00 80.38 373 ARG A O 1
ATOM 2640 N N . GLY A 1 374 ? 25.041 -6.252 -5.329 1.00 82.06 374 GLY A N 1
ATOM 2641 C CA . GLY A 1 374 ? 26.260 -6.950 -4.917 1.00 82.06 374 GLY A CA 1
ATOM 2642 C C . GLY A 1 374 ? 26.449 -6.929 -3.402 1.00 82.06 374 GLY A C 1
ATOM 2643 O O . GLY A 1 374 ? 25.470 -6.852 -2.669 1.00 82.06 374 GLY A O 1
ATOM 2644 N N . ASP A 1 375 ? 27.705 -6.930 -2.965 1.00 81.62 375 ASP A N 1
ATOM 2645 C CA . ASP A 1 375 ? 28.134 -7.414 -1.638 1.00 81.62 375 ASP A CA 1
ATOM 2646 C C . ASP A 1 375 ? 27.809 -6.530 -0.423 1.00 81.62 375 ASP A C 1
ATOM 2648 O O . ASP A 1 375 ? 28.020 -6.948 0.713 1.00 81.62 375 ASP A O 1
ATOM 2652 N N . ILE A 1 376 ? 27.324 -5.310 -0.643 1.00 78.75 376 ILE A N 1
ATOM 2653 C CA . ILE A 1 376 ? 26.976 -4.360 0.422 1.00 78.75 376 ILE A CA 1
ATOM 2654 C C . ILE A 1 376 ? 25.484 -4.047 0.391 1.00 78.75 376 ILE A C 1
ATOM 2656 O O . ILE A 1 376 ? 24.828 -4.208 -0.647 1.00 78.75 376 ILE A O 1
ATOM 2660 N N . SER A 1 377 ? 24.951 -3.568 1.513 1.00 79.81 377 SER A N 1
ATOM 2661 C CA . SER A 1 377 ? 23.538 -3.208 1.611 1.00 79.81 377 SER A CA 1
ATOM 2662 C C . SER A 1 377 ? 23.168 -2.102 0.619 1.00 79.81 377 SER A C 1
ATOM 2664 O O . SER A 1 377 ? 23.998 -1.283 0.212 1.00 79.81 377 SER A O 1
ATOM 2666 N N . PHE A 1 378 ? 21.895 -2.049 0.222 1.00 79.94 378 PHE A N 1
ATOM 2667 C CA . PHE A 1 378 ? 21.412 -0.981 -0.655 1.00 79.94 378 PHE A CA 1
ATOM 2668 C C . PHE A 1 378 ? 21.555 0.401 -0.006 1.00 79.94 378 PHE A C 1
ATOM 2670 O O . PHE A 1 378 ? 21.932 1.351 -0.689 1.00 79.94 378 PHE A O 1
ATOM 2677 N N . ALA A 1 379 ? 21.386 0.484 1.318 1.00 75.50 379 ALA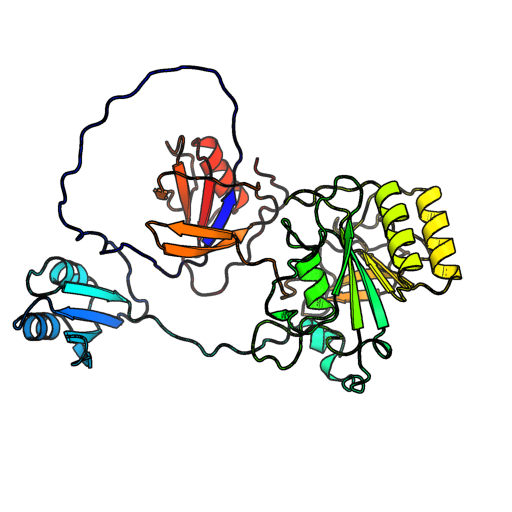 A N 1
ATOM 2678 C CA . ALA A 1 379 ? 21.643 1.693 2.090 1.00 75.50 379 ALA A CA 1
ATOM 2679 C C . ALA A 1 379 ? 23.092 2.181 1.950 1.00 75.50 379 ALA A C 1
ATOM 2681 O O . ALA A 1 379 ? 23.314 3.346 1.627 1.00 75.50 379 ALA A O 1
ATOM 2682 N N . GLU A 1 380 ? 24.076 1.294 2.114 1.00 81.56 380 GLU A N 1
ATOM 2683 C CA . GLU A 1 380 ? 25.495 1.642 1.966 1.00 81.56 380 GLU A CA 1
ATOM 2684 C C . GLU A 1 380 ? 25.825 2.110 0.540 1.00 81.56 380 GLU A C 1
ATOM 2686 O O . GLU A 1 380 ? 26.585 3.064 0.368 1.00 81.56 380 GLU A O 1
ATOM 2691 N N . LYS A 1 381 ? 25.210 1.508 -0.489 1.00 87.75 381 LYS A N 1
ATOM 2692 C CA . LYS A 1 381 ? 25.389 1.937 -1.890 1.00 87.75 381 LYS A CA 1
ATOM 2693 C C . LYS A 1 381 ? 24.916 3.368 -2.104 1.00 87.75 381 LYS A C 1
ATOM 2695 O O . LYS A 1 381 ? 25.617 4.174 -2.716 1.00 87.75 381 LYS A O 1
ATOM 2700 N N . VAL A 1 382 ? 23.721 3.687 -1.614 1.00 84.44 382 VAL A N 1
ATOM 2701 C CA . VAL A 1 382 ? 23.145 5.023 -1.785 1.00 84.44 382 VAL A CA 1
ATOM 2702 C C . VAL A 1 382 ? 23.887 6.051 -0.932 1.00 84.44 382 VAL A C 1
ATOM 2704 O O . VAL A 1 382 ? 24.143 7.153 -1.408 1.00 84.44 382 VAL A O 1
ATOM 2707 N N . GLN A 1 383 ? 24.324 5.692 0.278 1.00 83.69 383 GLN A N 1
ATOM 2708 C CA . GLN A 1 383 ? 25.172 6.558 1.103 1.00 83.69 383 GLN A CA 1
ATOM 2709 C C . GLN A 1 383 ? 26.510 6.861 0.420 1.00 83.69 383 GLN A C 1
ATOM 2711 O O . GLN A 1 383 ? 26.956 8.008 0.436 1.00 83.69 383 GLN A O 1
ATOM 2716 N N . ALA A 1 384 ? 27.130 5.876 -0.235 1.00 86.69 384 ALA A N 1
ATOM 2717 C CA . ALA A 1 384 ? 28.332 6.099 -1.034 1.00 86.69 384 ALA A CA 1
ATOM 2718 C C . ALA A 1 384 ? 28.062 7.045 -2.217 1.00 86.69 384 ALA A C 1
ATOM 2720 O O . ALA A 1 384 ? 28.869 7.942 -2.484 1.00 86.69 384 ALA A O 1
ATOM 2721 N N . ALA A 1 385 ? 26.917 6.890 -2.895 1.00 87.50 385 ALA A N 1
ATOM 2722 C CA . ALA A 1 385 ? 26.482 7.792 -3.960 1.00 87.50 385 ALA A CA 1
ATOM 2723 C C . ALA A 1 385 ? 26.310 9.234 -3.452 1.00 87.50 385 ALA A C 1
ATOM 2725 O O . ALA A 1 385 ? 26.876 10.169 -4.024 1.00 87.50 385 ALA A O 1
ATOM 2726 N N . GLN A 1 386 ? 25.606 9.402 -2.333 1.00 85.69 386 GLN A N 1
ATOM 2727 C CA . GLN A 1 386 ? 25.360 10.692 -1.695 1.00 85.69 386 GLN A CA 1
ATOM 2728 C C . GLN A 1 386 ? 26.659 11.349 -1.212 1.00 85.69 386 GLN A C 1
ATOM 2730 O O . GLN A 1 386 ? 26.894 12.525 -1.485 1.00 85.69 386 GLN A O 1
ATOM 2735 N N . ALA A 1 387 ? 27.552 10.590 -0.572 1.00 85.00 387 ALA A N 1
ATOM 2736 C CA . ALA A 1 387 ? 28.871 11.068 -0.159 1.00 85.00 387 ALA A CA 1
ATOM 2737 C C . ALA A 1 387 ? 29.741 11.498 -1.357 1.00 85.00 387 ALA A C 1
ATOM 2739 O O . ALA A 1 387 ? 30.595 12.371 -1.219 1.00 85.00 387 ALA A O 1
ATOM 2740 N N . GLY A 1 388 ? 29.505 10.916 -2.537 1.00 86.44 388 GLY A N 1
ATOM 2741 C CA . GLY A 1 388 ? 30.107 11.330 -3.805 1.00 86.44 388 GLY A CA 1
ATOM 2742 C C . GLY A 1 388 ? 29.476 12.571 -4.453 1.00 86.44 388 GLY A C 1
ATOM 2743 O O . GLY A 1 388 ? 29.931 13.003 -5.514 1.00 86.44 388 GLY A O 1
ATOM 2744 N N . GLY A 1 389 ? 28.434 13.149 -3.846 1.00 87.38 389 GLY A N 1
ATOM 2745 C CA . GLY A 1 389 ? 27.700 14.313 -4.351 1.00 87.38 389 GLY A CA 1
ATOM 2746 C C . GLY A 1 389 ? 26.626 13.988 -5.396 1.00 87.38 389 GLY A C 1
ATOM 2747 O O . GLY A 1 389 ? 26.189 14.889 -6.119 1.00 87.38 389 GLY A O 1
ATOM 2748 N N . ALA A 1 390 ? 26.219 12.722 -5.519 1.00 88.94 390 ALA A N 1
ATOM 2749 C CA . ALA A 1 390 ? 25.141 12.337 -6.422 1.00 88.94 390 ALA A CA 1
ATOM 2750 C C . ALA A 1 390 ? 23.824 13.035 -6.053 1.00 88.94 390 ALA A C 1
ATOM 2752 O O . ALA A 1 390 ? 23.509 13.210 -4.879 1.00 88.94 390 ALA A O 1
ATOM 2753 N N . ILE A 1 391 ? 23.037 13.382 -7.071 1.00 84.25 391 ILE A N 1
ATOM 2754 C CA . ILE A 1 391 ? 21.679 13.941 -6.929 1.00 84.25 391 ILE A CA 1
ATOM 2755 C C . ILE A 1 391 ? 20.593 12.862 -7.051 1.00 84.25 391 ILE A C 1
ATOM 2757 O O . ILE A 1 391 ? 19.407 13.155 -7.075 1.00 84.25 391 ILE A O 1
ATOM 2761 N N . GLY A 1 392 ? 20.995 11.602 -7.201 1.00 84.62 392 GLY A N 1
ATOM 2762 C CA . GLY A 1 392 ? 20.106 10.451 -7.268 1.00 84.62 392 GLY A CA 1
ATOM 2763 C C . GLY A 1 392 ? 20.904 9.165 -7.430 1.00 84.62 392 GLY A C 1
ATOM 2764 O O . GLY A 1 392 ? 22.018 9.179 -7.963 1.00 84.62 392 GLY A O 1
ATOM 2765 N N . ALA A 1 393 ? 20.335 8.051 -6.986 1.00 86.94 393 ALA A N 1
ATOM 2766 C CA . ALA A 1 393 ? 20.923 6.731 -7.150 1.00 86.94 393 ALA A CA 1
ATOM 2767 C C . ALA A 1 393 ? 19.895 5.772 -7.753 1.00 86.94 393 ALA A C 1
ATOM 2769 O O . ALA A 1 393 ? 18.720 5.782 -7.399 1.00 86.94 393 ALA A O 1
ATOM 2770 N N . VAL A 1 394 ? 20.345 4.934 -8.680 1.00 85.31 394 VAL A N 1
ATOM 2771 C CA . VAL A 1 394 ? 19.536 3.893 -9.306 1.00 85.31 394 VAL A CA 1
ATOM 2772 C C . VAL A 1 394 ? 20.183 2.561 -8.999 1.00 85.31 394 VAL A C 1
ATOM 2774 O O . VAL A 1 394 ? 21.261 2.270 -9.514 1.00 85.31 394 VAL A O 1
ATOM 2777 N N . VAL A 1 395 ? 19.536 1.741 -8.179 1.00 82.06 395 VAL A N 1
ATOM 2778 C CA . VAL A 1 395 ? 20.017 0.387 -7.904 1.00 82.06 395 VAL A CA 1
ATOM 2779 C C . VAL A 1 395 ? 19.364 -0.570 -8.888 1.00 82.06 395 VAL A C 1
ATOM 2781 O O . VAL A 1 395 ? 18.147 -0.567 -9.027 1.00 82.06 395 VAL A O 1
ATOM 2784 N N . TYR A 1 396 ? 20.138 -1.390 -9.590 1.00 75.25 396 TYR A N 1
ATOM 2785 C CA . TYR A 1 396 ? 19.586 -2.341 -10.555 1.00 75.25 396 TYR A CA 1
ATOM 2786 C C . TYR A 1 396 ? 20.001 -3.776 -10.248 1.00 75.25 396 TYR A C 1
ATOM 2788 O O . TYR A 1 396 ? 21.079 -4.038 -9.706 1.00 75.25 396 TYR A O 1
ATOM 2796 N N . ASN A 1 397 ? 19.129 -4.714 -10.617 1.00 77.88 397 ASN A N 1
ATOM 2797 C CA . ASN A 1 397 ? 19.436 -6.133 -10.519 1.00 77.88 397 ASN A CA 1
ATOM 2798 C C . ASN A 1 397 ? 20.321 -6.552 -11.694 1.00 77.88 397 ASN A C 1
ATOM 2800 O O . ASN A 1 397 ? 19.914 -6.437 -12.848 1.00 77.88 397 ASN A O 1
ATOM 2804 N N . ASN A 1 398 ? 21.515 -7.049 -11.396 1.00 76.44 398 ASN A N 1
ATOM 2805 C CA . ASN A 1 398 ? 22.440 -7.660 -12.352 1.00 76.44 398 ASN A CA 1
ATOM 2806 C C . ASN A 1 398 ? 22.404 -9.201 -12.298 1.00 76.44 398 ASN A C 1
ATOM 2808 O O . ASN A 1 398 ? 23.208 -9.855 -12.957 1.00 76.44 398 ASN A O 1
ATOM 2812 N N . GLU A 1 399 ? 21.476 -9.777 -11.530 1.00 68.25 399 GLU A N 1
ATOM 2813 C CA . GLU A 1 399 ? 21.236 -11.217 -11.429 1.00 68.25 399 GLU A CA 1
ATOM 2814 C C . GLU A 1 399 ? 19.859 -11.599 -11.990 1.00 68.25 399 GLU A C 1
ATOM 2816 O O . GLU A 1 399 ? 18.964 -10.762 -12.132 1.00 68.25 399 GLU A O 1
ATOM 2821 N N . ALA A 1 400 ? 19.667 -12.887 -12.285 1.00 48.97 400 ALA A N 1
ATOM 2822 C CA . ALA A 1 400 ? 18.370 -13.413 -12.698 1.00 48.97 400 ALA A CA 1
ATOM 2823 C C . ALA A 1 400 ? 17.364 -13.409 -11.531 1.00 48.97 400 ALA A C 1
ATOM 2825 O O . ALA A 1 400 ? 17.685 -13.841 -10.426 1.00 48.97 400 ALA A O 1
ATOM 2826 N N . GLY A 1 401 ? 16.127 -12.986 -11.804 1.00 47.16 401 GLY A N 1
ATOM 2827 C CA . GLY A 1 401 ? 15.023 -12.975 -10.837 1.00 47.16 401 GLY A CA 1
ATOM 2828 C C . GLY A 1 401 ? 14.567 -11.569 -10.421 1.00 47.16 401 GLY A C 1
ATOM 2829 O O . GLY A 1 401 ? 15.132 -10.568 -10.871 1.00 47.16 401 GLY A O 1
ATOM 2830 N N . PRO A 1 402 ? 13.500 -11.471 -9.607 1.00 45.91 402 PRO A N 1
ATOM 2831 C CA . PRO A 1 402 ? 13.037 -10.200 -9.059 1.00 45.91 402 PRO A CA 1
ATOM 2832 C C . PRO A 1 402 ? 14.041 -9.625 -8.049 1.00 45.91 402 PRO A C 1
ATOM 2834 O O . PRO A 1 402 ? 14.719 -10.363 -7.337 1.00 45.91 402 PRO A O 1
ATOM 2837 N N . LEU A 1 403 ? 14.106 -8.294 -7.974 1.00 57.59 403 LEU A N 1
ATOM 2838 C CA . LEU A 1 403 ? 14.842 -7.571 -6.940 1.00 57.59 403 LEU A CA 1
ATOM 2839 C C . LEU A 1 403 ? 13.851 -7.049 -5.905 1.00 57.59 403 LEU A C 1
ATOM 2841 O O . LEU A 1 403 ? 13.114 -6.109 -6.185 1.00 57.59 403 LEU A O 1
ATOM 2845 N N . TYR A 1 404 ? 13.846 -7.661 -4.725 1.00 59.06 404 TYR A N 1
ATOM 2846 C CA . TYR A 1 404 ? 13.156 -7.139 -3.548 1.00 59.06 404 TYR A CA 1
ATOM 2847 C C . TYR A 1 404 ? 14.181 -6.385 -2.702 1.00 59.06 404 TYR A C 1
ATOM 2849 O O . TYR A 1 404 ? 15.217 -6.950 -2.346 1.00 59.06 404 TYR A O 1
ATOM 2857 N N . ALA A 1 405 ? 13.937 -5.103 -2.437 1.00 56.97 405 ALA A N 1
ATOM 2858 C CA . ALA A 1 405 ? 14.926 -4.221 -1.829 1.00 56.97 405 ALA A CA 1
ATOM 2859 C C . ALA A 1 405 ? 14.293 -3.268 -0.808 1.00 56.97 405 ALA A C 1
ATOM 2861 O O . ALA A 1 405 ? 13.262 -2.663 -1.078 1.00 56.97 405 ALA A O 1
ATOM 2862 N N . THR A 1 406 ? 14.951 -3.115 0.342 1.00 52.03 406 THR A N 1
ATOM 2863 C CA . THR A 1 406 ? 14.657 -2.109 1.377 1.00 52.03 406 THR A CA 1
ATOM 2864 C C . THR A 1 406 ? 15.957 -1.381 1.728 1.00 52.03 406 THR A C 1
ATOM 2866 O O . THR A 1 406 ? 17.041 -1.972 1.647 1.00 52.03 406 THR A O 1
ATOM 2869 N N . MET A 1 407 ? 15.866 -0.108 2.118 1.00 59.16 407 MET A N 1
ATOM 2870 C CA . MET A 1 407 ? 16.989 0.625 2.718 1.00 59.16 407 MET A CA 1
ATOM 2871 C C . MET A 1 407 ? 17.162 0.300 4.211 1.00 59.16 407 MET A C 1
ATOM 2873 O O . MET A 1 407 ? 18.062 0.833 4.864 1.00 59.16 407 MET A O 1
ATOM 2877 N N . GLY A 1 408 ? 16.319 -0.571 4.774 1.00 59.59 408 GLY A N 1
ATOM 2878 C CA . GLY A 1 408 ? 16.269 -0.811 6.211 1.00 59.59 408 GLY A CA 1
ATOM 2879 C C . GLY A 1 408 ? 15.839 0.459 6.946 1.00 59.59 408 GLY A C 1
ATOM 2880 O O . GLY A 1 408 ? 14.857 1.090 6.581 1.00 59.59 408 GLY A O 1
ATOM 2881 N N . THR A 1 409 ? 16.588 0.864 7.972 1.00 50.97 409 THR A N 1
ATOM 2882 C CA . THR A 1 409 ? 16.301 2.082 8.755 1.00 50.97 409 THR A CA 1
ATOM 2883 C C . THR A 1 409 ? 16.916 3.359 8.171 1.00 50.97 409 THR A C 1
ATOM 2885 O O . THR A 1 409 ? 16.807 4.424 8.781 1.00 50.97 409 THR A O 1
ATOM 2888 N N . ALA A 1 410 ? 17.615 3.275 7.034 1.00 47.81 410 ALA A N 1
ATOM 2889 C CA . ALA A 1 410 ? 18.284 4.421 6.434 1.00 47.81 410 ALA A CA 1
ATOM 2890 C C . ALA A 1 410 ? 17.295 5.282 5.636 1.00 47.81 410 ALA A C 1
ATOM 2892 O O . ALA A 1 410 ? 16.668 4.806 4.693 1.00 47.81 410 ALA A O 1
ATOM 2893 N N . THR A 1 411 ? 17.209 6.568 5.977 1.00 52.78 411 THR A N 1
ATOM 2894 C CA . THR A 1 411 ? 16.491 7.575 5.190 1.00 52.78 411 THR A CA 1
ATOM 2895 C C . THR A 1 411 ? 17.462 8.362 4.323 1.00 52.78 411 THR A C 1
ATOM 2897 O O . THR A 1 411 ? 18.573 8.697 4.739 1.00 52.78 411 THR A O 1
ATOM 2900 N N . THR A 1 412 ? 17.044 8.649 3.095 1.00 56.03 412 THR A N 1
ATOM 2901 C CA . THR A 1 412 ? 17.805 9.467 2.144 1.00 56.03 412 THR A CA 1
ATOM 2902 C C . THR A 1 412 ? 17.022 10.738 1.858 1.00 56.03 412 THR A C 1
ATOM 2904 O O . THR A 1 412 ? 15.797 10.705 1.773 1.00 56.03 412 THR A O 1
ATOM 2907 N N . THR A 1 413 ? 17.723 11.868 1.821 1.00 47.50 413 THR A N 1
ATOM 2908 C CA . THR A 1 413 ? 17.119 13.201 1.681 1.00 47.50 413 THR A CA 1
ATOM 2909 C C . THR A 1 413 ? 17.105 13.640 0.256 1.00 47.50 413 THR A C 1
ATOM 2911 O O . THR A 1 413 ? 18.205 13.588 -0.341 1.00 47.50 413 THR A O 1
#

Sequence (413 aa):
MSRRPAMFRSVLVFAGALPLLNACIEAESPTPAQTDEAQSGLTETSPDGRYIVGYANSNGRATAAAAGQVLFELPNHGASVMHLPDHALNALRNNPNIAYVEVDARRYPMAETSPYGIGMVQADQVPAAPAGGDAGRTKVCIIDSGLAAAHEDFAGLPVSGSNNAGSGAWNDDLCGHGTHVAGTIAAVSGNGIGVVGVAPQAVRLHIVKVFGGADCAWTYSSSLVAALDVCEANGAKVVSMSLGGSTKSRTEENAFNQAWNAGLLPIAAAGNDGNTRKSYPASYASVMSVAALDANGDIASFSQQNDAVEIAAPGVGVLSTYPYANVLTVGGMAHHGEPMEGAGSGNVNGALADGGLCTASGAWAGRIVLCARGDISFAEKVQAAQAGGAIGAVVYNNEAGPLYATMGTATTT

Secondary structure (DSSP, 8-state):
---------EEEEE-PPPP------------------------PPPTT-EEEEEESSTTHHHHHHTTSEEEEEEGGGTEEEEE--HHHHHHHHT-TTEEEEEE---------B--HHHHHTTGGGSPPPP--TTTSSEEEEEEES---TT-GGGTT--EEEEE-TTT--TT--SS-HHHHHHHHHHPPTTSSSSB--SSTTTEEEEEEE---TTT-----HHHHHHHHHHHHHTT-SEEEE---BSS--HHHHHHHHHHHHTT-EEEEE--SSSSS---BTTTSTTSEEEEEE-TTSPBPTT----TTEEEEEE-SS-----S--EEEEETTEEEEEEEPBT-B-S-----EEE-TT--S--S-TT-EEEEE--SS-HHHHHHHHHHTT-SEEEEE--SSS----B-TT----